Protein AF-A0A8C9MDW0-F1 (afdb_monomer_lite)

Sequence (399 aa):
MLSADRMEEFQSEEEEPWYDQQDLEQDLHLAAELGKTLLERNKELEDSLQQMYATNEEQVQEIEYLTKQLEMLRQMNEQHAKVYEQLDLTARDLELANQKLVLESKTSQQKIQCLTETIEGLQNQVEELQKQVEEMRSLEQLRIRREKRERRRTIHTFPCLKELCSSPRYEDAFQVHSSSTEFNQKPLERENERLQAMVNSLRSQVNQEKQRKERVEREYTSVIQEYSDLEQRVCEMENCKLRIKELEAELLELQQMKQVKKYLLSREDNLSEALLEPLNNAPEADYIDLSEEEGGKSHGTSMTPSPNHPVRKSCSDTALNAIVTKDAVSRHEGNYTLHANNVRKRGMSILREVDEQYHALLEKYEELLSKCRQHKDSVRHTGVQTSRPISRDSSFRDF

Foldseek 3Di:
DDDDDDPPPPPPVPDDPPDDPVVVVVVVVVVVVVVVVVVVVVVVVVVVVVVVVVVVVVVVVVVVVVVVVVVVVVVVVVVVVVVVVVVVVVVVVVVVVVVVVVVVVVVVVVVVVVVVVVVVVVVVVVVVVVVVVVVVVVVVVVVVVVVVVVVVVVVPDDDDDDDPPDDDDDDDDDDDPPPPVVVVVVVVVVVVVVVVVVVVVVVVVVVVVVVVVVVVVVVVVVVVVVVVVVVVVVVVVVVVVVVVVVVVVVVVVVVVVVLVVVCVPPPDDCNVVSVCVCVVPPDPDDDDPDDDDDDDDDDDDDDDDDDDDDDDDDDPDPDPVVVPPPDDDDDDPPPVVVVVVVVVVVPDPPVVVVVVVVVVVVVVVVVVVVVVVVVVVVVVVPPDDDDDDDDDDDDDDDD

Radius of gyration: 58.62 Å; chains: 1; bounding box: 133×87×214 Å

Structure (mmCIF, N/CA/C/O backbone):
data_AF-A0A8C9MDW0-F1
#
_entry.id   AF-A0A8C9MDW0-F1
#
loop_
_atom_site.group_PDB
_atom_site.id
_atom_site.type_symbol
_atom_site.label_atom_id
_atom_site.label_alt_id
_atom_site.label_comp_id
_atom_site.label_asym_id
_atom_site.label_entity_id
_atom_site.label_seq_id
_atom_site.pdbx_PDB_ins_code
_atom_site.Cartn_x
_atom_site.Cartn_y
_atom_site.Cartn_z
_atom_site.occupancy
_atom_site.B_iso_or_equiv
_atom_site.auth_seq_id
_atom_site.auth_comp_id
_atom_site.auth_asym_id
_atom_site.auth_atom_id
_atom_site.pdbx_PDB_model_num
ATOM 1 N N . MET A 1 1 ? 54.816 -11.690 -120.058 1.00 37.78 1 MET A N 1
ATOM 2 C CA . MET A 1 1 ? 55.194 -10.260 -120.045 1.00 37.78 1 MET A CA 1
ATOM 3 C C . MET A 1 1 ? 54.526 -9.662 -118.819 1.00 37.78 1 MET A C 1
ATOM 5 O O . MET A 1 1 ? 53.316 -9.537 -118.817 1.00 37.78 1 MET A O 1
ATOM 9 N N . LEU A 1 2 ? 55.184 -9.755 -117.663 1.00 43.41 2 LEU A N 1
ATOM 10 C CA . LEU A 1 2 ? 56.033 -8.700 -117.089 1.00 43.41 2 LEU A CA 1
ATOM 11 C C . LEU A 1 2 ? 55.231 -7.441 -116.750 1.00 43.41 2 LEU A C 1
ATOM 13 O O . LEU A 1 2 ? 55.024 -6.595 -117.609 1.00 43.41 2 LEU A O 1
ATOM 17 N N . SER A 1 3 ? 54.832 -7.343 -115.486 1.00 43.84 3 SER A N 1
ATOM 18 C CA . SER A 1 3 ? 54.884 -6.123 -114.672 1.00 43.84 3 SER A CA 1
ATOM 19 C C . SER A 1 3 ? 54.794 -6.585 -113.220 1.00 43.84 3 SER A C 1
ATOM 21 O O . SER A 1 3 ? 53.723 -6.654 -112.628 1.00 43.84 3 SER A O 1
ATOM 23 N N . ALA A 1 4 ? 55.937 -7.036 -112.704 1.00 45.94 4 ALA A N 1
ATOM 24 C CA . ALA A 1 4 ? 56.202 -6.911 -111.284 1.00 45.94 4 ALA A CA 1
ATOM 25 C C . ALA A 1 4 ? 56.299 -5.414 -110.950 1.00 45.94 4 ALA A C 1
ATOM 27 O O . ALA A 1 4 ? 56.541 -4.606 -111.849 1.00 45.94 4 ALA A O 1
ATOM 28 N N . ASP A 1 5 ? 56.213 -5.116 -109.658 1.00 46.78 5 ASP A N 1
ATOM 29 C CA . ASP A 1 5 ? 56.751 -3.908 -109.027 1.00 46.78 5 ASP A CA 1
ATOM 30 C C . ASP A 1 5 ? 55.758 -2.772 -108.728 1.00 46.78 5 ASP A C 1
ATOM 32 O O . ASP A 1 5 ? 55.688 -1.748 -109.404 1.00 46.78 5 ASP A O 1
ATOM 36 N N . ARG A 1 6 ? 55.003 -2.961 -107.642 1.00 45.09 6 ARG A N 1
ATOM 37 C CA . ARG A 1 6 ? 55.044 -2.042 -106.494 1.00 45.09 6 ARG A CA 1
ATOM 38 C C . ARG A 1 6 ? 54.366 -2.716 -105.305 1.00 45.09 6 ARG A C 1
ATOM 40 O O . ARG A 1 6 ? 53.153 -2.652 -105.142 1.00 45.09 6 ARG A O 1
ATOM 47 N N . MET A 1 7 ? 55.154 -3.412 -104.488 1.00 40.03 7 MET A N 1
ATOM 48 C CA . MET A 1 7 ? 54.819 -3.462 -103.069 1.00 40.03 7 MET A CA 1
ATOM 49 C C . MET A 1 7 ? 54.940 -2.016 -102.596 1.00 40.03 7 MET A C 1
ATOM 51 O O . MET A 1 7 ? 56.040 -1.473 -102.575 1.00 40.03 7 MET A O 1
ATOM 55 N N . GLU A 1 8 ? 53.814 -1.363 -102.318 1.00 43.31 8 GLU A N 1
ATOM 56 C CA . GLU A 1 8 ? 53.837 -0.229 -101.404 1.00 43.31 8 GLU A CA 1
ATOM 57 C C . GLU A 1 8 ? 54.300 -0.811 -100.071 1.00 43.31 8 GLU A C 1
ATOM 59 O O . GLU A 1 8 ? 53.550 -1.487 -99.367 1.00 43.31 8 GLU A O 1
ATOM 64 N N . GLU A 1 9 ? 55.603 -0.672 -99.815 1.00 41.34 9 GLU A N 1
ATOM 65 C CA . GLU A 1 9 ? 56.171 -0.779 -98.484 1.00 41.34 9 GLU A CA 1
ATOM 66 C C . GLU A 1 9 ? 55.251 0.021 -97.568 1.00 41.34 9 GLU A C 1
ATOM 68 O O . GLU A 1 9 ? 55.113 1.237 -97.720 1.00 41.34 9 GLU A O 1
ATOM 73 N N . PHE A 1 10 ? 54.582 -0.677 -96.649 1.00 38.38 10 PHE A N 1
ATOM 74 C CA . PHE A 1 10 ? 54.082 -0.050 -95.444 1.00 38.38 10 PHE A CA 1
ATOM 75 C C . PHE A 1 10 ? 55.302 0.620 -94.823 1.00 38.38 10 PHE A C 1
ATOM 77 O O . PHE A 1 10 ? 56.122 -0.047 -94.192 1.00 38.38 10 PHE A O 1
ATOM 84 N N . GLN A 1 11 ? 55.452 1.923 -95.062 1.00 38.09 11 GLN A N 1
ATOM 85 C CA . GLN A 1 11 ? 56.223 2.779 -94.190 1.00 38.09 11 GLN A CA 1
ATOM 86 C C . GLN A 1 11 ? 55.570 2.566 -92.830 1.00 38.09 11 GLN A C 1
ATOM 88 O O . GLN A 1 11 ? 54.492 3.083 -92.550 1.00 38.09 11 GLN A O 1
ATOM 93 N N . SER A 1 12 ? 56.162 1.684 -92.024 1.00 45.25 12 SER A N 1
ATOM 94 C CA . SER A 1 12 ? 56.117 1.864 -90.587 1.00 45.25 12 SER A CA 1
ATOM 95 C C . SER A 1 12 ? 56.707 3.251 -90.425 1.00 45.25 12 SER A C 1
ATOM 97 O O . SER A 1 12 ? 57.920 3.400 -90.560 1.00 45.25 12 SER A O 1
ATOM 99 N N . GLU A 1 13 ? 55.838 4.267 -90.363 1.00 46.97 13 GLU A N 1
ATOM 100 C CA . GLU A 1 13 ? 56.238 5.593 -89.926 1.00 46.97 13 GLU A CA 1
ATOM 101 C C . GLU A 1 13 ? 57.092 5.341 -88.696 1.00 46.97 13 GLU A C 1
ATOM 103 O O . GLU A 1 13 ? 56.660 4.689 -87.741 1.00 46.97 13 GLU A O 1
ATOM 108 N N . GLU A 1 14 ? 58.362 5.684 -88.875 1.00 47.91 14 GLU A N 1
ATOM 109 C CA . GLU A 1 14 ? 59.434 5.525 -87.919 1.00 47.91 14 GLU A CA 1
ATOM 110 C C . GLU A 1 14 ? 58.886 5.926 -86.552 1.00 47.91 14 GLU A C 1
ATOM 112 O O . GLU A 1 14 ? 58.290 6.998 -86.432 1.00 47.91 14 GLU A O 1
ATOM 117 N N . GLU A 1 15 ? 59.025 5.035 -85.562 1.00 54.88 15 GLU A N 1
ATOM 118 C CA . GLU A 1 15 ? 58.703 5.317 -84.163 1.00 54.88 15 GLU A CA 1
ATOM 119 C C . GLU A 1 15 ? 59.163 6.735 -83.838 1.00 54.88 15 GLU A C 1
ATOM 121 O O . GLU A 1 15 ? 60.360 7.023 -83.877 1.00 54.88 15 GLU A O 1
ATOM 126 N N . GLU A 1 16 ? 58.192 7.620 -83.602 1.00 53.91 16 GLU A N 1
ATOM 127 C CA . GLU A 1 16 ? 58.412 9.021 -83.275 1.00 53.91 16 GLU A CA 1
ATOM 128 C C . GLU A 1 16 ? 59.509 9.123 -82.196 1.00 53.91 16 GLU A C 1
ATOM 130 O O . GLU A 1 16 ? 59.272 8.702 -81.062 1.00 53.91 16 GLU A O 1
ATOM 135 N N . PRO A 1 17 ? 60.701 9.689 -82.489 1.00 57.97 17 PRO A N 1
ATOM 136 C CA . PRO A 1 17 ? 61.821 9.751 -81.538 1.00 57.97 17 PRO A CA 1
ATOM 137 C C . PRO A 1 17 ? 61.619 10.732 -80.369 1.00 57.97 17 PRO A C 1
ATOM 139 O O . PRO A 1 17 ? 62.587 11.237 -79.808 1.00 57.97 17 PRO A O 1
ATOM 142 N N . TRP A 1 18 ? 60.378 11.075 -80.026 1.00 58.53 18 TRP A N 1
ATOM 143 C CA . TRP A 1 18 ? 60.053 12.206 -79.154 1.00 58.53 18 TRP A CA 1
ATOM 144 C C . TRP A 1 18 ? 60.086 11.906 -77.651 1.00 58.53 18 TRP A C 1
ATOM 146 O O . TRP A 1 18 ? 59.638 12.735 -76.864 1.00 58.53 18 TRP A O 1
ATOM 156 N N . TYR A 1 19 ? 60.686 10.792 -77.235 1.00 58.72 19 TYR A N 1
ATOM 157 C CA . TYR A 1 19 ? 61.041 10.560 -75.836 1.00 58.72 19 TYR A CA 1
ATOM 158 C C . TYR A 1 19 ? 62.434 9.940 -75.745 1.00 58.72 19 TYR A C 1
ATOM 160 O O . TYR A 1 19 ? 62.677 8.864 -76.293 1.00 58.72 19 TYR A O 1
ATOM 168 N N . ASP A 1 20 ? 63.345 10.603 -75.029 1.00 78.50 20 ASP A N 1
ATOM 169 C CA . ASP A 1 20 ? 64.605 9.985 -74.633 1.00 78.50 20 ASP A CA 1
ATOM 170 C C . ASP A 1 20 ? 64.273 8.735 -73.802 1.00 78.50 20 ASP A C 1
ATOM 172 O O . ASP A 1 20 ? 63.496 8.788 -72.848 1.00 78.50 20 ASP A O 1
ATOM 176 N N . GLN A 1 21 ? 64.837 7.578 -74.161 1.00 78.12 21 GLN A N 1
ATOM 177 C CA . GLN A 1 21 ? 64.493 6.297 -73.525 1.00 78.12 21 GLN A CA 1
ATOM 178 C C . GLN A 1 21 ? 64.716 6.306 -71.998 1.00 78.12 21 GLN A C 1
ATOM 180 O O . GLN A 1 21 ? 64.002 5.632 -71.260 1.00 78.12 21 GLN A O 1
ATOM 185 N N . GLN A 1 22 ? 65.651 7.130 -71.516 1.00 80.44 22 GLN A N 1
ATOM 186 C CA . GLN A 1 22 ? 65.894 7.354 -70.089 1.00 80.44 22 GLN A CA 1
ATOM 187 C C . GLN A 1 22 ? 64.781 8.137 -69.383 1.00 80.44 22 GLN A C 1
ATOM 189 O O . GLN A 1 22 ? 64.574 7.926 -68.188 1.00 80.44 22 GLN A O 1
ATOM 194 N N . ASP A 1 23 ? 64.074 9.027 -70.077 1.00 84.75 23 ASP A N 1
ATOM 195 C CA . ASP A 1 23 ? 62.976 9.807 -69.497 1.00 84.75 23 ASP A CA 1
ATOM 196 C C . ASP A 1 23 ? 61.725 8.937 -69.349 1.00 84.75 23 ASP A C 1
ATOM 198 O O . ASP A 1 23 ? 61.070 8.957 -68.309 1.00 84.75 23 ASP A O 1
ATOM 202 N N . LEU A 1 24 ? 61.464 8.064 -70.328 1.00 86.19 24 LEU A N 1
ATOM 203 C CA . LEU A 1 24 ? 60.397 7.066 -70.228 1.00 86.19 24 LEU A CA 1
ATOM 204 C C . LEU A 1 24 ? 60.642 6.072 -69.078 1.00 86.19 24 LEU A C 1
ATOM 206 O O . LEU A 1 24 ? 59.712 5.714 -68.355 1.00 86.19 24 LEU A O 1
ATOM 210 N N . GLU A 1 25 ? 61.888 5.628 -68.888 1.00 87.12 25 GLU A N 1
ATOM 211 C CA . GLU A 1 25 ? 62.270 4.759 -67.767 1.00 87.12 25 GLU A CA 1
ATOM 212 C C . GLU A 1 25 ? 62.073 5.459 -66.411 1.00 87.12 25 GLU A C 1
ATOM 214 O O . GLU A 1 25 ? 61.556 4.850 -65.471 1.00 87.12 25 GLU A O 1
ATOM 219 N N . GLN A 1 26 ? 62.427 6.743 -66.306 1.00 89.12 26 GLN A N 1
ATOM 220 C CA . GLN A 1 26 ? 62.222 7.544 -65.095 1.00 89.12 26 GLN A CA 1
ATOM 221 C C . GLN A 1 26 ? 60.738 7.757 -64.776 1.00 89.12 26 GLN A C 1
ATOM 223 O O . GLN A 1 26 ? 60.330 7.547 -63.632 1.00 89.12 26 GLN A O 1
ATOM 228 N N . ASP A 1 27 ? 59.919 8.105 -65.769 1.00 93.12 27 ASP A N 1
ATOM 229 C CA . ASP A 1 27 ? 58.474 8.274 -65.592 1.00 93.12 27 ASP A CA 1
ATOM 230 C C . ASP A 1 27 ? 57.796 6.956 -65.195 1.00 93.12 27 ASP A C 1
ATOM 232 O O . ASP A 1 27 ? 56.914 6.937 -64.330 1.00 93.12 27 ASP A O 1
ATOM 236 N N . LEU A 1 28 ? 58.242 5.829 -65.759 1.00 92.81 28 LEU A N 1
ATOM 237 C CA . LEU A 1 28 ? 57.759 4.503 -65.379 1.00 92.81 28 LEU A CA 1
ATOM 238 C C . LEU A 1 28 ? 58.127 4.159 -63.928 1.00 92.81 28 LEU A C 1
ATOM 240 O O . LEU A 1 28 ? 57.288 3.640 -63.187 1.00 92.81 28 LEU A O 1
ATOM 244 N N . HIS A 1 29 ? 59.356 4.465 -63.503 1.00 93.12 29 HIS A N 1
ATOM 245 C CA . HIS A 1 29 ? 59.778 4.295 -62.114 1.00 93.12 29 HIS A CA 1
ATOM 246 C C . HIS A 1 29 ? 58.955 5.167 -61.161 1.00 93.12 29 HIS A C 1
ATOM 248 O O . HIS A 1 29 ? 58.459 4.656 -60.157 1.00 93.12 29 HIS A O 1
ATOM 254 N N . LEU A 1 30 ? 58.729 6.438 -61.500 1.00 95.25 30 LEU A N 1
ATOM 255 C CA . LEU A 1 30 ? 57.916 7.348 -60.694 1.00 95.25 30 LEU A CA 1
ATOM 256 C C . LEU A 1 30 ? 56.456 6.879 -60.598 1.00 95.25 30 LEU A C 1
ATOM 258 O O . LEU A 1 30 ? 55.869 6.883 -59.514 1.00 95.25 30 LEU A O 1
ATOM 262 N N . ALA A 1 31 ? 55.869 6.424 -61.706 1.00 95.75 31 ALA A N 1
ATOM 263 C CA . ALA A 1 31 ? 54.524 5.857 -61.718 1.00 95.75 31 ALA A CA 1
ATOM 264 C C . ALA A 1 31 ? 54.430 4.591 -60.849 1.00 95.75 31 ALA A C 1
ATOM 266 O O . ALA A 1 31 ? 53.444 4.405 -60.132 1.00 95.75 31 ALA A O 1
ATOM 267 N N . ALA A 1 32 ? 55.463 3.742 -60.865 1.00 95.19 32 ALA A N 1
ATOM 268 C CA . ALA A 1 32 ? 55.537 2.556 -60.018 1.00 95.19 32 ALA A CA 1
ATOM 269 C C . ALA A 1 32 ? 55.683 2.910 -58.527 1.00 95.19 32 ALA A C 1
ATOM 271 O O . ALA A 1 32 ? 55.027 2.288 -57.689 1.00 95.19 32 ALA A O 1
ATOM 272 N N . GLU A 1 33 ? 56.491 3.918 -58.183 1.00 95.75 33 GLU A N 1
ATOM 273 C CA . GLU A 1 33 ? 56.626 4.415 -56.809 1.00 95.75 33 GLU A CA 1
ATOM 274 C C . GLU A 1 33 ? 55.307 4.994 -56.286 1.00 95.75 33 GLU A C 1
ATOM 276 O O . GLU A 1 33 ? 54.856 4.616 -55.205 1.00 95.75 33 GLU A O 1
ATOM 281 N N . LEU A 1 34 ? 54.630 5.828 -57.081 1.00 96.88 34 LEU A N 1
ATOM 282 C CA . LEU A 1 34 ? 53.307 6.358 -56.742 1.00 96.88 34 LEU A CA 1
ATOM 283 C C . LEU A 1 34 ? 52.267 5.244 -56.602 1.00 96.88 34 LEU A C 1
ATOM 285 O O . LEU A 1 34 ? 51.491 5.242 -55.645 1.00 96.88 34 LEU A O 1
ATOM 289 N N . GLY A 1 35 ? 52.267 4.273 -57.518 1.00 97.19 35 GLY A N 1
ATOM 290 C CA . GLY A 1 35 ? 51.399 3.100 -57.447 1.00 97.19 35 GLY A CA 1
ATOM 291 C C . GLY A 1 35 ? 51.623 2.301 -56.164 1.00 97.19 35 GLY A C 1
ATOM 292 O O . GLY A 1 35 ? 50.663 1.936 -55.487 1.00 97.19 35 GLY A O 1
ATOM 293 N N . LYS A 1 36 ? 52.885 2.101 -55.771 1.00 97.75 36 LYS A N 1
ATOM 294 C CA . LYS A 1 36 ? 53.251 1.442 -54.514 1.00 97.75 36 LYS A CA 1
ATOM 295 C C . LYS A 1 36 ? 52.750 2.223 -53.298 1.00 97.75 36 LYS A C 1
ATOM 297 O O . LYS A 1 36 ? 52.095 1.628 -52.449 1.00 97.75 36 LYS A O 1
ATOM 302 N N . THR A 1 37 ? 52.976 3.536 -53.232 1.00 96.69 37 THR A N 1
ATOM 303 C CA . THR A 1 37 ? 52.489 4.368 -52.117 1.00 96.69 37 THR A CA 1
ATOM 304 C C . THR A 1 37 ? 50.960 4.386 -52.035 1.00 96.69 37 THR A C 1
ATOM 306 O O . THR A 1 37 ? 50.399 4.348 -50.942 1.00 96.69 37 THR A O 1
ATOM 309 N N . LEU A 1 38 ? 50.258 4.414 -53.172 1.00 97.94 38 LEU A N 1
ATOM 310 C CA . LEU A 1 38 ? 48.794 4.347 -53.199 1.00 97.94 38 LEU A CA 1
ATOM 311 C C . LEU A 1 38 ? 48.260 2.988 -52.736 1.00 97.94 38 LEU A C 1
ATOM 313 O O . LEU A 1 38 ? 47.230 2.948 -52.061 1.00 97.94 38 LEU A O 1
ATOM 317 N N . LEU A 1 39 ? 48.946 1.893 -53.073 1.00 98.12 39 LEU A N 1
ATOM 318 C CA . LEU A 1 39 ? 48.611 0.554 -52.585 1.00 98.12 39 LEU A CA 1
ATOM 319 C C . LEU A 1 39 ? 48.888 0.413 -51.087 1.00 98.12 39 LEU A C 1
ATOM 321 O O . LEU A 1 39 ? 48.043 -0.114 -50.371 1.00 98.12 39 LEU A O 1
ATOM 325 N N . GLU A 1 40 ? 50.023 0.919 -50.602 1.00 97.44 40 GLU A N 1
ATOM 326 C CA . GLU A 1 40 ? 50.350 0.952 -49.170 1.00 97.44 40 GLU A CA 1
ATOM 327 C C . GLU A 1 40 ? 49.299 1.751 -48.393 1.00 97.44 40 GLU A C 1
ATOM 329 O O . GLU A 1 40 ? 48.745 1.248 -47.419 1.00 97.44 40 GLU A O 1
ATOM 334 N N . ARG A 1 41 ? 48.920 2.937 -48.887 1.00 97.62 41 ARG A N 1
ATOM 335 C CA . ARG A 1 41 ? 47.859 3.751 -48.284 1.00 97.62 41 ARG A CA 1
ATOM 336 C C . ARG A 1 41 ? 46.491 3.066 -48.327 1.00 97.62 41 ARG A C 1
ATOM 338 O O . ARG A 1 41 ? 45.745 3.171 -47.360 1.00 97.62 41 ARG A O 1
ATOM 345 N N . ASN A 1 42 ? 46.135 2.390 -49.424 1.00 97.69 42 ASN A N 1
ATOM 346 C CA . ASN A 1 42 ? 44.889 1.612 -49.481 1.00 97.69 42 ASN A CA 1
ATOM 347 C C . ASN A 1 42 ? 44.897 0.492 -48.446 1.00 97.69 42 ASN A C 1
ATOM 349 O O . ASN A 1 42 ? 43.927 0.345 -47.714 1.00 97.69 42 ASN A O 1
ATOM 353 N N . LYS A 1 43 ? 46.009 -0.236 -48.335 1.00 98.00 43 LYS A N 1
ATOM 354 C CA . LYS A 1 43 ? 46.156 -1.310 -47.358 1.00 98.00 43 LYS A CA 1
ATOM 355 C C . LYS A 1 43 ? 46.043 -0.798 -45.920 1.00 98.00 43 LYS A C 1
ATOM 357 O O . LYS A 1 43 ? 45.330 -1.391 -45.126 1.00 98.00 43 LYS A O 1
ATOM 362 N N . GLU A 1 44 ? 46.677 0.327 -45.590 1.00 98.06 44 GLU A N 1
ATOM 363 C CA . GLU A 1 44 ? 46.532 0.960 -44.270 1.00 98.06 44 GLU A CA 1
ATOM 364 C C . GLU A 1 44 ? 45.078 1.362 -43.978 1.00 98.06 44 GLU A C 1
ATOM 366 O O . GLU A 1 44 ? 44.599 1.200 -42.855 1.00 98.06 44 GLU A O 1
ATOM 371 N N . LEU A 1 45 ? 44.357 1.871 -44.984 1.00 98.06 45 LEU A N 1
ATOM 372 C CA . LEU A 1 45 ? 42.939 2.202 -44.848 1.00 98.06 45 LEU A CA 1
ATOM 373 C C . LEU A 1 45 ? 42.085 0.945 -44.642 1.00 98.06 45 LEU A C 1
ATOM 375 O O . LEU A 1 45 ? 41.229 0.950 -43.759 1.00 98.06 45 LEU A O 1
ATOM 379 N N . GLU A 1 46 ? 42.335 -0.125 -45.395 1.00 97.62 46 GLU A N 1
ATOM 380 C CA . GLU A 1 46 ? 41.674 -1.424 -45.228 1.00 97.62 46 GLU A CA 1
ATOM 381 C C . GLU A 1 46 ? 41.924 -2.010 -43.834 1.00 97.62 46 GLU A C 1
ATOM 383 O O . GLU A 1 46 ? 40.969 -2.396 -43.159 1.00 97.62 46 GLU A O 1
ATOM 388 N N . ASP A 1 47 ? 43.172 -2.005 -43.364 1.00 98.06 47 ASP A N 1
ATOM 389 C CA . ASP A 1 47 ? 43.546 -2.483 -42.031 1.00 98.06 47 ASP A CA 1
ATOM 390 C C . ASP A 1 47 ? 42.855 -1.642 -40.938 1.00 98.06 47 ASP A C 1
ATOM 392 O O . ASP A 1 47 ? 42.294 -2.185 -39.982 1.00 98.06 47 ASP A O 1
ATOM 396 N N . SER A 1 48 ? 42.812 -0.312 -41.102 1.00 97.88 48 SER A N 1
ATOM 397 C CA . SER A 1 48 ? 42.115 0.581 -40.164 1.00 97.88 48 SER A CA 1
ATOM 398 C C . SER A 1 48 ? 40.602 0.339 -40.137 1.00 97.88 48 SER A C 1
ATOM 400 O O . SER A 1 48 ? 39.983 0.366 -39.072 1.00 97.88 48 SER A O 1
ATOM 402 N N . LEU A 1 49 ? 40.001 0.046 -41.294 1.00 98.00 49 LEU A N 1
ATOM 403 C CA . LEU A 1 49 ? 38.583 -0.266 -41.415 1.00 98.00 49 LEU A CA 1
ATOM 404 C C . LEU A 1 49 ? 38.264 -1.614 -40.760 1.00 98.00 49 LEU A C 1
ATOM 406 O O . LEU A 1 49 ? 37.286 -1.718 -40.024 1.00 98.00 49 LEU A O 1
ATOM 410 N N . GLN A 1 50 ? 39.101 -2.631 -40.971 1.00 98.12 50 GLN A N 1
ATOM 411 C CA . GLN A 1 50 ? 38.964 -3.932 -40.313 1.00 98.12 50 GLN A CA 1
ATOM 412 C C . GLN A 1 50 ? 39.081 -3.811 -38.791 1.00 98.12 50 GLN A C 1
ATOM 414 O O . GLN A 1 50 ? 38.276 -4.396 -38.068 1.00 98.12 50 GLN A O 1
ATOM 419 N N . GLN A 1 51 ? 40.021 -3.002 -38.293 1.00 98.31 51 GLN A N 1
ATOM 420 C CA . GLN A 1 51 ? 40.129 -2.712 -36.864 1.00 98.31 51 GLN A CA 1
ATOM 421 C C . GLN A 1 51 ? 38.863 -2.022 -36.332 1.00 98.31 51 GLN A C 1
ATOM 423 O O . GLN A 1 51 ? 38.353 -2.392 -35.273 1.00 98.31 51 GLN A O 1
ATOM 428 N N . MET A 1 52 ? 38.320 -1.052 -37.072 1.00 97.75 52 MET A N 1
ATOM 429 C CA . MET A 1 52 ? 37.055 -0.408 -36.716 1.00 97.75 52 MET A CA 1
ATOM 430 C C . MET A 1 52 ? 35.894 -1.412 -36.679 1.00 97.75 52 MET A C 1
ATOM 432 O O . MET A 1 52 ? 35.110 -1.371 -35.735 1.00 97.75 52 MET A O 1
ATOM 436 N N . TYR A 1 53 ? 35.807 -2.348 -37.629 1.00 98.38 53 TYR A N 1
ATOM 437 C CA . TYR A 1 53 ? 34.791 -3.406 -37.597 1.00 98.38 53 TYR A CA 1
ATOM 438 C C . TYR A 1 53 ? 34.941 -4.321 -36.378 1.00 98.38 53 TYR A C 1
ATOM 440 O O . TYR A 1 53 ? 33.960 -4.539 -35.673 1.00 98.38 53 TYR A O 1
ATOM 448 N N . ALA A 1 54 ? 36.157 -4.779 -36.069 1.00 98.19 54 ALA A N 1
ATOM 449 C CA . ALA A 1 54 ? 36.404 -5.630 -34.905 1.00 98.19 54 ALA A CA 1
ATOM 450 C C . ALA A 1 54 ? 36.026 -4.930 -33.586 1.00 98.19 54 ALA A C 1
ATOM 452 O O . ALA A 1 54 ? 35.330 -5.500 -32.750 1.00 98.19 54 ALA A O 1
ATOM 453 N N . THR A 1 55 ? 36.414 -3.660 -33.421 1.00 98.38 55 THR A N 1
ATOM 454 C CA . THR A 1 55 ? 36.042 -2.886 -32.220 1.00 98.38 55 THR A CA 1
ATOM 455 C C . THR A 1 55 ? 34.538 -2.624 -32.140 1.00 98.38 55 THR A C 1
ATOM 457 O O . THR A 1 55 ? 33.976 -2.620 -31.048 1.00 98.38 55 THR A O 1
ATOM 460 N N . ASN A 1 56 ? 33.861 -2.433 -33.276 1.00 98.31 56 ASN A N 1
ATOM 461 C CA . ASN A 1 56 ? 32.411 -2.282 -33.301 1.00 98.31 56 ASN A CA 1
ATOM 462 C C . ASN A 1 56 ? 31.697 -3.576 -32.879 1.00 98.31 56 ASN A C 1
ATOM 464 O O . ASN A 1 56 ? 30.761 -3.510 -32.087 1.00 98.31 56 ASN A O 1
ATOM 468 N N . GLU A 1 57 ? 32.162 -4.742 -33.334 1.00 98.38 57 GLU A N 1
ATOM 469 C CA . GLU A 1 57 ? 31.623 -6.040 -32.908 1.00 98.38 57 GLU A CA 1
ATOM 470 C C . GLU A 1 57 ? 31.787 -6.267 -31.398 1.00 98.38 57 GLU A C 1
ATOM 472 O O . GLU A 1 57 ? 30.840 -6.690 -30.733 1.00 98.38 57 GLU A O 1
ATOM 477 N N . GLU A 1 58 ? 32.951 -5.935 -30.832 1.00 98.25 58 GLU A N 1
ATOM 478 C CA . GLU A 1 58 ? 33.188 -6.006 -29.383 1.00 98.25 58 GLU A CA 1
ATOM 479 C C . GLU A 1 58 ? 32.229 -5.092 -28.605 1.00 98.25 58 GLU A C 1
ATOM 481 O O . GLU A 1 58 ? 31.628 -5.514 -27.614 1.00 98.25 58 GLU A O 1
ATOM 486 N N . GLN A 1 59 ? 32.022 -3.861 -29.082 1.00 98.31 59 GLN A N 1
ATOM 487 C CA . GLN A 1 59 ? 31.080 -2.917 -28.473 1.00 98.31 59 GLN A CA 1
ATOM 488 C C . GLN A 1 59 ? 29.637 -3.425 -28.526 1.00 98.31 59 GLN A C 1
ATOM 490 O O . GLN A 1 59 ? 28.899 -3.277 -27.552 1.00 98.31 59 GLN A O 1
ATOM 495 N N . VAL A 1 60 ? 29.219 -4.045 -29.634 1.00 98.44 60 VAL A N 1
ATOM 496 C CA . VAL A 1 60 ? 27.884 -4.650 -29.746 1.00 98.44 60 VAL A CA 1
ATOM 497 C C . VAL A 1 60 ? 27.716 -5.769 -28.715 1.00 98.44 60 VAL A C 1
ATOM 499 O O . VAL A 1 60 ? 26.712 -5.795 -28.003 1.00 98.44 60 VAL A O 1
ATOM 502 N N . GLN A 1 61 ? 28.717 -6.638 -28.556 1.00 98.31 61 GLN A N 1
ATOM 503 C CA . GLN A 1 61 ? 28.685 -7.707 -27.551 1.00 98.31 61 GLN A CA 1
ATOM 504 C C . GLN A 1 61 ? 28.621 -7.158 -26.116 1.00 98.31 61 GLN A C 1
ATOM 506 O O . GLN A 1 61 ? 27.891 -7.695 -25.276 1.00 98.31 61 GLN A O 1
ATOM 511 N N . GLU A 1 62 ? 29.342 -6.072 -25.822 1.00 98.38 62 GLU A N 1
ATOM 512 C CA . GLU A 1 62 ? 29.277 -5.398 -24.522 1.00 98.38 62 GLU A CA 1
ATOM 513 C C . GLU A 1 62 ? 27.882 -4.816 -24.260 1.00 98.38 62 GLU A C 1
ATOM 515 O O . GLU A 1 62 ? 27.309 -5.037 -23.188 1.00 98.38 62 GLU A O 1
ATOM 520 N N . ILE A 1 63 ? 27.293 -4.136 -25.249 1.00 98.12 63 ILE A N 1
ATOM 521 C CA . ILE A 1 63 ? 25.933 -3.592 -25.155 1.00 98.12 63 ILE A CA 1
ATOM 522 C C . ILE A 1 63 ? 24.927 -4.714 -24.885 1.00 98.12 63 ILE A C 1
ATOM 524 O O . ILE A 1 63 ? 24.072 -4.570 -24.009 1.00 98.12 63 ILE A O 1
ATOM 528 N N . GLU A 1 64 ? 25.026 -5.847 -25.578 1.00 98.50 64 GLU A N 1
ATOM 529 C CA . GLU A 1 64 ? 24.146 -6.995 -25.346 1.00 98.50 64 GLU A CA 1
ATOM 530 C C . GLU A 1 64 ? 24.286 -7.564 -23.932 1.00 98.50 64 GLU A C 1
ATOM 532 O O . GLU A 1 64 ? 23.285 -7.886 -23.285 1.00 98.50 64 GLU A O 1
ATOM 537 N N . TYR A 1 65 ? 25.516 -7.696 -23.434 1.00 98.56 65 TYR A N 1
ATOM 538 C CA . TYR A 1 65 ? 25.770 -8.194 -22.086 1.00 98.56 65 TYR A CA 1
ATOM 539 C C . TYR A 1 65 ? 25.183 -7.261 -21.022 1.00 98.56 65 TYR A C 1
ATOM 541 O O . TYR A 1 65 ? 24.464 -7.717 -20.129 1.00 98.56 65 TYR A O 1
ATOM 549 N N . LEU A 1 66 ? 25.422 -5.955 -21.149 1.00 98.62 66 LEU A N 1
ATOM 550 C CA . LEU A 1 66 ? 24.855 -4.947 -20.253 1.00 98.62 66 LEU A CA 1
ATOM 551 C C . LEU A 1 66 ? 23.326 -4.922 -20.331 1.00 98.62 66 LEU A C 1
ATOM 553 O O . LEU A 1 66 ? 22.659 -4.827 -19.304 1.00 98.62 66 LEU A O 1
ATOM 557 N N . THR A 1 67 ? 22.756 -5.088 -21.524 1.00 98.25 67 THR A N 1
ATOM 558 C CA . THR A 1 67 ? 21.301 -5.170 -21.712 1.00 98.25 67 THR A CA 1
ATOM 559 C C . THR A 1 67 ? 20.719 -6.382 -20.983 1.00 98.25 67 THR A C 1
ATOM 561 O O . THR A 1 67 ? 19.744 -6.244 -20.248 1.00 98.25 67 THR A O 1
ATOM 564 N N . LYS A 1 68 ? 21.358 -7.556 -21.088 1.00 98.56 68 LYS A N 1
ATOM 565 C CA . LYS A 1 68 ? 20.958 -8.767 -20.345 1.00 98.56 68 LYS A CA 1
ATOM 566 C C . LYS A 1 68 ? 21.045 -8.568 -18.830 1.00 98.56 68 LYS A C 1
ATOM 568 O O . LYS A 1 68 ? 20.160 -9.016 -18.103 1.00 98.56 68 LYS A O 1
ATOM 573 N N . GLN A 1 69 ? 22.083 -7.886 -18.343 1.00 98.50 69 GLN A N 1
ATOM 574 C CA . GLN A 1 69 ? 22.199 -7.550 -16.920 1.00 98.50 69 GLN A CA 1
ATOM 575 C C . GLN A 1 69 ? 21.091 -6.599 -16.456 1.00 98.50 69 GLN A C 1
ATOM 577 O O . GLN A 1 69 ? 20.511 -6.815 -15.392 1.00 98.50 69 GLN A O 1
ATOM 582 N N . LEU A 1 70 ? 20.773 -5.569 -17.244 1.00 98.38 70 LEU A N 1
ATOM 583 C CA . LEU A 1 70 ? 19.681 -4.642 -16.942 1.00 98.38 70 LEU A CA 1
ATOM 584 C C . LEU A 1 70 ? 18.328 -5.351 -16.919 1.00 98.38 70 LEU A C 1
ATOM 586 O O . LEU A 1 70 ? 17.520 -5.072 -16.037 1.00 98.38 70 LEU A O 1
ATOM 590 N N . GLU A 1 71 ? 18.097 -6.287 -17.835 1.00 98.38 71 GLU A N 1
ATOM 591 C CA . GLU A 1 71 ? 16.856 -7.058 -17.876 1.00 98.38 71 GLU A CA 1
ATOM 592 C C . GLU A 1 71 ? 16.708 -7.960 -16.644 1.00 98.38 71 GLU A C 1
ATOM 594 O O . GLU A 1 71 ? 15.671 -7.959 -15.986 1.00 98.38 71 GLU A O 1
ATOM 599 N N . MET A 1 72 ? 17.784 -8.633 -16.227 1.00 98.12 72 MET A N 1
ATOM 600 C CA . MET A 1 72 ? 17.793 -9.396 -14.974 1.00 98.12 72 MET A CA 1
ATOM 601 C C . MET A 1 72 ? 17.512 -8.507 -13.752 1.00 98.12 72 MET A C 1
ATOM 603 O O . MET A 1 72 ? 16.770 -8.902 -12.851 1.00 98.12 72 MET A O 1
ATOM 607 N N . LEU A 1 73 ? 18.084 -7.299 -13.710 1.00 98.31 73 LEU A N 1
ATOM 608 C CA . LEU A 1 73 ? 17.829 -6.334 -12.638 1.00 98.31 73 LEU A CA 1
ATOM 609 C C . LEU A 1 73 ? 16.378 -5.837 -12.641 1.00 98.31 73 LEU A C 1
ATOM 611 O O . LEU A 1 73 ? 15.795 -5.680 -11.569 1.00 98.31 73 LEU A O 1
ATOM 615 N N . ARG A 1 74 ? 15.779 -5.624 -13.818 1.00 98.50 74 ARG A N 1
ATOM 616 C CA . ARG A 1 74 ? 14.356 -5.278 -13.950 1.00 98.50 74 ARG A CA 1
ATOM 617 C C . ARG A 1 74 ? 13.464 -6.393 -13.426 1.00 98.50 74 ARG A C 1
ATOM 619 O O . ARG A 1 74 ? 12.625 -6.120 -12.574 1.00 98.50 74 ARG A O 1
ATOM 626 N N . GLN A 1 75 ? 13.706 -7.633 -13.850 1.00 98.31 75 GLN A N 1
ATOM 627 C CA . GLN A 1 75 ? 12.968 -8.803 -13.372 1.00 98.31 75 GLN A CA 1
ATOM 628 C C . GLN A 1 75 ? 13.084 -8.951 -11.853 1.00 98.31 75 GLN A C 1
ATOM 630 O O . GLN A 1 75 ? 12.081 -9.139 -11.172 1.00 98.31 75 GLN A O 1
ATOM 635 N N . MET A 1 76 ? 14.288 -8.815 -11.292 1.00 98.31 76 MET A N 1
ATOM 636 C CA . MET A 1 76 ? 14.489 -8.870 -9.842 1.00 98.31 76 MET A CA 1
ATOM 637 C C . MET A 1 76 ? 13.717 -7.762 -9.114 1.00 98.31 76 MET A C 1
ATOM 639 O O . MET A 1 76 ? 13.057 -8.041 -8.114 1.00 98.31 76 MET A O 1
ATOM 643 N N . ASN A 1 77 ? 13.733 -6.533 -9.634 1.00 97.81 77 ASN A N 1
ATOM 644 C CA . ASN A 1 77 ? 12.975 -5.428 -9.054 1.00 97.81 77 ASN A CA 1
ATOM 645 C C . ASN A 1 77 ? 11.455 -5.668 -9.122 1.00 97.81 77 ASN A C 1
ATOM 647 O O . ASN A 1 77 ? 10.741 -5.389 -8.164 1.00 97.81 77 ASN A O 1
ATOM 651 N N . GLU A 1 78 ? 10.957 -6.248 -10.213 1.00 98.19 78 GLU A N 1
ATOM 652 C CA . GLU A 1 78 ? 9.550 -6.636 -10.339 1.00 98.19 78 GLU A CA 1
ATOM 653 C C . GLU A 1 78 ? 9.167 -7.729 -9.326 1.00 98.19 78 GLU A C 1
ATOM 655 O O . GLU A 1 78 ? 8.127 -7.642 -8.673 1.00 98.19 78 GLU A O 1
ATOM 660 N N . GLN A 1 79 ? 10.028 -8.732 -9.124 1.00 98.31 79 GLN A N 1
ATOM 661 C CA . GLN A 1 79 ? 9.822 -9.738 -8.079 1.00 98.31 79 GLN A CA 1
ATOM 662 C C . GLN A 1 79 ? 9.839 -9.110 -6.680 1.00 98.31 79 GLN A C 1
ATOM 664 O O . GLN A 1 79 ? 9.020 -9.467 -5.836 1.00 98.31 79 GLN A O 1
ATOM 669 N N . HIS A 1 80 ? 10.732 -8.148 -6.428 1.00 98.38 80 HIS A N 1
ATOM 670 C CA . HIS A 1 80 ? 10.755 -7.409 -5.167 1.00 98.38 80 HIS A CA 1
ATOM 671 C C . HIS A 1 80 ? 9.451 -6.632 -4.951 1.00 98.38 80 HIS A C 1
ATOM 673 O O . HIS A 1 80 ? 8.886 -6.710 -3.862 1.00 98.38 80 HIS A O 1
ATOM 679 N N . ALA A 1 81 ? 8.933 -5.952 -5.978 1.00 98.12 81 ALA A N 1
ATOM 680 C CA . ALA A 1 81 ? 7.645 -5.262 -5.911 1.00 98.12 81 ALA A CA 1
ATOM 681 C C . ALA A 1 81 ? 6.500 -6.224 -5.549 1.00 98.12 81 ALA A C 1
ATOM 683 O O . ALA A 1 81 ? 5.765 -5.957 -4.601 1.00 98.12 81 ALA A O 1
ATOM 684 N N . LYS A 1 82 ? 6.423 -7.393 -6.200 1.00 98.44 82 LYS A N 1
ATOM 685 C CA . LYS A 1 82 ? 5.423 -8.436 -5.891 1.00 98.44 82 LYS A CA 1
ATOM 686 C C . LYS A 1 82 ? 5.515 -8.928 -4.445 1.00 98.44 82 LYS A C 1
ATOM 688 O O . LYS A 1 82 ? 4.498 -9.101 -3.776 1.00 98.44 82 LYS A O 1
ATOM 693 N N . VAL A 1 83 ? 6.731 -9.140 -3.937 1.00 98.50 83 VAL A N 1
ATOM 694 C CA . VAL A 1 83 ? 6.946 -9.554 -2.540 1.00 98.50 83 VAL A CA 1
ATOM 695 C C . VAL A 1 83 ? 6.529 -8.453 -1.564 1.00 98.50 83 VAL A C 1
ATOM 697 O O . VAL A 1 83 ? 5.918 -8.764 -0.542 1.00 98.50 83 VAL A O 1
ATOM 700 N N . TYR A 1 84 ? 6.814 -7.181 -1.862 1.00 98.50 84 TYR A N 1
ATOM 701 C CA . TYR A 1 84 ? 6.365 -6.061 -1.030 1.00 98.50 84 TYR A CA 1
ATOM 702 C C . TYR A 1 84 ? 4.842 -5.936 -1.012 1.00 98.50 84 TYR A C 1
ATOM 704 O O . TYR A 1 84 ? 4.263 -5.805 0.062 1.00 98.50 84 TYR A O 1
ATOM 712 N N . GLU A 1 85 ? 4.180 -6.069 -2.161 1.00 97.56 85 GLU A N 1
ATOM 713 C CA . GLU A 1 85 ? 2.716 -6.081 -2.235 1.00 97.56 85 GLU A CA 1
ATOM 714 C C . GLU A 1 85 ? 2.117 -7.228 -1.414 1.00 97.56 85 GLU A C 1
ATOM 716 O O . GLU A 1 85 ? 1.179 -7.026 -0.641 1.00 97.56 85 GLU A O 1
ATOM 721 N N . GLN A 1 86 ? 2.688 -8.431 -1.518 1.00 98.50 86 GLN A N 1
ATOM 722 C CA . GLN A 1 86 ? 2.245 -9.574 -0.726 1.00 98.50 86 GLN A CA 1
ATOM 723 C C . GLN A 1 86 ? 2.453 -9.340 0.776 1.00 98.50 86 GLN A C 1
ATOM 725 O O . GLN A 1 86 ? 1.562 -9.639 1.574 1.00 98.50 86 GLN A O 1
ATOM 730 N N . LEU A 1 87 ? 3.604 -8.793 1.176 1.00 98.50 87 LEU A N 1
ATOM 731 C CA . LEU A 1 87 ? 3.881 -8.453 2.569 1.00 98.50 87 LEU A CA 1
ATOM 732 C C . LEU A 1 87 ? 2.848 -7.451 3.093 1.00 98.50 87 LEU A C 1
ATOM 734 O O . LEU A 1 87 ? 2.266 -7.676 4.153 1.00 98.50 87 LEU A O 1
ATOM 738 N N . ASP A 1 88 ? 2.564 -6.405 2.325 1.00 97.88 88 ASP A N 1
ATOM 739 C CA . ASP A 1 88 ? 1.585 -5.380 2.668 1.00 97.88 88 ASP A CA 1
ATOM 740 C C . ASP A 1 88 ? 0.171 -5.955 2.831 1.00 97.88 88 ASP A C 1
ATOM 742 O O . ASP A 1 88 ? -0.554 -5.576 3.754 1.00 97.88 88 ASP A O 1
ATOM 746 N N . LEU A 1 89 ? -0.238 -6.890 1.968 1.00 98.38 89 LEU A N 1
ATOM 747 C CA . LEU A 1 89 ? -1.513 -7.600 2.115 1.00 98.38 89 LEU A CA 1
ATOM 748 C C . LEU A 1 89 ? -1.543 -8.417 3.412 1.00 98.38 89 LEU A C 1
ATOM 750 O O . LEU A 1 89 ? -2.462 -8.263 4.216 1.00 98.38 89 LEU A O 1
ATOM 754 N N . THR A 1 90 ? -0.505 -9.218 3.670 1.00 97.62 90 THR A N 1
ATOM 755 C CA . THR A 1 90 ? -0.445 -10.038 4.891 1.00 97.62 90 THR A CA 1
ATOM 756 C C . THR A 1 90 ? -0.395 -9.201 6.169 1.00 97.62 90 THR A C 1
ATOM 758 O O . THR A 1 90 ? -1.008 -9.576 7.167 1.00 97.62 90 THR A O 1
ATOM 761 N N . ALA A 1 91 ? 0.288 -8.053 6.155 1.00 97.19 91 ALA A N 1
ATOM 762 C CA . ALA A 1 91 ? 0.332 -7.134 7.285 1.00 97.19 91 ALA A CA 1
ATOM 763 C C . ALA A 1 91 ? -1.065 -6.583 7.598 1.00 97.19 91 ALA A C 1
ATOM 765 O O . ALA A 1 91 ? -1.505 -6.658 8.746 1.00 97.19 91 ALA A O 1
ATOM 766 N N . ARG A 1 92 ? -1.804 -6.128 6.575 1.00 97.94 92 ARG A N 1
ATOM 767 C CA . ARG A 1 92 ? -3.190 -5.656 6.733 1.00 97.94 92 ARG A CA 1
ATOM 768 C C . ARG A 1 92 ? -4.117 -6.758 7.246 1.00 97.94 92 ARG A C 1
ATOM 770 O O . ARG A 1 92 ? -4.905 -6.514 8.158 1.00 97.94 92 ARG A O 1
ATOM 777 N N . ASP A 1 93 ? -4.001 -7.978 6.728 1.00 98.31 93 ASP A N 1
ATOM 778 C CA . ASP A 1 93 ? -4.802 -9.116 7.196 1.00 98.31 93 ASP A CA 1
ATOM 779 C C . ASP A 1 93 ? -4.541 -9.434 8.675 1.00 98.31 93 ASP A C 1
ATOM 781 O O . ASP A 1 93 ? -5.478 -9.671 9.448 1.00 98.31 93 ASP A O 1
ATOM 785 N N . LEU A 1 94 ? -3.273 -9.396 9.095 1.00 98.00 94 LEU A N 1
ATOM 786 C CA . LEU A 1 94 ? -2.880 -9.596 10.489 1.00 98.00 94 LEU A CA 1
ATOM 787 C C . LEU A 1 94 ? -3.371 -8.463 11.394 1.00 98.00 94 LEU A C 1
ATOM 789 O O . LEU A 1 94 ? -3.846 -8.736 12.497 1.00 98.00 94 LEU A O 1
ATOM 793 N N . GLU A 1 95 ? -3.308 -7.210 10.946 1.00 98.00 95 GLU A N 1
ATOM 794 C CA . GLU A 1 95 ? -3.859 -6.064 11.675 1.00 98.00 95 GLU A CA 1
ATOM 795 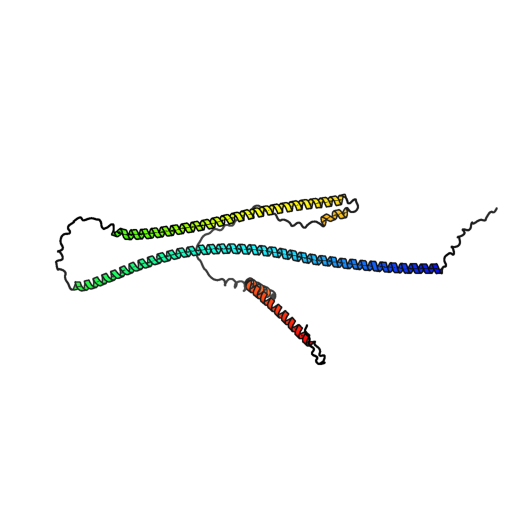C C . GLU A 1 95 ? -5.371 -6.201 11.874 1.00 98.00 95 GLU A C 1
ATOM 797 O O . GLU A 1 95 ? -5.863 -6.051 12.996 1.00 98.00 95 GLU A O 1
ATOM 802 N N . LEU A 1 96 ? -6.110 -6.562 10.822 1.00 98.25 96 LEU A N 1
ATOM 803 C CA . LEU A 1 96 ? -7.553 -6.792 10.896 1.00 98.25 96 LEU A CA 1
ATOM 804 C C . LEU A 1 96 ? -7.897 -7.962 11.825 1.00 98.25 96 LEU A C 1
ATOM 806 O O . LEU A 1 96 ? -8.830 -7.865 12.628 1.00 98.25 96 LEU A O 1
ATOM 810 N N . ALA A 1 97 ? -7.156 -9.069 11.748 1.00 98.25 97 ALA A N 1
ATOM 811 C CA . ALA A 1 97 ? -7.338 -10.206 12.646 1.00 98.25 97 ALA A CA 1
ATOM 812 C C . ALA A 1 97 ? -7.057 -9.822 14.107 1.00 98.25 97 ALA A C 1
ATOM 814 O O . ALA A 1 97 ? -7.823 -10.184 15.002 1.00 98.25 97 ALA A O 1
ATOM 815 N N . ASN A 1 98 ? -6.008 -9.037 14.354 1.00 98.12 98 ASN A N 1
ATOM 816 C CA . ASN A 1 98 ? -5.660 -8.552 15.684 1.00 98.12 98 ASN A CA 1
ATOM 817 C C . ASN A 1 98 ? -6.756 -7.634 16.246 1.00 98.12 98 ASN A C 1
ATOM 819 O O . ASN A 1 98 ? -7.243 -7.869 17.350 1.00 98.12 98 ASN A O 1
ATOM 823 N N . GLN A 1 99 ? -7.238 -6.665 15.462 1.00 98.06 99 GLN A N 1
ATOM 824 C CA . GLN A 1 99 ? -8.354 -5.801 15.863 1.00 98.06 99 GLN A CA 1
ATOM 825 C C . GLN A 1 99 ? -9.602 -6.615 16.231 1.00 98.06 99 GLN A C 1
ATOM 827 O O . GLN A 1 99 ? -10.216 -6.364 17.271 1.00 98.06 99 GLN A O 1
ATOM 832 N N . LYS A 1 100 ? -9.954 -7.632 15.432 1.00 98.50 100 LYS A N 1
ATOM 833 C CA . LYS A 1 100 ? -11.070 -8.544 15.734 1.00 98.50 100 LYS A CA 1
ATOM 834 C C . LYS A 1 100 ? -10.863 -9.277 17.061 1.00 98.50 100 LYS A C 1
ATOM 836 O O . LYS A 1 100 ? -11.765 -9.268 17.897 1.00 98.50 100 LYS A O 1
ATOM 841 N N . LEU A 1 101 ? -9.679 -9.849 17.286 1.00 98.50 101 LEU A N 1
ATOM 842 C CA . LEU A 1 101 ? -9.348 -10.547 18.533 1.00 98.50 101 LEU A CA 1
ATOM 843 C C . LEU A 1 101 ? -9.369 -9.615 19.750 1.00 98.50 101 LEU A C 1
ATOM 845 O O . LEU A 1 101 ? -9.836 -10.008 20.816 1.00 98.50 101 LEU A O 1
ATOM 849 N N . VAL A 1 102 ? -8.909 -8.371 19.610 1.00 98.69 102 VAL A N 1
ATOM 850 C CA . VAL A 1 102 ? -8.966 -7.363 20.679 1.00 98.69 102 VAL A CA 1
ATOM 851 C C . VAL A 1 102 ? -10.412 -7.020 21.028 1.00 98.69 102 VAL A C 1
ATOM 853 O O . VAL A 1 102 ? -10.759 -6.947 22.210 1.00 98.69 102 VAL A O 1
ATOM 856 N N . LEU A 1 103 ? -11.275 -6.840 20.025 1.00 98.31 103 LEU A N 1
ATOM 857 C CA . LEU A 1 103 ? -12.699 -6.595 20.249 1.00 98.31 103 LEU A CA 1
ATOM 858 C C . LEU A 1 103 ? -13.368 -7.793 20.929 1.00 98.31 103 LEU A C 1
ATOM 860 O O . LEU A 1 103 ? -14.062 -7.613 21.930 1.00 98.31 103 LEU A O 1
ATOM 864 N N . GLU A 1 104 ? -13.121 -9.012 20.451 1.00 98.50 104 GLU A N 1
ATOM 865 C CA . GLU A 1 104 ? -13.652 -10.230 21.067 1.00 98.50 104 GLU A CA 1
ATOM 866 C C . GLU A 1 104 ? -13.169 -10.377 22.517 1.00 98.50 104 GLU A C 1
ATOM 868 O O . GLU A 1 104 ? -13.987 -10.549 23.425 1.00 98.50 104 GLU A O 1
ATOM 873 N N . SER A 1 105 ? -11.869 -10.187 22.760 1.00 98.19 105 SER A N 1
ATOM 874 C CA . SER A 1 105 ? -11.269 -10.179 24.096 1.00 98.19 105 SER A CA 1
ATOM 875 C C . SER A 1 105 ? -11.967 -9.173 25.012 1.00 98.19 105 SER A C 1
ATOM 877 O O . SER A 1 105 ? -12.434 -9.547 26.090 1.00 98.19 105 SER A O 1
ATOM 879 N N . LYS A 1 106 ? -12.179 -7.932 24.553 1.00 98.50 106 LYS A N 1
ATOM 880 C CA . LYS A 1 106 ? -12.900 -6.900 25.311 1.00 98.50 106 LYS A CA 1
ATOM 881 C C . LYS A 1 106 ? -14.334 -7.318 25.642 1.00 98.50 106 LYS A C 1
ATOM 883 O O . LYS A 1 106 ? -14.766 -7.153 26.781 1.00 98.50 106 LYS A O 1
ATOM 888 N N . THR A 1 107 ? -15.072 -7.886 24.686 1.00 98.25 107 THR A N 1
ATOM 889 C CA . THR A 1 107 ? -16.443 -8.363 24.949 1.00 98.25 107 THR A CA 1
ATOM 890 C C . THR A 1 107 ? -16.467 -9.536 25.930 1.00 98.25 107 THR A C 1
ATOM 892 O O . THR A 1 107 ? -17.351 -9.610 26.783 1.00 98.25 107 THR A O 1
ATOM 895 N N . SER A 1 108 ? -15.487 -10.440 25.858 1.00 97.75 108 SER A N 1
ATOM 896 C CA . SER A 1 108 ? -15.353 -11.552 26.799 1.00 97.75 108 SER A CA 1
ATOM 897 C C . SER A 1 108 ? -15.021 -11.051 28.207 1.00 97.75 108 SER A C 1
ATOM 899 O O . SER A 1 108 ? -15.625 -11.498 29.179 1.00 97.75 108 SER A O 1
ATOM 901 N N . GLN A 1 109 ? -14.149 -10.047 28.314 1.00 98.38 109 GLN A N 1
ATOM 902 C CA . GLN A 1 109 ? -13.769 -9.427 29.574 1.00 98.38 109 GLN A CA 1
ATOM 903 C C . GLN A 1 109 ? -14.953 -8.707 30.224 1.00 98.38 109 GLN A C 1
ATOM 905 O O . GLN A 1 109 ? -15.159 -8.856 31.424 1.00 98.38 109 GLN A O 1
ATOM 910 N N . GLN A 1 110 ? -15.775 -8.002 29.442 1.00 98.25 110 GLN A N 1
ATOM 911 C CA . GLN A 1 110 ? -17.022 -7.404 29.930 1.00 98.25 110 GLN A CA 1
ATOM 912 C C . GLN A 1 110 ? -17.990 -8.466 30.466 1.00 98.25 110 GLN A C 1
ATOM 914 O O . GLN A 1 110 ? -18.546 -8.299 31.547 1.00 98.25 110 GLN A O 1
ATOM 919 N N . LYS A 1 111 ? -18.153 -9.597 29.764 1.00 98.56 111 LYS A N 1
ATOM 920 C CA . LYS A 1 111 ? -18.985 -10.714 30.248 1.00 98.56 111 LYS A CA 1
ATOM 921 C C . LYS A 1 111 ? -18.455 -11.293 31.558 1.00 98.56 111 LYS A C 1
ATOM 923 O O . LYS A 1 111 ? -19.245 -11.558 32.458 1.00 98.56 111 LYS A O 1
ATOM 928 N N . ILE A 1 112 ? -17.137 -11.474 31.672 1.00 98.38 112 ILE A N 1
ATOM 929 C CA . ILE A 1 112 ? -16.501 -11.934 32.912 1.00 98.38 112 ILE A CA 1
ATOM 930 C C . ILE A 1 112 ? -16.772 -10.935 34.037 1.00 98.38 112 ILE A C 1
ATOM 932 O O . ILE A 1 112 ? -17.195 -11.361 35.101 1.00 98.38 112 ILE A O 1
ATOM 936 N N . GLN A 1 113 ? -16.600 -9.631 33.803 1.00 98.44 113 GLN A N 1
ATOM 937 C CA . GLN A 1 113 ? -16.875 -8.593 34.803 1.00 98.44 113 GLN A CA 1
ATOM 938 C C . GLN A 1 113 ? -18.325 -8.638 35.293 1.00 98.44 113 GLN A C 1
ATOM 940 O O . GLN A 1 113 ? -18.541 -8.748 36.496 1.00 98.44 113 GLN A O 1
ATOM 945 N N . CYS A 1 114 ? -19.310 -8.671 34.389 1.00 98.50 114 CYS A N 1
ATOM 946 C CA . CYS A 1 114 ? -20.718 -8.781 34.778 1.00 98.50 114 CYS A CA 1
ATOM 947 C C . CYS A 1 114 ? -20.997 -10.054 35.593 1.00 98.50 114 CYS A C 1
ATOM 949 O O . CYS A 1 114 ? -21.719 -10.012 36.585 1.00 98.50 114 CYS A O 1
ATOM 951 N N . LEU A 1 115 ? -20.425 -11.196 35.198 1.00 98.19 115 LEU A N 1
ATOM 952 C CA . LEU A 1 115 ? -20.584 -12.441 35.951 1.00 98.19 115 LEU A CA 1
ATOM 953 C C . LEU A 1 115 ? -19.922 -12.356 37.332 1.00 98.19 115 LEU A C 1
ATOM 955 O O . LEU A 1 115 ? -20.527 -12.781 38.314 1.00 98.19 115 LEU A O 1
ATOM 959 N N . THR A 1 116 ? -18.731 -11.771 37.438 1.00 98.19 116 THR A N 1
ATOM 960 C CA . THR A 1 116 ? -18.052 -11.545 38.719 1.00 98.19 116 THR A CA 1
ATOM 961 C C . THR A 1 116 ? -18.897 -10.668 39.642 1.00 98.19 116 THR A C 1
ATOM 963 O O . THR A 1 116 ? -19.135 -11.064 40.778 1.00 98.19 116 THR A O 1
ATOM 966 N N . GLU A 1 117 ? -19.455 -9.562 39.142 1.00 98.38 117 GLU A N 1
ATOM 967 C CA . GLU A 1 117 ? -20.364 -8.693 39.907 1.00 98.38 117 GLU A CA 1
ATOM 968 C C . GLU A 1 117 ? -21.603 -9.459 40.404 1.00 98.38 117 GLU A C 1
ATOM 970 O O . GLU A 1 117 ? -22.018 -9.309 41.556 1.00 98.38 117 GLU A O 1
ATOM 975 N N . THR A 1 118 ? -22.185 -10.339 39.575 1.00 98.06 118 THR A N 1
ATOM 976 C CA . THR A 1 118 ? -23.312 -11.181 40.018 1.00 98.06 118 THR A CA 1
ATOM 977 C C . THR A 1 118 ? -22.909 -12.190 41.093 1.00 98.06 118 THR A C 1
ATOM 979 O O . THR A 1 118 ? -23.678 -12.421 42.026 1.00 98.06 118 THR A O 1
ATOM 982 N N . ILE A 1 119 ? -21.708 -12.771 41.001 1.00 98.25 119 ILE A N 1
ATOM 983 C CA . ILE A 1 119 ? -21.183 -13.708 42.001 1.00 98.25 119 ILE A CA 1
ATOM 984 C C . ILE A 1 119 ? -20.937 -12.981 43.323 1.00 98.25 119 ILE A C 1
ATOM 986 O O . ILE A 1 119 ? -21.366 -13.480 44.358 1.00 98.25 119 ILE A O 1
ATOM 990 N N . GLU A 1 120 ? -20.319 -11.800 43.300 1.00 98.31 120 GLU A N 1
ATOM 991 C CA . GLU A 1 120 ? -20.106 -10.966 44.490 1.00 98.31 120 GLU A CA 1
ATOM 992 C C . GLU A 1 120 ? -21.441 -10.579 45.146 1.00 98.31 120 GLU A C 1
ATOM 994 O O . GLU A 1 120 ? -21.604 -10.690 46.362 1.00 98.31 120 GLU A O 1
ATOM 999 N N . GLY A 1 121 ? -22.447 -10.205 44.347 1.00 98.19 121 GLY A N 1
ATOM 1000 C CA . GLY A 1 121 ? -23.799 -9.934 44.838 1.00 98.19 121 GLY A CA 1
ATOM 1001 C C . GLY A 1 121 ? -24.436 -11.137 45.544 1.00 98.19 121 GLY A C 1
ATOM 1002 O O . GLY A 1 121 ? -25.040 -10.981 46.607 1.00 98.19 121 GLY A O 1
ATOM 1003 N N . LEU A 1 122 ? -24.273 -12.341 44.992 1.00 97.94 122 LEU A N 1
ATOM 1004 C CA . LEU A 1 122 ? -24.755 -13.582 45.606 1.00 97.94 122 LEU A CA 1
ATOM 1005 C C . LEU A 1 122 ? -23.952 -13.964 46.857 1.00 97.94 122 LEU A C 1
ATOM 1007 O O . LEU A 1 122 ? -24.545 -14.395 47.842 1.00 97.94 122 LEU A O 1
ATOM 1011 N N . GLN A 1 123 ? -22.631 -13.782 46.851 1.00 98.06 123 GLN A N 1
ATOM 1012 C CA . GLN A 1 123 ? -21.775 -14.020 48.017 1.00 98.06 123 GLN A CA 1
ATOM 1013 C C . GLN A 1 123 ? -22.194 -13.136 49.193 1.00 98.06 123 GLN A C 1
ATOM 1015 O O . GLN A 1 123 ? -22.418 -13.654 50.283 1.00 98.06 123 GLN A O 1
ATOM 1020 N N . ASN A 1 124 ? -22.432 -11.844 48.953 1.00 98.12 124 ASN A N 1
ATOM 1021 C CA . ASN A 1 124 ? -22.931 -10.923 49.975 1.00 98.12 124 ASN A CA 1
ATOM 1022 C C . ASN A 1 124 ? -24.283 -11.375 50.560 1.00 98.12 124 ASN A C 1
ATOM 1024 O O . ASN A 1 124 ? -24.491 -11.299 51.770 1.00 98.12 124 ASN A O 1
ATOM 1028 N N . GLN A 1 125 ? -25.201 -11.884 49.727 1.00 97.81 125 GLN A N 1
ATOM 1029 C CA . GLN A 1 125 ? -26.479 -12.433 50.203 1.00 97.81 125 GLN A CA 1
ATOM 1030 C C . GLN A 1 125 ? -26.289 -13.699 51.048 1.00 97.81 125 GLN A C 1
ATOM 1032 O O . GLN A 1 125 ? -26.964 -13.864 52.063 1.00 97.81 125 GLN A O 1
ATOM 1037 N N . VAL A 1 126 ? -25.372 -14.588 50.655 1.00 97.88 126 VAL A N 1
ATOM 1038 C CA . VAL A 1 126 ? -25.042 -15.796 51.426 1.00 97.88 126 VAL A CA 1
ATOM 1039 C C . VAL A 1 126 ? -24.422 -15.426 52.771 1.00 97.88 126 VAL A C 1
ATOM 1041 O O . VAL A 1 126 ? -24.828 -15.985 53.786 1.00 97.88 126 VAL A O 1
ATOM 1044 N N . GLU A 1 127 ? -23.496 -14.468 52.805 1.00 98.12 127 GLU A N 1
ATOM 1045 C CA . GLU A 1 127 ? -22.890 -13.971 54.043 1.00 98.12 127 GLU A CA 1
ATOM 1046 C C . GLU A 1 127 ? -23.928 -13.341 54.979 1.00 98.12 127 GLU A C 1
ATOM 1048 O O . GLU A 1 127 ? -23.907 -13.594 56.183 1.00 98.12 127 GLU A O 1
ATOM 1053 N N . GLU A 1 128 ? -24.864 -12.559 54.441 1.00 97.94 128 GLU A N 1
ATOM 1054 C CA . GLU A 1 128 ? -25.950 -11.955 55.215 1.00 97.94 128 GLU A CA 1
ATOM 1055 C C . GLU A 1 128 ? -26.895 -13.017 55.796 1.00 97.94 128 GLU A C 1
ATOM 1057 O O . GLU A 1 128 ? -27.184 -13.018 56.994 1.00 97.94 128 GLU A O 1
ATOM 1062 N N . LEU A 1 129 ? -27.319 -13.988 54.983 1.00 97.62 129 LEU A N 1
ATOM 1063 C CA . LEU A 1 129 ? -28.122 -15.119 55.456 1.00 97.62 129 LEU A CA 1
ATOM 1064 C C . LEU A 1 129 ? -27.368 -15.951 56.501 1.00 97.62 129 LEU A C 1
ATOM 1066 O O . LEU A 1 129 ? -27.960 -16.406 57.481 1.00 97.62 129 LEU A O 1
ATOM 1070 N N . GLN A 1 130 ? -26.060 -16.137 56.325 1.00 97.38 130 GLN A N 1
ATOM 1071 C CA . GLN A 1 130 ? -25.226 -16.865 57.271 1.00 97.38 130 GLN A CA 1
ATOM 1072 C C . GLN A 1 130 ? -25.133 -16.131 58.617 1.00 97.38 130 GLN A C 1
ATOM 1074 O O . GLN A 1 130 ? -25.316 -16.772 59.655 1.00 97.38 130 GLN A O 1
ATOM 1079 N N . LYS A 1 131 ? -24.967 -14.800 58.614 1.00 97.44 131 LYS A N 1
ATOM 1080 C CA . LYS A 1 131 ? -25.034 -13.969 59.829 1.00 97.44 131 LYS A CA 1
ATOM 1081 C C . LYS A 1 131 ? -26.380 -14.111 60.534 1.00 97.44 131 LYS A C 1
ATOM 1083 O O . LYS A 1 131 ? -26.404 -14.407 61.725 1.00 97.44 131 LYS A O 1
ATOM 1088 N N . GLN A 1 132 ? -27.495 -14.008 59.810 1.00 97.19 132 GLN A N 1
ATOM 1089 C CA . GLN A 1 132 ? -28.837 -14.168 60.390 1.00 97.19 132 GLN A CA 1
ATOM 1090 C C . GLN A 1 132 ? -29.038 -15.557 61.023 1.00 97.19 132 GLN A C 1
ATOM 1092 O O . GLN A 1 132 ? -29.614 -15.688 62.107 1.00 97.19 132 GLN A O 1
ATOM 1097 N N . VAL A 1 133 ? -28.528 -16.619 60.390 1.00 97.12 133 VAL A N 1
ATOM 1098 C CA . VAL A 1 133 ? -28.563 -17.981 60.950 1.00 97.12 133 VAL A CA 1
ATOM 1099 C C . VAL A 1 133 ? -27.700 -18.093 62.210 1.00 97.12 133 VAL A C 1
ATOM 1101 O O . VAL A 1 133 ? -28.110 -18.736 63.180 1.00 97.12 133 VAL A O 1
ATOM 1104 N N . GLU A 1 134 ? -26.515 -17.488 62.225 1.00 97.00 134 GLU A N 1
ATOM 1105 C CA . GLU A 1 134 ? -25.629 -17.457 63.393 1.00 97.00 134 GLU A CA 1
ATOM 1106 C C . GLU A 1 134 ? -26.240 -16.668 64.559 1.00 97.00 134 GLU A C 1
ATOM 1108 O O . GLU A 1 134 ? -26.215 -17.141 65.700 1.00 97.00 134 GLU A O 1
ATOM 1113 N N . GLU A 1 135 ? -26.883 -15.534 64.284 1.00 96.69 135 GLU A N 1
ATOM 1114 C CA . GLU A 1 135 ? -27.639 -14.749 65.261 1.00 96.69 135 GLU A CA 1
ATOM 1115 C C . GLU A 1 135 ? -28.781 -15.568 65.868 1.00 96.69 135 GLU A C 1
ATOM 1117 O O . GLU A 1 135 ? -28.858 -15.702 67.094 1.00 96.69 135 GLU A O 1
ATOM 1122 N N . MET A 1 136 ? -29.612 -16.206 65.038 1.00 94.88 136 MET A N 1
ATOM 1123 C CA . MET A 1 136 ? -30.689 -17.091 65.494 1.00 94.88 136 MET A CA 1
ATOM 1124 C C . MET A 1 136 ? -30.157 -18.254 66.342 1.00 94.88 136 MET A C 1
ATOM 1126 O O . MET A 1 136 ? -30.709 -18.555 67.405 1.00 94.88 136 MET A O 1
ATOM 1130 N N . ARG A 1 137 ? -29.040 -18.875 65.937 1.00 95.50 137 ARG A N 1
ATOM 1131 C CA . ARG A 1 137 ? -28.358 -19.916 66.727 1.00 95.50 137 ARG A CA 1
ATOM 1132 C C . ARG A 1 137 ? -27.857 -19.381 68.070 1.00 95.50 137 ARG A C 1
ATOM 1134 O O . ARG A 1 137 ? -27.968 -20.081 69.076 1.00 95.50 137 ARG A O 1
ATOM 1141 N N . SER A 1 138 ? -27.324 -18.161 68.117 1.00 95.38 138 SER A N 1
ATOM 1142 C CA . SER A 1 138 ? -26.843 -17.535 69.356 1.00 95.38 138 SER A CA 1
ATOM 1143 C C . SER A 1 138 ? -27.987 -17.236 70.335 1.00 95.38 138 SER A C 1
ATOM 1145 O O . SER A 1 138 ? -27.879 -17.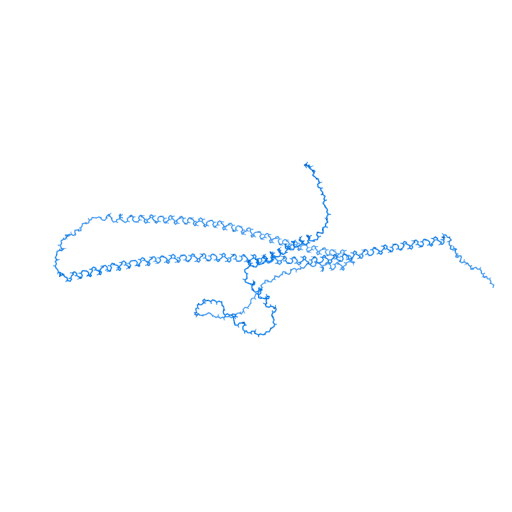533 71.531 1.00 95.38 138 SER A O 1
ATOM 1147 N N . LEU A 1 139 ? -29.119 -16.735 69.826 1.00 94.62 139 LEU A N 1
ATOM 1148 C CA . LEU A 1 139 ? -30.333 -16.479 70.598 1.00 94.62 139 LEU A CA 1
ATOM 1149 C C . LEU A 1 139 ? -30.913 -17.780 71.155 1.00 94.62 139 LEU A C 1
ATOM 1151 O O . LEU A 1 139 ? -31.280 -17.833 72.331 1.00 94.62 139 LEU A O 1
ATOM 1155 N N . GLU A 1 140 ? -30.930 -18.843 70.353 1.00 92.94 140 GLU A N 1
ATOM 1156 C CA . GLU A 1 140 ? -31.379 -20.163 70.789 1.00 92.94 140 GLU A CA 1
ATOM 1157 C C . GLU A 1 140 ? -30.470 -20.737 71.889 1.00 92.94 140 GLU A C 1
ATOM 1159 O O . GLU A 1 140 ? -30.944 -21.187 72.932 1.00 92.94 140 GLU A O 1
ATOM 1164 N N . GLN A 1 141 ? -29.146 -20.620 71.754 1.00 91.75 141 GLN A N 1
ATOM 1165 C CA . GLN A 1 141 ? -28.220 -21.013 72.823 1.00 91.75 141 GLN A CA 1
ATOM 1166 C C . GLN A 1 141 ? -28.447 -20.223 74.121 1.00 91.75 141 GLN A C 1
ATOM 1168 O O . GLN A 1 141 ? -28.339 -20.782 75.220 1.00 91.75 141 GLN A O 1
ATOM 1173 N N . LEU A 1 142 ? -28.751 -18.925 74.028 1.00 92.56 142 LEU A N 1
ATOM 1174 C CA . LEU A 1 142 ? -29.102 -18.104 75.187 1.00 92.56 142 LEU A CA 1
ATOM 1175 C C . LEU A 1 142 ? -30.423 -18.554 75.820 1.00 92.56 142 LEU A C 1
ATOM 1177 O O . LEU A 1 142 ? -30.486 -18.633 77.051 1.00 92.56 142 LEU A O 1
ATOM 1181 N N . ARG A 1 143 ? -31.439 -18.899 75.016 1.00 90.69 143 ARG A N 1
ATOM 1182 C CA . ARG A 1 143 ? -32.702 -19.488 75.494 1.00 90.69 143 ARG A CA 1
ATOM 1183 C C . ARG A 1 143 ? -32.453 -20.792 76.241 1.00 90.69 143 ARG A C 1
ATOM 1185 O O . ARG A 1 143 ? -32.814 -20.875 77.411 1.00 90.69 143 ARG A O 1
ATOM 1192 N N . ILE A 1 144 ? -31.716 -21.735 75.656 1.00 90.38 144 ILE A N 1
ATOM 1193 C CA . ILE A 1 144 ? -31.371 -23.015 76.296 1.00 90.38 144 ILE A CA 1
ATOM 1194 C C . ILE A 1 144 ? -30.590 -22.797 77.603 1.00 90.38 144 ILE A C 1
ATOM 1196 O O . ILE A 1 144 ? -30.821 -23.485 78.599 1.00 90.38 144 ILE A O 1
ATOM 1200 N N . ARG A 1 145 ? -29.652 -21.836 77.654 1.00 88.31 145 ARG A N 1
ATOM 1201 C CA . ARG A 1 145 ? -28.925 -21.506 78.898 1.00 88.31 145 ARG A CA 1
ATOM 1202 C C . ARG A 1 145 ? -29.841 -20.912 79.967 1.00 88.31 145 ARG A C 1
ATOM 1204 O O . ARG A 1 145 ? -29.674 -21.251 81.140 1.00 88.31 145 ARG A O 1
ATOM 1211 N N . ARG A 1 146 ? -30.769 -20.022 79.595 1.00 85.81 146 ARG A N 1
ATOM 1212 C CA . ARG A 1 146 ? -31.780 -19.474 80.515 1.00 85.81 146 ARG A CA 1
ATOM 1213 C C . ARG A 1 146 ? -32.678 -20.585 81.036 1.00 85.81 146 ARG A C 1
ATOM 1215 O O . ARG A 1 146 ? -32.766 -20.740 82.246 1.00 85.81 146 ARG A O 1
ATOM 1222 N N . GLU A 1 147 ? -33.197 -21.426 80.152 1.00 82.69 147 GLU A N 1
ATOM 1223 C CA . GLU A 1 147 ? -34.045 -22.557 80.513 1.00 82.69 147 GLU A CA 1
ATOM 1224 C C . GLU A 1 147 ? -33.308 -23.553 81.422 1.00 82.69 147 GLU A C 1
ATOM 1226 O O . GLU A 1 147 ? -33.848 -23.984 82.431 1.00 82.69 147 GLU A O 1
ATOM 1231 N N . LYS A 1 148 ? -32.030 -23.867 81.166 1.00 81.94 148 LYS A N 1
ATOM 1232 C CA . LYS A 1 148 ? -31.221 -24.702 82.077 1.00 81.94 148 LYS A CA 1
ATOM 1233 C C . LYS A 1 148 ? -31.030 -24.062 83.456 1.00 81.94 148 LYS A C 1
ATOM 1235 O O . LYS A 1 148 ? -31.002 -24.784 84.452 1.00 81.94 148 LYS A O 1
ATOM 1240 N N . ARG A 1 149 ? -30.868 -22.735 83.541 1.00 76.88 149 ARG A N 1
ATOM 1241 C CA . ARG A 1 149 ? -30.797 -22.012 84.828 1.00 76.88 149 ARG A CA 1
ATOM 1242 C C . ARG A 1 149 ? -32.151 -21.989 85.531 1.00 76.88 149 ARG A C 1
ATOM 1244 O O . ARG A 1 149 ? -32.196 -22.128 86.746 1.00 76.88 149 ARG A O 1
ATOM 1251 N N . GLU A 1 150 ? -33.232 -21.849 84.779 1.00 72.62 150 GLU A N 1
ATOM 1252 C CA . GLU A 1 150 ? -34.600 -21.815 85.285 1.00 72.62 150 GLU A CA 1
ATOM 1253 C C . GLU A 1 150 ? -35.076 -23.195 85.744 1.00 72.62 150 GLU A C 1
ATOM 1255 O O . GLU A 1 150 ? -35.588 -23.314 86.849 1.00 72.62 150 GLU A O 1
ATOM 1260 N N . ARG A 1 151 ? -34.775 -24.267 85.002 1.00 70.38 151 ARG A N 1
ATOM 1261 C CA . ARG A 1 151 ? -34.951 -25.663 85.440 1.00 70.38 151 ARG A CA 1
ATOM 1262 C C . ARG A 1 151 ? -34.175 -25.949 86.732 1.00 70.38 151 ARG A C 1
ATOM 1264 O O . ARG A 1 151 ? -34.706 -26.567 87.641 1.00 70.38 151 ARG A O 1
ATOM 1271 N N . ARG A 1 152 ? -32.947 -25.433 86.880 1.00 69.19 152 ARG A N 1
ATOM 1272 C CA . ARG A 1 152 ? -32.183 -25.542 88.143 1.00 69.19 152 ARG A CA 1
ATOM 1273 C C . ARG A 1 152 ? -32.795 -24.746 89.305 1.00 69.19 152 ARG A C 1
ATOM 1275 O O . ARG A 1 152 ? -32.587 -25.130 90.449 1.00 69.19 152 ARG A O 1
ATOM 1282 N N . ARG A 1 153 ? -33.536 -23.665 89.032 1.00 61.06 153 ARG A N 1
ATOM 1283 C CA . ARG A 1 153 ? -34.268 -22.879 90.046 1.00 61.06 153 ARG A CA 1
ATOM 1284 C C . ARG A 1 153 ? -35.612 -23.517 90.412 1.00 61.06 153 ARG A C 1
ATOM 1286 O O . ARG A 1 153 ? -35.941 -23.596 91.586 1.00 61.06 153 ARG A O 1
ATOM 1293 N N . THR A 1 154 ? -36.342 -24.031 89.427 1.00 56.41 154 THR A N 1
ATOM 1294 C CA . THR A 1 154 ? -37.676 -24.640 89.588 1.00 56.41 154 THR A CA 1
ATOM 1295 C C . THR A 1 154 ? -37.642 -26.043 90.195 1.00 56.41 154 THR A C 1
ATOM 1297 O O . THR A 1 154 ? -38.634 -26.461 90.779 1.00 56.41 154 THR A O 1
ATOM 1300 N N . ILE A 1 155 ? -36.495 -26.737 90.199 1.00 54.56 155 ILE A N 1
ATOM 1301 C CA . ILE A 1 155 ? -36.301 -27.933 91.046 1.00 54.56 155 ILE A CA 1
ATOM 1302 C C . ILE A 1 155 ? -36.389 -27.583 92.553 1.00 54.56 155 ILE A C 1
ATOM 1304 O O . ILE A 1 155 ? -36.701 -28.452 93.362 1.00 54.56 155 ILE A O 1
ATOM 1308 N N . HIS A 1 156 ? -36.192 -26.314 92.944 1.00 47.72 156 HIS A N 1
ATOM 1309 C CA . HIS A 1 156 ? -36.281 -25.844 94.335 1.00 47.72 156 HIS A CA 1
ATOM 1310 C C . HIS A 1 156 ? -37.477 -24.927 94.629 1.00 47.72 156 HIS A C 1
ATOM 1312 O O . HIS A 1 156 ? -37.492 -24.256 95.661 1.00 47.72 156 HIS A O 1
ATOM 1318 N N . THR A 1 157 ? -38.501 -24.865 93.776 1.00 49.03 157 THR A N 1
ATOM 1319 C CA . THR A 1 157 ? -39.704 -24.090 94.120 1.00 49.03 157 THR A CA 1
ATOM 1320 C C . THR A 1 157 ? -40.946 -24.669 93.456 1.00 49.03 157 THR A C 1
ATOM 1322 O O . THR A 1 157 ? -41.082 -24.640 92.236 1.00 49.03 157 THR A O 1
ATOM 1325 N N . PHE A 1 158 ? -41.856 -25.198 94.281 1.00 36.28 158 PHE A N 1
ATOM 1326 C CA . PHE A 1 158 ? -43.206 -25.563 93.861 1.00 36.28 158 PHE A CA 1
ATOM 1327 C C . PHE A 1 158 ? -44.039 -24.303 93.531 1.00 36.28 158 PHE A C 1
ATOM 1329 O O . PHE A 1 158 ? -43.793 -23.237 94.101 1.00 36.28 158 PHE A O 1
ATOM 1336 N N . PRO A 1 159 ? -45.032 -24.417 92.629 1.00 64.81 159 PRO A N 1
ATOM 1337 C CA . PRO A 1 159 ? -45.793 -23.303 92.080 1.00 64.81 159 PRO A CA 1
ATOM 1338 C C . PRO A 1 159 ? -47.074 -23.038 92.877 1.00 64.81 159 PRO A C 1
ATOM 1340 O O . PRO A 1 159 ? -47.904 -23.930 93.007 1.00 64.81 159 PRO A O 1
ATOM 1343 N N . CYS A 1 160 ? -47.247 -21.810 93.366 1.00 55.41 160 CYS A N 1
ATOM 1344 C CA . CYS A 1 160 ? -48.534 -21.143 93.612 1.00 55.41 160 CYS A CA 1
ATOM 1345 C C . CYS A 1 160 ? -48.274 -19.915 94.483 1.00 55.41 160 CYS A C 1
ATOM 1347 O O . CYS A 1 160 ? -48.171 -20.066 95.690 1.00 55.41 160 CYS A O 1
ATOM 1349 N N . LEU A 1 161 ? -48.188 -18.729 93.883 1.00 42.56 161 LEU A N 1
ATOM 1350 C CA . LEU A 1 161 ? -48.645 -17.460 94.463 1.00 42.56 161 LEU A CA 1
ATOM 1351 C C . LEU A 1 161 ? -48.933 -16.554 93.250 1.00 42.56 161 LEU A C 1
ATOM 1353 O O . LEU A 1 161 ? -48.039 -16.287 92.458 1.00 42.56 161 LEU A O 1
ATOM 1357 N N . LYS A 1 162 ? -50.200 -16.377 92.866 1.00 48.47 162 LYS A N 1
ATOM 1358 C CA . LYS A 1 162 ? -51.158 -15.420 93.441 1.00 48.47 162 LYS A CA 1
ATOM 1359 C C . LYS A 1 162 ? -50.824 -13.985 93.000 1.00 48.47 162 LYS A C 1
ATOM 1361 O O . LYS A 1 162 ? -49.705 -13.529 93.167 1.00 48.47 162 LYS A O 1
ATOM 1366 N N . GLU A 1 163 ? -51.843 -13.308 92.466 1.00 51.88 163 GLU A N 1
ATOM 1367 C CA . GLU A 1 163 ? -51.932 -11.841 92.356 1.00 51.88 163 GLU A CA 1
ATOM 1368 C C . GLU A 1 163 ? -51.020 -11.132 91.338 1.00 51.88 163 GLU A C 1
ATOM 1370 O O . GLU A 1 163 ? -50.122 -10.386 91.698 1.00 51.88 163 GLU A O 1
ATOM 1375 N N . LEU A 1 164 ? -51.370 -11.227 90.049 1.00 47.12 164 LEU A N 1
ATOM 1376 C CA . LEU A 1 164 ? -51.241 -10.091 89.113 1.00 47.12 164 LEU A CA 1
ATOM 1377 C C . LEU A 1 164 ? -52.533 -9.892 88.299 1.00 47.12 164 LEU A C 1
ATOM 1379 O O . LEU A 1 164 ? -52.519 -9.610 87.106 1.00 47.12 164 LEU A O 1
ATOM 1383 N N . CYS A 1 165 ? -53.678 -10.028 88.971 1.00 49.69 165 CYS A N 1
ATOM 1384 C CA . CYS A 1 165 ? -54.939 -9.445 88.521 1.00 49.69 165 CYS A CA 1
ATOM 1385 C C . CYS A 1 165 ? -55.170 -8.139 89.279 1.00 49.69 165 CYS A C 1
ATOM 1387 O O . CYS A 1 165 ? -55.907 -8.118 90.258 1.00 49.69 165 CYS A O 1
ATOM 1389 N N . SER A 1 166 ? -54.546 -7.058 88.817 1.00 47.53 166 SER A N 1
ATOM 1390 C CA . SER A 1 166 ? -55.074 -5.705 89.021 1.00 47.53 166 SER A CA 1
ATOM 1391 C C . SER A 1 166 ? -54.362 -4.717 88.101 1.00 47.53 166 SER A C 1
ATOM 1393 O O . SER A 1 166 ? -53.394 -4.071 88.483 1.00 47.53 166 SER A O 1
ATOM 1395 N N . SER A 1 167 ? -54.878 -4.589 86.880 1.00 34.06 167 SER A N 1
ATOM 1396 C CA . SER A 1 167 ? -54.891 -3.305 86.180 1.00 34.06 167 SER A CA 1
ATOM 1397 C C . SER A 1 167 ? -56.222 -3.184 85.425 1.00 34.06 167 SER A C 1
ATOM 1399 O O . SER A 1 167 ? -56.654 -4.167 84.816 1.00 34.06 167 SER A O 1
ATOM 1401 N N . PRO A 1 168 ? -56.942 -2.057 85.558 1.00 48.38 168 PRO A N 1
ATOM 1402 C CA . PRO A 1 168 ? -58.346 -1.960 85.197 1.00 48.38 168 PRO A CA 1
ATOM 1403 C C . PRO A 1 168 ? -58.547 -1.741 83.693 1.00 48.38 168 PRO A C 1
ATOM 1405 O O . PRO A 1 168 ? -57.734 -1.119 83.021 1.00 48.38 168 PRO A O 1
ATOM 1408 N N . ARG A 1 169 ? -59.682 -2.268 83.220 1.00 40.44 169 ARG A N 1
ATOM 1409 C CA . ARG A 1 169 ? -60.518 -1.830 82.089 1.00 40.44 169 ARG A CA 1
ATOM 1410 C C . ARG A 1 169 ? -59.848 -0.909 81.058 1.00 40.44 169 ARG A C 1
ATOM 1412 O O . ARG A 1 169 ? -59.720 0.292 81.271 1.00 40.44 169 ARG A O 1
ATOM 1419 N N . TYR A 1 170 ? -59.551 -1.491 79.900 1.00 42.97 170 TYR A N 1
ATOM 1420 C CA . TYR A 1 170 ? -59.369 -0.762 78.649 1.00 42.97 170 TYR A CA 1
ATOM 1421 C C . TYR A 1 170 ? -60.749 -0.243 78.207 1.00 42.97 170 TYR A C 1
ATOM 1423 O O . TYR A 1 170 ? -61.593 -1.016 77.757 1.00 42.97 170 TYR A O 1
ATOM 1431 N N . GLU A 1 171 ? -61.003 1.040 78.452 1.00 40.41 171 GLU A N 1
ATOM 1432 C CA . GLU A 1 171 ? -62.083 1.803 77.822 1.00 40.41 171 GLU A CA 1
ATOM 1433 C C . GLU A 1 171 ? -61.688 2.079 76.370 1.00 40.41 171 GLU A C 1
ATOM 1435 O O . GLU A 1 171 ? -60.617 2.617 76.084 1.00 40.41 171 GLU A O 1
ATOM 1440 N N . ASP A 1 172 ? -62.569 1.673 75.467 1.00 49.19 172 ASP A N 1
ATOM 1441 C CA . ASP A 1 172 ? -62.591 2.074 74.072 1.00 49.19 172 ASP A CA 1
ATOM 1442 C C . ASP A 1 172 ? -63.079 3.529 74.003 1.00 49.19 172 ASP A C 1
ATOM 1444 O O . ASP A 1 172 ? -64.272 3.806 74.115 1.00 49.19 172 ASP A O 1
ATOM 1448 N N . ALA A 1 173 ? -62.145 4.469 73.869 1.00 40.16 173 ALA A N 1
ATOM 1449 C CA . ALA A 1 173 ? -62.446 5.864 73.581 1.00 40.16 173 ALA A CA 1
ATOM 1450 C C . ALA A 1 173 ? -61.679 6.294 72.330 1.00 40.16 173 ALA A C 1
ATOM 1452 O O . ALA A 1 173 ? -60.517 6.696 72.359 1.00 40.16 173 ALA A O 1
ATOM 1453 N N . PHE A 1 174 ? -62.391 6.179 71.217 1.00 49.88 174 PHE A N 1
ATOM 1454 C CA . PHE A 1 174 ? -62.187 6.858 69.948 1.00 49.88 174 PHE A CA 1
ATOM 1455 C C . PHE A 1 174 ? -61.511 8.237 70.114 1.00 49.88 174 PHE A C 1
ATOM 1457 O O . PHE A 1 174 ? -62.147 9.209 70.524 1.00 49.88 174 PHE A O 1
ATOM 1464 N N . GLN A 1 175 ? -60.235 8.356 69.732 1.00 46.25 175 GLN A N 1
ATOM 1465 C CA . GLN A 1 175 ? -59.645 9.654 69.409 1.00 46.25 175 GLN A CA 1
ATOM 1466 C C . GLN A 1 175 ? -58.609 9.531 68.284 1.00 46.25 175 GLN A C 1
ATOM 1468 O O . GLN A 1 175 ? -57.422 9.324 68.491 1.00 46.25 175 GLN A O 1
ATOM 1473 N N . VAL A 1 176 ? -59.140 9.695 67.070 1.00 44.91 176 VAL A N 1
ATOM 1474 C CA . VAL A 1 176 ? -58.503 10.344 65.918 1.00 44.91 176 VAL A CA 1
ATOM 1475 C C . VAL A 1 176 ? -57.198 9.706 65.427 1.00 44.91 176 VAL A C 1
ATOM 1477 O O . VAL A 1 176 ? -56.085 10.072 65.796 1.00 44.91 176 VAL A O 1
ATOM 1480 N N . HIS A 1 177 ? -57.362 8.826 64.441 1.00 43.38 177 HIS A N 1
ATOM 1481 C CA . HIS A 1 177 ? -56.363 8.577 63.408 1.00 43.38 177 HIS A CA 1
ATOM 1482 C C . HIS A 1 177 ? -55.999 9.894 62.692 1.00 43.38 177 HIS A C 1
ATOM 1484 O O . HIS A 1 177 ? -56.598 10.243 61.679 1.00 43.38 177 HIS A O 1
ATOM 1490 N N . SER A 1 178 ? -55.025 10.640 63.209 1.00 46.91 178 SER A N 1
ATOM 1491 C CA . SER A 1 178 ? -54.391 11.753 62.483 1.00 46.91 178 SER A CA 1
ATOM 1492 C C . SER A 1 178 ? -52.863 11.769 62.584 1.00 46.91 178 SER A C 1
ATOM 1494 O O . SER A 1 178 ? -52.231 12.642 62.006 1.00 46.91 178 SER A O 1
ATOM 1496 N N . SER A 1 179 ? -52.240 10.784 63.239 1.00 44.19 179 SER A N 1
ATOM 1497 C CA . SER A 1 179 ? -50.784 10.758 63.465 1.00 44.19 179 SER A CA 1
ATOM 1498 C C . SER A 1 179 ? -50.032 9.616 62.766 1.00 44.19 179 SER A C 1
ATOM 1500 O O . SER A 1 179 ? -48.805 9.565 62.825 1.00 44.19 179 SER A O 1
ATOM 1502 N N . SER A 1 180 ? -50.719 8.716 62.050 1.00 47.88 180 SER A N 1
ATOM 1503 C CA . SER A 1 180 ? -50.051 7.635 61.297 1.00 47.88 180 SER A CA 1
ATOM 1504 C C . SER A 1 180 ? -49.543 8.081 59.914 1.00 47.88 180 SER A C 1
ATOM 1506 O O . SER A 1 180 ? -48.648 7.455 59.347 1.00 47.88 180 SER A O 1
ATOM 1508 N N . THR A 1 181 ? -50.048 9.197 59.382 1.00 52.41 181 THR A N 1
ATOM 1509 C CA . THR A 1 181 ? -49.651 9.717 58.064 1.00 52.41 181 THR A CA 1
ATOM 1510 C C . THR A 1 181 ? -48.315 10.473 58.107 1.00 52.41 181 THR A C 1
ATOM 1512 O O . THR A 1 181 ? -47.502 10.310 57.203 1.00 52.41 181 THR A O 1
ATOM 1515 N N . GLU A 1 182 ? -48.023 11.222 59.180 1.00 50.91 182 GLU A N 1
ATOM 1516 C CA . GLU A 1 182 ? -46.798 12.040 59.283 1.00 50.91 182 GLU A CA 1
ATOM 1517 C C . GLU A 1 182 ? -45.523 11.220 59.555 1.00 50.91 182 GLU A C 1
ATOM 1519 O O . GLU A 1 182 ? -44.434 11.577 59.098 1.00 50.91 182 GLU A O 1
ATOM 1524 N N . PHE A 1 183 ? -45.631 10.087 60.262 1.00 51.66 183 PHE A N 1
ATOM 1525 C CA . PHE A 1 183 ? -44.468 9.236 60.555 1.00 51.66 183 PHE A CA 1
ATOM 1526 C C . PHE A 1 183 ? -43.987 8.435 59.328 1.00 51.66 183 PHE A C 1
ATOM 1528 O O . PHE A 1 183 ? -42.815 8.066 59.258 1.00 51.66 183 PHE A O 1
ATOM 1535 N N . ASN A 1 184 ? -44.857 8.233 58.330 1.00 54.69 184 ASN A N 1
ATOM 1536 C CA . ASN A 1 184 ? -44.534 7.573 57.058 1.00 54.69 184 ASN A CA 1
ATOM 1537 C C . ASN A 1 184 ? -44.103 8.554 55.947 1.00 54.69 184 ASN A C 1
ATOM 1539 O O . ASN A 1 184 ? -43.545 8.129 54.940 1.00 54.69 184 ASN A O 1
ATOM 1543 N N . GLN A 1 185 ? -44.301 9.864 56.129 1.00 62.84 185 GLN A N 1
ATOM 1544 C CA . GLN A 1 185 ? -44.039 10.879 55.100 1.00 62.84 185 GLN A CA 1
ATOM 1545 C C . GLN A 1 185 ? -42.535 11.140 54.893 1.00 62.84 185 GLN A C 1
ATOM 1547 O O . GLN A 1 185 ? -42.042 11.124 53.771 1.00 62.84 185 GLN A O 1
ATOM 1552 N N . LYS A 1 186 ? -41.767 11.246 55.984 1.00 71.56 186 LYS A N 1
ATOM 1553 C CA . LYS A 1 186 ? -40.310 11.493 55.956 1.00 71.56 186 LYS A CA 1
ATOM 1554 C C . LYS A 1 186 ? -39.460 10.394 55.283 1.00 71.56 186 LYS A C 1
ATOM 1556 O O . LYS A 1 186 ? -38.450 10.733 54.664 1.00 71.56 186 LYS A O 1
ATOM 1561 N N . PRO A 1 187 ? -39.726 9.080 55.443 1.00 77.44 187 PRO A N 1
ATOM 1562 C CA . PRO A 1 187 ? -38.995 8.055 54.690 1.00 77.44 187 PRO A CA 1
ATOM 1563 C C . PRO A 1 187 ? -39.361 8.049 53.198 1.00 77.44 187 PRO A C 1
ATOM 1565 O O . PRO A 1 187 ? -38.453 7.933 52.377 1.00 77.44 187 PRO A O 1
ATOM 1568 N N . LEU A 1 188 ? -40.635 8.273 52.851 1.00 81.25 188 LEU A N 1
ATOM 1569 C CA . LEU A 1 188 ? -41.091 8.387 51.460 1.00 81.25 188 LEU A CA 1
ATOM 1570 C C . LEU A 1 188 ? -40.509 9.623 50.756 1.00 81.25 188 LEU A C 1
ATOM 1572 O O . LEU A 1 188 ? -40.126 9.534 49.596 1.00 81.25 188 LEU A O 1
ATOM 1576 N N . GLU A 1 189 ? -40.380 10.759 51.446 1.00 86.00 189 GLU A N 1
ATOM 1577 C CA . GLU A 1 189 ? -39.740 11.973 50.912 1.00 86.00 189 GLU A CA 1
ATOM 1578 C C . GLU A 1 189 ? -38.268 11.736 50.550 1.00 86.00 189 GLU A C 1
ATOM 1580 O O . GLU A 1 189 ? -37.849 12.067 49.443 1.00 86.00 189 GLU A O 1
ATOM 1585 N N . ARG A 1 190 ? -37.497 11.076 51.424 1.00 88.62 190 ARG A N 1
ATOM 1586 C CA . ARG A 1 190 ? -36.088 10.730 51.145 1.00 88.62 190 ARG A CA 1
ATOM 1587 C C . ARG A 1 190 ? -35.944 9.735 50.001 1.00 88.62 190 ARG A C 1
ATOM 1589 O O . ARG A 1 190 ? -34.974 9.785 49.248 1.00 88.62 190 ARG A O 1
ATOM 1596 N N . GLU A 1 191 ? -36.875 8.794 49.890 1.00 89.56 191 GLU A N 1
ATOM 1597 C CA . GLU A 1 191 ? -36.918 7.873 48.760 1.00 89.56 191 GLU A CA 1
ATOM 1598 C C . GLU A 1 191 ? -37.244 8.619 47.461 1.00 89.56 191 GLU A C 1
ATOM 1600 O O . GLU A 1 191 ? -36.576 8.404 46.454 1.00 89.56 191 GLU A O 1
ATOM 1605 N N . ASN A 1 192 ? -38.176 9.571 47.496 1.00 90.56 192 ASN A N 1
ATOM 1606 C CA . ASN A 1 192 ? -38.525 10.413 46.355 1.00 90.56 192 ASN A CA 1
ATOM 1607 C C . ASN A 1 192 ? -37.346 11.301 45.922 1.00 90.56 192 ASN A C 1
ATOM 1609 O O . ASN A 1 192 ? -37.045 11.376 44.737 1.00 90.56 192 ASN A O 1
ATOM 1613 N N . GLU A 1 193 ? -36.603 11.891 46.862 1.00 94.38 193 GLU A N 1
ATOM 1614 C CA . GLU A 1 193 ? -35.361 12.625 46.579 1.00 94.38 193 GLU A CA 1
ATOM 1615 C C . GLU A 1 193 ? -34.289 11.726 45.947 1.00 94.38 193 GLU A C 1
ATOM 1617 O O . GLU A 1 193 ? -33.643 12.115 44.972 1.00 94.38 193 GLU A O 1
ATOM 1622 N N . ARG A 1 194 ? -34.116 10.494 46.450 1.00 94.88 194 ARG A N 1
ATOM 1623 C CA . ARG A 1 194 ? -33.191 9.511 45.858 1.00 94.88 194 ARG A CA 1
ATOM 1624 C C . ARG A 1 194 ? -33.615 9.101 44.453 1.00 94.88 194 ARG A C 1
ATOM 1626 O O . ARG A 1 194 ? -32.768 9.032 43.565 1.00 94.88 194 ARG A O 1
ATOM 1633 N N . LEU A 1 195 ? -34.905 8.858 44.238 1.00 96.00 195 LEU A N 1
ATOM 1634 C CA . LEU A 1 195 ? -35.457 8.543 42.923 1.00 96.00 195 LEU A CA 1
ATOM 1635 C C . LEU A 1 195 ? -35.309 9.731 41.970 1.00 96.00 195 LEU A C 1
ATOM 1637 O O . LEU A 1 195 ? -34.905 9.537 40.830 1.00 96.00 195 LEU A O 1
ATOM 1641 N N . GLN A 1 196 ? -35.537 10.962 42.427 1.00 96.56 196 GLN A N 1
ATOM 1642 C CA . GLN A 1 196 ? -35.301 12.171 41.636 1.00 96.56 196 GLN A CA 1
ATOM 1643 C C . GLN A 1 196 ? -33.821 12.331 41.275 1.00 96.56 196 GLN A C 1
ATOM 1645 O O . GLN A 1 196 ? -33.506 12.610 40.119 1.00 96.56 196 GLN A O 1
ATOM 1650 N N . ALA A 1 197 ? -32.901 12.092 42.213 1.00 96.62 197 ALA A N 1
ATOM 1651 C CA . ALA A 1 197 ? -31.465 12.105 41.942 1.00 96.62 197 ALA A CA 1
ATOM 1652 C C . ALA A 1 197 ? -31.067 11.024 40.921 1.00 96.62 197 ALA A C 1
ATOM 1654 O O . ALA A 1 197 ? -30.311 11.304 39.989 1.00 96.62 197 ALA A O 1
ATOM 1655 N N . MET A 1 198 ? -31.624 9.816 41.041 1.00 97.62 198 MET A N 1
ATOM 1656 C CA . MET A 1 198 ? -31.404 8.722 40.093 1.00 97.62 198 MET A CA 1
ATOM 1657 C C . MET A 1 198 ? -31.967 9.053 38.707 1.00 97.62 198 MET A C 1
ATOM 1659 O O . MET A 1 198 ? -31.274 8.878 37.710 1.00 97.62 198 MET A O 1
ATOM 1663 N N . VAL A 1 199 ? -33.180 9.603 38.628 1.00 97.69 199 VAL A N 1
ATOM 1664 C CA . VAL A 1 199 ? -33.796 10.057 37.374 1.00 97.69 199 VAL A CA 1
ATOM 1665 C C . VAL A 1 199 ? -32.967 11.166 36.729 1.00 97.69 199 VAL A C 1
ATOM 1667 O O . VAL A 1 199 ? -32.767 11.140 35.517 1.00 97.69 199 VAL A O 1
ATOM 1670 N N . ASN A 1 200 ? -32.444 12.114 37.507 1.00 97.38 200 ASN A N 1
ATOM 1671 C CA . ASN A 1 200 ? -31.575 13.175 36.996 1.00 97.38 200 ASN A CA 1
ATOM 1672 C C . ASN A 1 200 ? -30.238 12.618 36.481 1.00 97.38 200 ASN A C 1
ATOM 1674 O O . ASN A 1 200 ? -29.785 13.022 35.409 1.00 97.38 200 ASN A O 1
ATOM 1678 N N . SER A 1 201 ? -29.650 11.648 37.186 1.00 97.56 201 SER A N 1
ATOM 1679 C CA . SER A 1 201 ? -28.446 10.936 36.740 1.00 97.56 201 SER A CA 1
ATOM 1680 C C . SER A 1 201 ? -28.689 10.182 35.427 1.00 97.56 201 SER A C 1
ATOM 1682 O O . SER A 1 201 ? -27.966 10.386 34.453 1.00 97.56 201 SER A O 1
ATOM 1684 N N . LEU A 1 202 ? -29.778 9.409 35.344 1.00 97.75 202 LEU A N 1
ATOM 1685 C CA . LEU A 1 202 ? -30.169 8.685 34.131 1.00 97.75 202 LEU A CA 1
ATOM 1686 C C . LEU A 1 202 ? -30.459 9.636 32.964 1.00 97.75 202 LEU A C 1
ATOM 1688 O O . LEU A 1 202 ? -30.045 9.371 31.839 1.00 97.75 202 LEU A O 1
ATOM 1692 N N . ARG A 1 203 ? -31.119 10.777 33.207 1.00 98.06 203 ARG A N 1
ATOM 1693 C CA . ARG A 1 203 ? -31.341 11.812 32.181 1.00 98.06 203 ARG A CA 1
ATOM 1694 C C . ARG A 1 203 ? -30.023 12.388 31.662 1.00 98.06 203 ARG A C 1
ATOM 1696 O O . ARG A 1 203 ? -29.884 12.566 30.453 1.00 98.06 203 ARG A O 1
ATOM 1703 N N . SER A 1 204 ? -29.064 12.652 32.550 1.00 96.94 204 SER A N 1
ATOM 1704 C CA . SER A 1 204 ? -27.722 13.107 32.170 1.00 96.94 204 SER A CA 1
ATOM 1705 C C . SER A 1 204 ? -26.994 12.055 31.325 1.00 96.94 204 SER A C 1
ATOM 1707 O O . SER A 1 204 ? -26.493 12.370 30.247 1.00 96.94 204 SER A O 1
ATOM 1709 N N . GLN A 1 205 ? -27.034 10.788 31.747 1.00 97.44 205 GLN A N 1
ATOM 1710 C CA . GLN A 1 205 ? -26.419 9.670 31.029 1.00 97.44 205 GLN A CA 1
ATOM 1711 C C . GLN A 1 205 ? -27.040 9.463 29.638 1.00 97.44 205 GLN A C 1
ATOM 1713 O O . GLN A 1 205 ? -26.321 9.308 28.654 1.00 97.44 205 GLN A O 1
ATOM 1718 N N . VAL A 1 206 ? -28.370 9.543 29.517 1.00 97.88 206 VAL A N 1
ATOM 1719 C CA . VAL A 1 206 ? -29.069 9.478 28.222 1.00 97.88 206 VAL A CA 1
ATOM 1720 C C . VAL A 1 206 ? -28.658 10.634 27.311 1.00 97.88 206 VAL A C 1
ATOM 1722 O O . VAL A 1 206 ? -28.453 10.426 26.116 1.00 97.88 206 VAL A O 1
ATOM 1725 N N . ASN A 1 207 ? -28.515 11.850 27.843 1.00 97.75 207 ASN A N 1
ATOM 1726 C CA . ASN A 1 207 ? -28.051 12.991 27.053 1.00 97.75 207 ASN A CA 1
ATOM 1727 C C . ASN A 1 207 ? -26.593 12.821 26.601 1.00 97.75 207 ASN A C 1
ATOM 1729 O O . ASN A 1 207 ? -26.274 13.143 25.457 1.00 97.75 207 ASN A O 1
ATOM 1733 N N . GLN A 1 208 ? -25.727 12.268 27.452 1.00 97.88 208 GLN A N 1
ATOM 1734 C CA . GLN A 1 208 ? -24.342 11.965 27.097 1.00 97.88 208 GLN A CA 1
ATOM 1735 C C . GLN A 1 208 ? -24.258 10.898 25.996 1.00 97.88 208 GLN A C 1
ATOM 1737 O O . GLN A 1 208 ? -23.506 11.067 25.034 1.00 97.88 208 GLN A O 1
ATOM 1742 N N . GLU A 1 209 ? -25.074 9.843 26.076 1.00 97.75 209 GLU A N 1
ATOM 1743 C CA . GLU A 1 209 ? -25.160 8.824 25.025 1.00 97.75 209 GLU A CA 1
ATOM 1744 C C . GLU A 1 209 ? -25.723 9.384 23.716 1.00 97.75 209 GLU A C 1
ATOM 1746 O O . GLU A 1 209 ? -25.203 9.061 22.650 1.00 97.75 209 GLU A O 1
ATOM 1751 N N . LYS A 1 210 ? -26.718 10.279 23.766 1.00 97.88 210 LYS A N 1
ATOM 1752 C CA . LYS A 1 210 ? -27.212 10.982 22.569 1.00 97.88 210 LYS A CA 1
ATOM 1753 C C . LYS A 1 210 ? -26.111 11.804 21.902 1.00 97.88 210 LYS A C 1
ATOM 1755 O O . LYS A 1 210 ? -25.897 11.661 20.706 1.00 97.88 210 LYS A O 1
ATOM 1760 N N . GLN A 1 211 ? -25.355 12.590 22.667 1.00 98.12 211 GLN A N 1
ATOM 1761 C CA . GLN A 1 211 ? -24.231 13.365 22.127 1.00 98.12 211 GLN A CA 1
ATOM 1762 C C . GLN A 1 211 ? -23.125 12.470 21.557 1.00 98.12 211 GLN A C 1
ATOM 1764 O O . GLN A 1 211 ? -22.518 12.793 20.537 1.00 98.12 211 GLN A O 1
ATOM 1769 N N . ARG A 1 212 ? -22.839 11.336 22.210 1.00 97.75 212 ARG A N 1
ATOM 1770 C CA . ARG A 1 212 ? -21.884 10.347 21.699 1.00 97.75 212 ARG A CA 1
ATOM 1771 C C . ARG A 1 212 ? -22.375 9.746 20.383 1.00 97.75 212 ARG A C 1
ATOM 1773 O O . ARG A 1 212 ? -21.595 9.689 19.439 1.00 97.75 212 ARG A O 1
ATOM 1780 N N . LYS A 1 213 ? -23.652 9.367 20.307 1.00 97.75 213 LYS A N 1
ATOM 1781 C CA . LYS A 1 213 ? -24.288 8.863 19.087 1.00 97.75 213 LYS A CA 1
ATOM 1782 C C . LYS A 1 213 ? -24.202 9.884 17.954 1.00 97.75 213 LYS A C 1
ATOM 1784 O O . LYS A 1 213 ? -23.710 9.539 16.892 1.00 97.75 213 LYS A O 1
ATOM 1789 N N . GLU A 1 214 ? -24.577 11.137 18.196 1.00 98.19 214 GLU A N 1
ATOM 1790 C CA . GLU A 1 214 ? -24.504 12.186 17.174 1.00 98.19 214 GLU A CA 1
ATOM 1791 C C . GLU A 1 214 ? -23.072 12.439 16.678 1.00 98.19 214 GLU A C 1
ATOM 1793 O O . GLU A 1 214 ? -22.870 12.782 15.517 1.00 98.19 214 GLU A O 1
ATOM 1798 N N . ARG A 1 215 ? -22.053 12.336 17.543 1.00 97.69 215 ARG A N 1
ATOM 1799 C CA . ARG A 1 215 ? -20.648 12.473 17.111 1.00 97.69 215 ARG A CA 1
ATOM 1800 C C . ARG A 1 215 ? -20.256 11.361 16.147 1.00 97.69 215 ARG A C 1
ATOM 1802 O O . ARG A 1 215 ? -19.770 11.662 15.065 1.00 97.69 215 ARG A O 1
ATOM 1809 N N . VAL A 1 216 ? -20.567 10.118 16.505 1.00 97.12 216 VAL A N 1
ATOM 1810 C CA . VAL A 1 216 ? -20.306 8.961 15.641 1.00 97.12 216 VAL A CA 1
ATOM 1811 C C . VAL A 1 216 ? -21.119 9.041 14.346 1.00 97.12 216 VAL A C 1
ATOM 1813 O O . VAL A 1 216 ? -20.606 8.697 13.292 1.00 97.12 216 VAL A O 1
ATOM 1816 N N . GLU A 1 217 ? -22.358 9.537 14.382 1.00 97.81 217 GLU A N 1
ATOM 1817 C CA . GLU A 1 217 ? -23.158 9.753 13.168 1.00 97.81 217 GLU A CA 1
ATOM 1818 C C . GLU A 1 217 ? -22.515 10.787 12.232 1.00 97.81 217 GLU A C 1
ATOM 1820 O O . GLU A 1 217 ? -22.475 10.557 11.028 1.00 97.81 217 GLU A O 1
ATOM 1825 N N . ARG A 1 218 ? -21.949 11.883 12.760 1.00 98.31 218 ARG A N 1
ATOM 1826 C CA . ARG A 1 218 ? -21.207 12.864 11.944 1.00 98.31 218 ARG A CA 1
ATOM 1827 C C . ARG A 1 218 ? -19.946 12.256 11.329 1.00 98.31 218 ARG A C 1
ATOM 1829 O O . ARG A 1 218 ? -19.691 12.451 10.143 1.00 98.31 218 ARG A O 1
ATOM 1836 N N . GLU A 1 219 ? -19.187 11.498 12.114 1.00 98.00 219 GLU A N 1
ATOM 1837 C CA . GLU A 1 219 ? -18.003 10.777 11.631 1.00 98.00 219 GLU A CA 1
ATOM 1838 C C . GLU A 1 219 ? -18.385 9.776 10.533 1.00 98.00 219 GLU A C 1
ATOM 1840 O O . GLU A 1 219 ? -17.778 9.769 9.469 1.00 98.00 219 GLU A O 1
ATOM 1845 N N . TYR A 1 220 ? -19.460 9.011 10.733 1.00 96.44 220 TYR A N 1
ATOM 1846 C CA . TYR A 1 220 ? -19.991 8.085 9.735 1.00 96.44 220 TYR A CA 1
ATOM 1847 C C . TYR A 1 220 ? -20.387 8.797 8.436 1.00 96.44 220 TYR A C 1
ATOM 1849 O O . TYR A 1 220 ? -20.039 8.331 7.354 1.00 96.44 220 TYR A O 1
ATOM 1857 N N . THR A 1 221 ? -21.052 9.956 8.520 1.00 98.06 221 THR A N 1
ATOM 1858 C CA . THR A 1 221 ? -21.373 10.743 7.319 1.00 98.06 221 THR A CA 1
ATOM 1859 C C . THR A 1 221 ? -20.131 11.276 6.605 1.00 98.06 221 THR A C 1
ATOM 1861 O O . THR A 1 221 ? -20.123 11.291 5.379 1.00 98.06 221 THR A O 1
ATOM 1864 N N . SER A 1 222 ? -19.077 11.655 7.338 1.00 97.81 222 SER A N 1
ATOM 1865 C CA . SER A 1 222 ? -17.794 12.074 6.750 1.00 97.81 222 SER A CA 1
ATOM 1866 C C . SER A 1 222 ? -17.126 10.917 6.007 1.00 97.81 222 SER A C 1
ATOM 1868 O O . SER A 1 222 ? -16.704 11.078 4.869 1.00 97.81 222 SER A O 1
ATOM 1870 N N . VAL A 1 223 ? -17.104 9.725 6.611 1.00 98.19 223 VAL A N 1
ATOM 1871 C CA . VAL A 1 223 ? -16.528 8.521 5.991 1.00 98.19 223 VAL A CA 1
ATOM 1872 C C . VAL A 1 223 ? -17.295 8.118 4.729 1.00 98.19 223 VAL A C 1
ATOM 1874 O O . VAL A 1 223 ? -16.677 7.726 3.745 1.00 98.19 223 VAL A O 1
ATOM 1877 N N . ILE A 1 224 ? -18.628 8.238 4.717 1.00 98.31 224 ILE A N 1
ATOM 1878 C CA . ILE A 1 224 ? -19.417 7.989 3.499 1.00 98.31 224 ILE A CA 1
ATOM 1879 C C . ILE A 1 224 ? -19.034 8.967 2.383 1.00 98.31 224 ILE A C 1
ATOM 1881 O O . ILE A 1 224 ? -18.908 8.545 1.238 1.00 98.31 224 ILE A O 1
ATOM 1885 N N . GLN A 1 225 ? -18.848 10.251 2.700 1.00 98.25 225 GLN A N 1
ATOM 1886 C CA . GLN A 1 225 ? -18.442 11.254 1.709 1.00 98.25 225 GLN A CA 1
ATOM 1887 C C . GLN A 1 225 ? -17.057 10.939 1.132 1.00 98.25 225 GLN A C 1
ATOM 1889 O O . GLN A 1 225 ? -16.883 10.922 -0.084 1.00 98.25 225 GLN A O 1
ATOM 1894 N N . GLU A 1 226 ? -16.095 10.600 1.991 1.00 98.25 226 GLU A N 1
ATOM 1895 C CA . GLU A 1 226 ? -14.760 10.176 1.557 1.00 98.25 226 GLU A CA 1
ATOM 1896 C C . GLU A 1 226 ? -14.817 8.919 0.679 1.00 98.25 226 GLU A C 1
ATOM 1898 O O . GLU A 1 226 ? -14.115 8.835 -0.327 1.00 98.25 226 GLU A O 1
ATOM 1903 N N . TYR A 1 227 ? -15.679 7.957 1.021 1.00 96.50 227 TYR A N 1
ATOM 1904 C CA . TYR A 1 227 ? -15.884 6.758 0.214 1.00 96.50 227 TYR A CA 1
ATOM 1905 C C . TYR A 1 227 ? -16.440 7.098 -1.175 1.00 96.50 227 TYR A C 1
ATOM 1907 O O . TYR A 1 227 ? -15.882 6.638 -2.168 1.00 96.50 227 TYR A O 1
ATOM 1915 N N . SER A 1 228 ? -17.454 7.966 -1.268 1.00 98.12 228 SER A N 1
ATOM 1916 C CA . SER A 1 228 ? -17.994 8.396 -2.566 1.00 98.12 228 SER A CA 1
ATOM 1917 C C . SER A 1 228 ? -16.977 9.165 -3.417 1.00 98.12 228 SER A C 1
ATOM 1919 O O . SER A 1 228 ? -16.923 8.976 -4.632 1.00 98.12 228 SER A O 1
ATOM 1921 N N . ASP A 1 229 ? -16.124 9.985 -2.796 1.00 98.12 229 ASP A N 1
ATOM 1922 C CA . ASP A 1 229 ? -15.064 10.707 -3.506 1.00 98.12 229 ASP A CA 1
ATOM 1923 C C . ASP A 1 229 ? -14.003 9.742 -4.057 1.00 98.12 229 ASP A C 1
ATOM 1925 O O . ASP A 1 229 ? -13.483 9.929 -5.161 1.00 98.12 229 ASP A O 1
ATOM 1929 N N . LEU A 1 230 ? -13.667 8.695 -3.295 1.00 97.81 230 LEU A N 1
ATOM 1930 C CA . LEU A 1 230 ? -12.749 7.648 -3.739 1.00 97.81 230 LEU A CA 1
ATOM 1931 C C . LEU A 1 230 ? -13.343 6.826 -4.885 1.00 97.81 230 LEU A C 1
ATOM 1933 O O . LEU A 1 230 ? -12.641 6.593 -5.868 1.00 97.81 230 LEU A O 1
ATOM 1937 N N . GLU A 1 231 ? -14.617 6.439 -4.800 1.00 97.50 231 GLU A N 1
ATOM 1938 C CA . GLU A 1 231 ? -15.323 5.763 -5.895 1.00 97.50 231 GLU A CA 1
ATOM 1939 C C . GLU A 1 231 ? -15.295 6.602 -7.178 1.00 97.50 231 GLU A C 1
ATOM 1941 O O . GLU A 1 231 ? -14.969 6.087 -8.248 1.00 97.50 231 GLU A O 1
ATOM 1946 N N . GLN A 1 232 ? -15.541 7.912 -7.079 1.00 98.06 232 GLN A N 1
ATOM 1947 C CA . GLN A 1 232 ? -15.463 8.804 -8.234 1.00 98.06 232 GLN A CA 1
ATOM 1948 C C . GLN A 1 232 ? -14.054 8.822 -8.851 1.00 98.06 232 GLN A C 1
ATOM 1950 O O . GLN A 1 232 ? -13.918 8.709 -10.070 1.00 98.06 232 GLN A O 1
ATOM 1955 N N . ARG A 1 233 ? -12.996 8.909 -8.032 1.00 97.81 233 ARG A N 1
ATOM 1956 C CA . ARG A 1 233 ? -11.604 8.877 -8.526 1.00 97.81 233 ARG A CA 1
ATOM 1957 C C . ARG A 1 233 ? -11.255 7.557 -9.210 1.00 97.81 233 ARG A C 1
ATOM 1959 O O . ARG A 1 233 ? -10.491 7.556 -10.174 1.00 97.81 233 ARG A O 1
ATOM 1966 N N . VAL A 1 234 ? -11.788 6.438 -8.720 1.00 97.75 234 VAL A N 1
ATOM 1967 C CA . VAL A 1 234 ? -11.605 5.128 -9.360 1.00 97.75 234 VAL A CA 1
ATOM 1968 C C . VAL A 1 234 ? -12.276 5.118 -10.732 1.00 97.75 234 VAL A C 1
ATOM 1970 O O . VAL A 1 234 ? -11.604 4.807 -11.713 1.00 97.75 234 VAL A O 1
ATOM 1973 N N . CYS A 1 235 ? -13.530 5.567 -10.830 1.00 97.81 235 CYS A N 1
ATOM 1974 C CA . CYS A 1 235 ? -14.233 5.705 -12.110 1.00 97.81 235 CYS A CA 1
ATOM 1975 C C . CYS A 1 235 ? -13.466 6.604 -13.101 1.00 97.81 235 CYS A C 1
ATOM 1977 O O . CYS A 1 235 ? -13.340 6.283 -14.282 1.00 97.81 235 CYS A O 1
ATOM 1979 N N . GLU A 1 236 ? -12.910 7.728 -12.641 1.00 98.19 236 GLU A N 1
ATOM 1980 C CA . GLU A 1 236 ? -12.086 8.619 -13.470 1.00 98.19 236 GLU A CA 1
ATOM 1981 C C . GLU A 1 236 ? -10.813 7.924 -13.978 1.00 98.19 236 GLU A C 1
ATOM 1983 O O . GLU A 1 236 ? -10.455 8.048 -15.151 1.00 98.19 236 GLU A O 1
ATOM 1988 N N . MET A 1 237 ? -10.143 7.149 -13.124 1.00 96.62 237 MET A N 1
ATOM 1989 C CA . MET A 1 237 ? -8.960 6.378 -13.505 1.00 96.62 237 MET A CA 1
ATOM 1990 C C . MET A 1 237 ? -9.292 5.277 -14.516 1.00 96.62 237 MET A C 1
ATOM 1992 O O . MET A 1 237 ? -8.530 5.063 -15.458 1.00 96.62 237 MET A O 1
ATOM 1996 N N . GLU A 1 238 ? -10.417 4.586 -14.344 1.00 97.81 238 GLU A N 1
ATOM 1997 C CA . GLU A 1 238 ? -10.911 3.587 -15.295 1.00 97.81 238 GLU A CA 1
ATOM 1998 C C . GLU A 1 238 ? -11.186 4.213 -16.664 1.00 97.81 238 GLU A C 1
ATOM 2000 O O . GLU A 1 238 ? -10.735 3.681 -17.679 1.00 97.81 238 GLU A O 1
ATOM 2005 N N . ASN A 1 239 ? -11.804 5.396 -16.701 1.00 97.69 239 ASN A N 1
ATOM 2006 C CA . ASN A 1 239 ? -12.003 6.149 -17.939 1.00 97.69 239 ASN A CA 1
ATOM 2007 C C . ASN A 1 239 ? -10.670 6.532 -18.603 1.00 97.69 239 ASN A C 1
ATOM 2009 O O . ASN A 1 239 ? -10.512 6.373 -19.813 1.00 97.69 239 ASN A O 1
ATOM 2013 N N . CYS A 1 240 ? -9.679 6.982 -17.826 1.00 97.38 240 CYS A N 1
ATOM 2014 C CA . CYS A 1 240 ? -8.333 7.250 -18.342 1.00 97.38 240 CYS A CA 1
ATOM 2015 C C . CYS A 1 240 ? -7.676 5.986 -18.917 1.00 97.38 240 CYS A C 1
ATOM 2017 O O . CYS A 1 240 ? -7.076 6.044 -19.988 1.00 97.38 240 CYS A O 1
ATOM 2019 N N . LYS A 1 241 ? -7.815 4.834 -18.247 1.00 97.06 241 LYS A N 1
ATOM 2020 C CA . LYS A 1 241 ? -7.306 3.544 -18.741 1.00 97.06 241 LYS A CA 1
ATOM 2021 C C . LYS A 1 241 ? -7.968 3.144 -20.057 1.00 97.06 241 LYS A C 1
ATOM 2023 O O . LYS A 1 241 ? -7.273 2.694 -20.962 1.00 97.06 241 LYS A O 1
ATOM 2028 N N . LEU A 1 242 ? -9.284 3.323 -20.186 1.00 97.38 242 LEU A N 1
ATOM 2029 C CA . LEU A 1 242 ? -9.993 3.082 -21.446 1.00 97.38 242 LEU A CA 1
ATOM 2030 C C . LEU A 1 242 ? -9.472 4.000 -22.553 1.00 97.38 242 LEU A C 1
ATOM 2032 O O . LEU A 1 242 ? -9.159 3.520 -23.639 1.00 97.38 242 LEU A O 1
ATOM 2036 N N . ARG A 1 243 ? -9.266 5.288 -22.257 1.00 97.75 243 ARG A N 1
ATOM 2037 C CA . ARG A 1 243 ? -8.718 6.233 -23.234 1.00 97.75 243 ARG A CA 1
ATOM 2038 C C . ARG A 1 243 ? -7.302 5.869 -23.683 1.00 97.75 243 ARG A C 1
ATOM 2040 O O . ARG A 1 243 ? -6.978 6.040 -24.852 1.00 97.75 243 ARG A O 1
ATOM 2047 N N . ILE A 1 244 ? -6.461 5.368 -22.779 1.00 96.81 244 ILE A N 1
ATOM 2048 C CA . ILE A 1 244 ? -5.121 4.877 -23.132 1.00 96.81 244 ILE A CA 1
ATOM 2049 C C . ILE A 1 244 ? -5.229 3.685 -24.088 1.00 96.81 244 ILE A C 1
ATOM 2051 O O . ILE A 1 244 ? -4.586 3.710 -25.129 1.00 96.81 244 ILE A O 1
ATOM 2055 N N . LYS A 1 245 ? -6.097 2.706 -23.802 1.00 96.75 245 LYS A N 1
ATOM 2056 C CA . LYS A 1 245 ? -6.317 1.550 -24.690 1.00 96.75 245 LYS A CA 1
ATOM 2057 C C . LYS A 1 245 ? -6.816 1.956 -26.079 1.00 96.75 245 LYS A C 1
ATOM 2059 O O . LYS A 1 245 ? -6.388 1.383 -27.075 1.00 96.75 245 LYS A O 1
ATOM 2064 N N . GLU A 1 246 ? -7.703 2.948 -26.160 1.00 97.56 246 GLU A N 1
ATOM 2065 C CA . GLU A 1 246 ? -8.139 3.520 -27.442 1.00 97.56 246 GLU A CA 1
ATOM 2066 C C . GLU A 1 246 ? -6.962 4.132 -28.212 1.00 97.56 246 GLU A C 1
ATOM 2068 O O . GLU A 1 246 ? -6.786 3.854 -29.393 1.00 97.56 246 GLU A O 1
ATOM 2073 N N . LEU A 1 247 ? -6.122 4.926 -27.540 1.00 97.50 247 LEU A N 1
ATOM 2074 C CA . LEU A 1 247 ? -4.945 5.544 -28.156 1.00 97.50 247 LEU A CA 1
ATOM 2075 C C . LEU A 1 247 ? -3.895 4.508 -28.582 1.00 97.50 247 LEU A C 1
ATOM 2077 O O . LEU A 1 247 ? -3.265 4.672 -29.623 1.00 97.50 247 LEU A O 1
ATOM 2081 N N . GLU A 1 248 ? -3.707 3.440 -27.810 1.00 95.81 248 GLU A N 1
ATOM 2082 C CA . GLU A 1 248 ? -2.846 2.312 -28.179 1.00 95.81 248 GLU A CA 1
ATOM 2083 C C . GLU A 1 248 ? -3.360 1.619 -29.447 1.00 95.81 248 GLU A C 1
ATOM 2085 O O . GLU A 1 248 ? -2.572 1.337 -30.350 1.00 95.81 248 GLU A O 1
ATOM 2090 N N . ALA A 1 249 ? -4.676 1.417 -29.566 1.00 95.38 249 ALA A N 1
ATOM 2091 C CA . ALA A 1 249 ? -5.286 0.882 -30.780 1.00 95.38 249 ALA A CA 1
ATOM 2092 C C . ALA A 1 249 ? -5.092 1.825 -31.984 1.00 95.38 249 ALA A C 1
ATOM 2094 O O . ALA A 1 249 ? -4.651 1.376 -33.042 1.00 95.38 249 ALA A O 1
ATOM 2095 N N . GLU A 1 250 ? -5.323 3.133 -31.816 1.00 96.19 250 GLU A N 1
ATOM 2096 C CA . GLU A 1 250 ? -5.077 4.142 -32.860 1.00 96.19 250 GLU A CA 1
ATOM 2097 C C . GLU A 1 250 ? -3.598 4.155 -33.306 1.00 96.19 250 GLU A C 1
ATOM 2099 O O . GLU A 1 250 ? -3.296 4.247 -34.499 1.00 96.19 250 GLU A O 1
ATOM 2104 N N . LEU A 1 251 ? -2.648 4.022 -32.371 1.00 95.44 251 LEU A N 1
ATOM 2105 C CA . LEU A 1 251 ? -1.217 3.938 -32.684 1.00 95.44 251 LEU A CA 1
ATOM 2106 C C . LEU A 1 251 ? -0.874 2.681 -33.486 1.00 95.44 251 LEU A C 1
ATOM 2108 O O . LEU A 1 251 ? -0.110 2.768 -34.453 1.00 95.44 251 LEU A O 1
ATOM 2112 N N . LEU A 1 252 ? -1.445 1.531 -33.118 1.00 94.50 252 LEU A N 1
ATOM 2113 C CA . LEU A 1 252 ? -1.266 0.283 -33.858 1.00 94.50 252 LEU A CA 1
ATOM 2114 C C . LEU A 1 252 ? -1.810 0.403 -35.287 1.00 94.50 252 LEU A C 1
ATOM 2116 O O . LEU A 1 252 ? -1.124 0.013 -36.234 1.00 94.50 252 LEU A O 1
ATOM 2120 N N . GLU A 1 253 ? -2.988 1.001 -35.470 1.00 94.75 253 GLU A N 1
ATOM 2121 C CA . GLU A 1 253 ? -3.553 1.268 -36.797 1.00 94.75 253 GLU A CA 1
ATOM 2122 C C . GLU A 1 253 ? -2.643 2.188 -37.625 1.00 94.75 253 GLU A C 1
ATOM 2124 O O . GLU A 1 253 ? -2.329 1.889 -38.780 1.00 94.75 253 GLU A O 1
ATOM 2129 N N . LEU A 1 254 ? -2.138 3.280 -37.042 1.00 94.00 254 LEU A N 1
ATOM 2130 C CA . LEU A 1 254 ? -1.215 4.192 -37.728 1.00 94.00 254 LEU A CA 1
ATOM 2131 C C . LEU A 1 254 ? 0.109 3.515 -38.102 1.00 94.00 254 LEU A C 1
ATOM 2133 O O . LEU A 1 254 ? 0.656 3.777 -39.179 1.00 94.00 254 LEU A O 1
ATOM 2137 N N . GLN A 1 255 ? 0.625 2.631 -37.248 1.00 91.38 255 GLN A N 1
ATOM 2138 C CA . GLN A 1 255 ? 1.822 1.845 -37.533 1.00 91.38 255 GLN A CA 1
ATOM 2139 C C . GLN A 1 255 ? 1.589 0.885 -38.704 1.00 91.38 255 GLN A C 1
ATOM 2141 O O . GLN A 1 255 ? 2.417 0.837 -39.619 1.00 91.38 255 GLN A O 1
ATOM 2146 N N . GLN A 1 256 ? 0.450 0.188 -38.732 1.00 88.62 256 GLN A N 1
ATOM 2147 C CA . GLN A 1 256 ? 0.063 -0.663 -39.859 1.00 88.62 256 GLN A CA 1
ATOM 2148 C C . GLN A 1 256 ? -0.069 0.155 -41.148 1.00 88.62 256 GLN A C 1
ATOM 2150 O O . GLN A 1 256 ? 0.496 -0.210 -42.179 1.00 88.62 256 GLN A O 1
ATOM 2155 N N . MET A 1 257 ? -0.718 1.321 -41.096 1.00 87.00 257 MET A N 1
ATOM 2156 C CA . MET A 1 257 ? -0.849 2.216 -42.251 1.00 87.00 257 MET A CA 1
ATOM 2157 C C . MET A 1 257 ? 0.510 2.724 -42.752 1.00 87.00 257 MET A C 1
ATOM 2159 O O . MET A 1 257 ? 0.735 2.814 -43.962 1.00 87.00 257 MET A O 1
ATOM 2163 N N . LYS A 1 258 ? 1.452 3.018 -41.845 1.00 84.19 258 LYS A N 1
ATOM 2164 C CA . LYS A 1 258 ? 2.833 3.384 -42.192 1.00 84.19 258 LYS A CA 1
ATOM 2165 C C . LYS A 1 258 ? 3.565 2.228 -42.876 1.00 84.19 258 LYS A C 1
ATOM 2167 O O . LYS A 1 258 ? 4.244 2.469 -43.873 1.00 84.19 258 LYS A O 1
ATOM 2172 N N . GLN A 1 259 ? 3.414 1.001 -42.378 1.00 81.50 259 GLN A N 1
ATOM 2173 C CA . GLN A 1 259 ? 3.984 -0.197 -43.000 1.00 81.50 259 GLN A CA 1
ATOM 2174 C C . GLN A 1 259 ? 3.403 -0.412 -44.403 1.00 81.50 259 GLN A C 1
ATOM 2176 O O . GLN A 1 259 ? 4.163 -0.470 -45.365 1.00 81.50 259 GLN A O 1
ATOM 2181 N N . VAL A 1 260 ? 2.073 -0.409 -44.560 1.00 82.12 260 VAL A N 1
ATOM 2182 C CA . VAL A 1 260 ? 1.389 -0.515 -45.866 1.00 82.12 260 VAL A CA 1
ATOM 2183 C C . VAL A 1 260 ? 1.878 0.558 -46.837 1.00 82.12 260 VAL A C 1
ATOM 2185 O O . VAL A 1 260 ? 2.214 0.260 -47.982 1.00 82.12 260 VAL A O 1
ATOM 2188 N N . LYS A 1 261 ? 2.002 1.808 -46.381 1.00 81.12 261 LYS A N 1
ATOM 2189 C CA . LYS A 1 261 ? 2.548 2.900 -47.193 1.00 81.12 261 LYS A CA 1
ATOM 2190 C C . LYS A 1 261 ? 4.010 2.655 -47.593 1.00 81.12 261 LYS A C 1
ATOM 2192 O O . LYS A 1 261 ? 4.362 2.959 -48.730 1.00 81.12 261 LYS A O 1
ATOM 2197 N N . LYS A 1 262 ? 4.847 2.101 -46.704 1.00 75.75 262 LYS A N 1
ATOM 2198 C CA . LYS A 1 262 ? 6.229 1.695 -47.020 1.00 75.75 262 LYS A CA 1
ATOM 2199 C C . LYS A 1 262 ? 6.237 0.626 -48.118 1.00 75.75 262 LYS A C 1
ATOM 2201 O O . LYS A 1 262 ? 6.950 0.806 -49.097 1.00 75.75 262 LYS A O 1
ATOM 2206 N N . TYR A 1 263 ? 5.392 -0.403 -48.020 1.00 73.12 263 TYR A N 1
ATOM 2207 C CA . TYR A 1 263 ? 5.259 -1.433 -49.061 1.00 73.12 263 TYR A CA 1
ATOM 2208 C C . TYR A 1 263 ? 4.798 -0.865 -50.409 1.00 73.12 263 TYR A C 1
ATOM 2210 O O . TYR A 1 263 ? 5.351 -1.225 -51.441 1.00 73.12 263 TYR A O 1
ATOM 2218 N N . LEU A 1 264 ? 3.815 0.042 -50.415 1.00 76.38 264 LEU A N 1
ATOM 2219 C CA . LEU A 1 264 ? 3.283 0.636 -51.649 1.00 76.38 264 LEU A CA 1
ATOM 2220 C C . LEU A 1 264 ? 4.255 1.622 -52.320 1.00 76.38 264 LEU A C 1
ATOM 2222 O O . LEU A 1 264 ? 4.237 1.760 -53.541 1.00 76.38 264 LEU A O 1
ATOM 2226 N N . LEU A 1 265 ? 5.085 2.324 -51.541 1.00 72.50 265 LEU A N 1
ATOM 2227 C CA . LEU A 1 265 ? 6.104 3.250 -52.057 1.00 72.50 265 LEU A CA 1
ATOM 2228 C C . LEU A 1 265 ? 7.405 2.542 -52.439 1.00 72.50 265 LEU A C 1
ATOM 2230 O O . LEU A 1 265 ? 8.155 3.057 -53.269 1.00 72.50 265 LEU A O 1
ATOM 2234 N N . SER A 1 266 ? 7.681 1.379 -51.847 1.00 61.75 266 SER A N 1
ATOM 2235 C CA . SER A 1 266 ? 8.855 0.580 -52.171 1.00 61.75 266 SER A CA 1
ATOM 2236 C C . SER A 1 266 ? 8.623 -0.202 -53.460 1.00 61.75 266 SER A C 1
ATOM 2238 O O . SER A 1 266 ? 8.309 -1.389 -53.457 1.00 61.75 266 SER A O 1
ATOM 2240 N N . ARG A 1 267 ? 8.763 0.487 -54.589 1.00 55.28 267 ARG A N 1
ATOM 2241 C CA . ARG A 1 267 ? 8.713 -0.112 -55.920 1.00 55.28 267 ARG A CA 1
ATOM 2242 C C . ARG A 1 267 ? 9.834 -1.149 -56.074 1.00 55.28 267 ARG A C 1
ATOM 2244 O O . ARG A 1 267 ? 11.000 -0.786 -56.013 1.00 55.28 267 ARG A O 1
ATOM 2251 N N . GLU A 1 268 ? 9.417 -2.401 -56.256 1.00 54.56 268 GLU A N 1
ATOM 2252 C CA . GLU A 1 268 ? 10.104 -3.592 -56.799 1.00 54.56 268 GLU A CA 1
ATOM 2253 C C . GLU A 1 268 ? 11.453 -4.051 -56.194 1.00 54.56 268 GLU A C 1
ATOM 2255 O O . GLU A 1 268 ? 11.666 -5.259 -56.155 1.00 54.56 268 GLU A O 1
ATOM 2260 N N . ASP A 1 269 ? 12.285 -3.193 -55.595 1.00 51.16 269 ASP A N 1
ATOM 2261 C CA . ASP A 1 269 ? 13.655 -3.591 -55.209 1.00 51.16 269 ASP A CA 1
ATOM 2262 C C . ASP A 1 269 ? 13.871 -3.882 -53.707 1.00 51.16 269 ASP A C 1
ATOM 2264 O O . ASP A 1 269 ? 14.846 -4.541 -53.361 1.00 51.16 269 ASP A O 1
ATOM 2268 N N . ASN A 1 270 ? 12.950 -3.498 -52.806 1.00 55.28 270 ASN A N 1
ATOM 2269 C CA . ASN A 1 270 ? 13.090 -3.748 -51.349 1.00 55.28 270 ASN A CA 1
ATOM 2270 C C . ASN A 1 270 ? 11.877 -4.462 -50.712 1.00 55.28 270 ASN A C 1
ATOM 2272 O O . ASN A 1 270 ? 11.591 -4.303 -49.523 1.00 55.28 270 ASN A O 1
ATOM 2276 N N . LEU A 1 271 ? 11.125 -5.242 -51.497 1.00 56.44 271 LEU A N 1
ATOM 2277 C CA . LEU A 1 271 ? 9.936 -5.956 -51.008 1.00 56.44 271 LEU A CA 1
ATOM 2278 C C . LEU A 1 271 ? 10.286 -7.011 -49.937 1.00 56.44 271 LEU A C 1
ATOM 2280 O O . LEU A 1 271 ? 9.516 -7.236 -49.005 1.00 56.44 271 LEU A O 1
ATOM 2284 N N . SER A 1 272 ? 11.464 -7.628 -50.052 1.00 58.00 272 SER A N 1
ATOM 2285 C CA . SER A 1 272 ? 11.996 -8.624 -49.115 1.00 58.00 272 SER A CA 1
ATOM 2286 C C . SER A 1 272 ? 12.301 -8.034 -47.738 1.00 58.00 272 SER A C 1
ATOM 2288 O O . SER A 1 272 ? 11.939 -8.624 -46.724 1.00 58.00 272 SER A O 1
ATOM 2290 N N . GLU A 1 273 ? 12.910 -6.851 -47.692 1.00 58.81 273 GLU A N 1
ATOM 2291 C CA . GLU A 1 273 ? 13.266 -6.172 -46.443 1.00 58.81 273 GLU A CA 1
ATOM 2292 C C . GLU A 1 273 ? 12.036 -5.591 -45.744 1.00 58.81 273 GLU A C 1
ATOM 2294 O O . GLU A 1 273 ? 11.898 -5.678 -44.524 1.00 58.81 273 GLU A O 1
ATOM 2299 N N . ALA A 1 274 ? 11.074 -5.091 -46.522 1.00 58.62 274 ALA A N 1
ATOM 2300 C CA . ALA A 1 274 ? 9.813 -4.634 -45.972 1.00 58.62 274 ALA A CA 1
ATOM 2301 C C . ALA A 1 274 ? 9.029 -5.796 -45.322 1.00 58.62 274 ALA A C 1
ATOM 2303 O O . ALA A 1 274 ? 8.454 -5.602 -44.258 1.00 58.62 274 ALA A O 1
ATOM 2304 N N . LEU A 1 275 ? 9.009 -7.012 -45.894 1.00 58.19 275 LEU A N 1
ATOM 2305 C CA . LEU A 1 275 ? 8.255 -8.163 -45.349 1.00 58.19 275 LEU A CA 1
ATOM 2306 C C . LEU A 1 275 ? 8.865 -8.760 -44.066 1.00 58.19 275 LEU A C 1
ATOM 2308 O O . LEU A 1 275 ? 8.151 -9.403 -43.298 1.00 58.19 275 LEU A O 1
ATOM 2312 N N . LEU A 1 276 ? 10.158 -8.537 -43.818 1.00 57.97 276 LEU A N 1
ATOM 2313 C CA . LEU A 1 276 ? 10.874 -9.031 -42.633 1.00 57.97 276 LEU A CA 1
ATOM 2314 C C . LEU A 1 276 ? 10.733 -8.112 -41.407 1.00 57.97 276 LEU A C 1
ATOM 2316 O O . LEU A 1 276 ? 10.908 -8.551 -40.272 1.00 57.97 276 LEU A O 1
ATOM 2320 N N . GLU A 1 277 ? 10.378 -6.845 -41.610 1.00 59.28 277 GLU A N 1
ATOM 2321 C CA . GLU A 1 277 ? 10.316 -5.831 -40.552 1.00 59.28 277 GLU A CA 1
ATOM 2322 C C . GLU A 1 277 ? 9.180 -6.046 -39.518 1.00 59.28 277 GLU A C 1
ATOM 2324 O O . GLU A 1 277 ? 9.419 -5.809 -38.330 1.00 59.28 277 GLU A O 1
ATOM 2329 N N . PRO A 1 278 ? 7.971 -6.533 -39.884 1.00 56.03 278 PRO A N 1
ATOM 2330 C CA . PRO A 1 278 ? 6.925 -6.871 -38.911 1.00 56.03 278 PRO A CA 1
ATOM 2331 C C . PRO A 1 278 ? 7.254 -8.086 -38.034 1.00 56.03 278 PRO A C 1
ATOM 2333 O O . PRO A 1 278 ? 6.796 -8.149 -36.899 1.00 56.03 278 PRO A O 1
ATOM 2336 N N . LEU A 1 279 ? 8.063 -9.030 -38.530 1.00 52.03 279 LEU A N 1
ATOM 2337 C CA . LEU A 1 279 ? 8.491 -10.212 -37.767 1.00 52.03 279 LEU A CA 1
ATOM 2338 C C . LEU A 1 279 ? 9.511 -9.863 -36.676 1.00 52.03 279 LEU A C 1
ATOM 2340 O O . LEU A 1 279 ? 9.573 -10.552 -35.665 1.00 52.03 279 LEU A O 1
ATOM 2344 N N . ASN A 1 280 ? 10.279 -8.786 -36.864 1.00 52.84 280 ASN A N 1
ATOM 2345 C CA . ASN A 1 280 ? 11.300 -8.348 -35.909 1.00 52.84 280 ASN A CA 1
ATOM 2346 C C . ASN A 1 280 ? 10.777 -7.338 -34.869 1.00 52.84 280 ASN A C 1
ATOM 2348 O O . ASN A 1 280 ? 11.459 -7.054 -33.893 1.00 52.84 280 ASN A O 1
ATOM 2352 N N . ASN A 1 281 ? 9.579 -6.779 -35.081 1.00 50.12 281 ASN A N 1
ATOM 2353 C CA . ASN A 1 281 ? 8.954 -5.784 -34.198 1.00 50.12 281 ASN A CA 1
ATOM 2354 C C . ASN A 1 281 ? 7.657 -6.290 -33.546 1.00 50.12 281 ASN A C 1
ATOM 2356 O O . ASN A 1 281 ? 6.839 -5.474 -33.125 1.00 50.12 281 ASN A O 1
ATOM 2360 N N . ALA A 1 282 ? 7.431 -7.605 -33.485 1.00 40.25 282 ALA A N 1
ATOM 2361 C CA . ALA A 1 282 ? 6.337 -8.147 -32.688 1.00 40.25 282 ALA A CA 1
ATOM 2362 C C . ALA A 1 282 ? 6.597 -7.794 -31.209 1.00 40.25 282 ALA A C 1
ATOM 2364 O O . ALA A 1 282 ? 7.596 -8.262 -30.660 1.00 40.25 282 ALA A O 1
ATOM 2365 N N . PRO A 1 283 ? 5.763 -6.959 -30.562 1.00 45.38 283 PRO A N 1
ATOM 2366 C CA . PRO A 1 283 ? 5.880 -6.765 -29.129 1.00 45.38 283 PRO A CA 1
ATOM 2367 C C . PRO A 1 283 ? 5.501 -8.092 -28.471 1.00 45.38 283 PRO A C 1
ATOM 2369 O O . PRO A 1 283 ? 4.493 -8.701 -28.840 1.00 45.38 283 PRO A O 1
ATOM 2372 N N . GLU A 1 284 ? 6.331 -8.565 -27.544 1.00 41.88 284 GLU A N 1
ATOM 2373 C CA . GLU A 1 284 ? 6.007 -9.698 -26.683 1.00 41.88 284 GLU A CA 1
ATOM 2374 C C . GLU A 1 284 ? 4.658 -9.410 -26.013 1.00 41.88 284 GLU A C 1
ATOM 2376 O O . GLU A 1 284 ? 4.525 -8.520 -25.177 1.00 41.88 284 GLU A O 1
ATOM 2381 N N . ALA A 1 285 ? 3.617 -10.096 -26.481 1.00 38.69 285 ALA A N 1
ATOM 2382 C CA . ALA A 1 285 ? 2.288 -9.994 -25.918 1.00 38.69 285 ALA A CA 1
ATOM 2383 C C . ALA A 1 285 ? 2.285 -10.759 -24.594 1.00 38.69 285 ALA A C 1
ATOM 2385 O O . ALA A 1 285 ? 2.334 -11.992 -24.581 1.00 38.69 285 ALA A O 1
ATOM 2386 N N . ASP A 1 286 ? 2.213 -10.016 -23.493 1.00 36.22 286 ASP A N 1
ATOM 2387 C CA . AS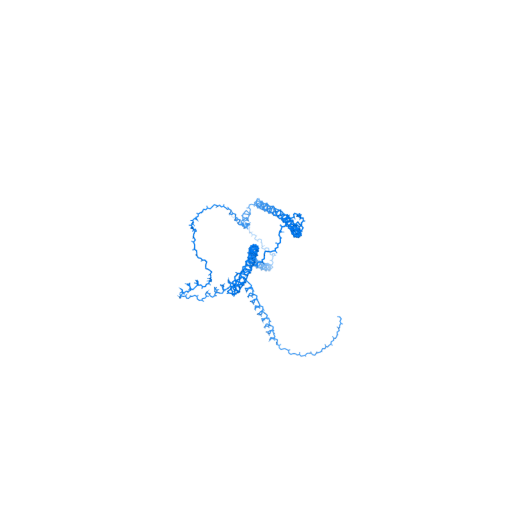P A 1 286 ? 1.795 -10.545 -22.204 1.00 36.22 286 ASP A CA 1
ATOM 2388 C C . ASP A 1 286 ? 0.425 -11.209 -22.372 1.00 36.22 286 ASP A C 1
ATOM 2390 O O . ASP A 1 286 ? -0.590 -10.571 -22.674 1.00 36.22 286 ASP A O 1
ATOM 2394 N N . TYR A 1 287 ? 0.409 -12.529 -22.211 1.00 33.56 287 TYR A N 1
ATOM 2395 C CA . TYR A 1 287 ? -0.808 -13.316 -22.145 1.00 33.56 287 TYR A CA 1
ATOM 2396 C C . TYR A 1 287 ? -1.607 -12.878 -20.916 1.00 33.56 287 TYR A C 1
ATOM 2398 O O . TYR A 1 287 ? -1.261 -13.186 -19.777 1.00 33.56 287 TYR A O 1
ATOM 2406 N N . ILE A 1 288 ? -2.707 -12.173 -21.165 1.00 41.03 288 ILE A N 1
ATOM 2407 C CA . ILE A 1 288 ? -3.786 -11.990 -20.203 1.00 41.03 288 ILE A CA 1
ATOM 2408 C C . ILE A 1 288 ? -4.483 -13.350 -20.046 1.00 41.03 288 ILE A C 1
ATOM 2410 O O . ILE A 1 288 ? -5.228 -13.779 -20.928 1.00 41.03 288 ILE A O 1
ATOM 2414 N N . ASP A 1 289 ? -4.238 -14.027 -18.924 1.00 30.64 289 ASP A N 1
ATOM 2415 C CA . ASP A 1 289 ? -5.042 -15.165 -18.470 1.00 30.64 289 ASP A CA 1
ATOM 2416 C C . ASP A 1 289 ? -6.380 -14.638 -17.929 1.00 30.64 289 ASP A C 1
ATOM 2418 O O . ASP A 1 289 ? -6.516 -14.252 -16.768 1.00 30.64 289 ASP A O 1
ATOM 2422 N N . LEU A 1 290 ? -7.363 -14.552 -18.826 1.00 40.50 290 LEU A N 1
ATOM 2423 C CA . LEU A 1 290 ? -8.778 -14.465 -18.486 1.00 40.50 290 LEU A CA 1
ATOM 2424 C C . LEU A 1 290 ? -9.365 -15.871 -18.582 1.00 40.50 290 LEU A C 1
ATOM 2426 O O . LEU A 1 290 ? -9.763 -16.315 -19.659 1.00 40.50 290 LEU A O 1
ATOM 2430 N N . SER A 1 291 ? -9.452 -16.538 -17.437 1.00 34.91 291 SER A N 1
ATOM 2431 C CA . SER A 1 291 ? -10.212 -17.773 -17.270 1.00 34.91 291 SER A CA 1
ATOM 2432 C C . SER A 1 291 ? -11.175 -17.606 -16.091 1.00 34.91 291 SER A C 1
ATOM 2434 O O . SER A 1 291 ? -10.899 -18.051 -14.979 1.00 34.91 291 SER A O 1
ATOM 2436 N N . GLU A 1 292 ? -12.304 -16.931 -16.325 1.00 40.56 292 GLU A N 1
ATOM 2437 C CA . GLU A 1 292 ? -13.476 -17.016 -15.448 1.00 40.56 292 GLU A CA 1
ATOM 2438 C 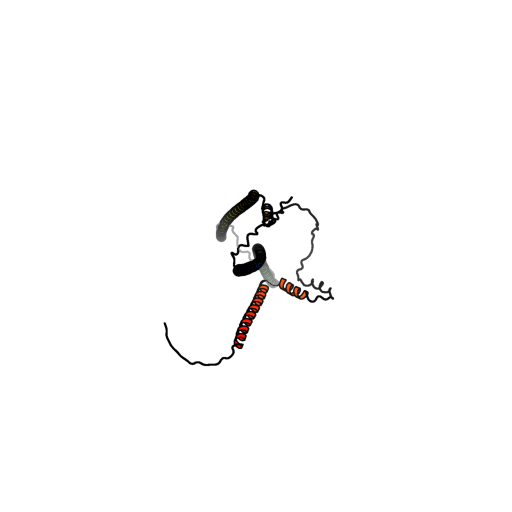C . GLU A 1 292 ? -14.316 -18.261 -15.789 1.00 40.56 292 GLU A C 1
ATOM 2440 O O . GLU A 1 292 ? -14.635 -18.517 -16.946 1.00 40.56 292 GLU A O 1
ATOM 2445 N N . GLU A 1 293 ? -14.653 -18.991 -14.722 1.00 40.44 293 GLU A N 1
ATOM 2446 C CA . GLU A 1 293 ? -15.849 -19.811 -14.467 1.00 40.44 293 GLU A CA 1
ATOM 2447 C C . GLU A 1 293 ? -16.327 -20.881 -15.471 1.00 40.44 293 GLU A C 1
ATOM 2449 O O . GLU A 1 293 ? -16.885 -20.579 -16.517 1.00 40.44 293 GLU A O 1
ATOM 2454 N N . GLU A 1 294 ? -16.346 -22.147 -15.021 1.00 31.09 294 GLU A N 1
ATOM 2455 C CA . GLU A 1 294 ? -17.604 -22.914 -14.942 1.00 31.09 294 GLU A CA 1
ATOM 2456 C C . GLU A 1 294 ? -17.472 -24.227 -14.140 1.00 31.09 294 GLU A C 1
ATOM 2458 O O . GLU A 1 294 ? -16.563 -25.028 -14.344 1.00 31.09 294 GLU A O 1
ATOM 2463 N N . GLY A 1 295 ? -18.481 -24.500 -13.305 1.00 29.50 295 GLY A N 1
ATOM 2464 C CA . GLY A 1 295 ? -19.157 -25.805 -13.327 1.00 29.50 295 GLY A CA 1
ATOM 2465 C C . GLY A 1 295 ? -18.542 -26.960 -12.532 1.00 29.50 295 GLY A C 1
ATOM 2466 O O . GLY A 1 295 ? -17.668 -27.685 -12.994 1.00 29.50 295 GLY A O 1
ATOM 2467 N N . GLY A 1 296 ? -19.106 -27.219 -11.350 1.00 29.84 296 GLY A N 1
ATOM 2468 C CA . GLY A 1 296 ? -18.666 -28.273 -10.436 1.00 29.84 296 GLY A CA 1
ATOM 2469 C C . GLY A 1 296 ? -19.074 -29.709 -10.784 1.00 29.84 296 GLY A C 1
ATOM 2470 O O . GLY A 1 296 ? -19.858 -29.968 -11.693 1.00 29.84 296 GLY A O 1
ATOM 2471 N N . LYS A 1 297 ? -18.595 -30.647 -9.952 1.00 32.72 297 LYS A N 1
ATOM 2472 C CA . LYS A 1 297 ? -19.306 -31.877 -9.549 1.00 32.72 297 LYS A CA 1
ATOM 2473 C C . LYS A 1 297 ? -18.585 -32.617 -8.413 1.00 32.72 297 LYS A C 1
ATOM 2475 O O . LYS A 1 297 ? -17.536 -33.218 -8.587 1.00 32.72 297 LYS A O 1
ATOM 2480 N N . SER A 1 298 ? -19.228 -32.570 -7.248 1.00 29.14 298 SER A N 1
ATOM 2481 C CA . SER A 1 298 ? -19.489 -33.672 -6.310 1.00 29.14 298 SER A CA 1
ATOM 2482 C C . SER A 1 298 ? -18.606 -34.934 -6.338 1.00 29.14 298 SER A C 1
ATOM 2484 O O . SER A 1 298 ? -18.759 -35.761 -7.231 1.00 29.14 298 SER A O 1
ATOM 2486 N N . HIS A 1 299 ? -17.915 -35.192 -5.225 1.00 32.47 299 HIS A N 1
ATOM 2487 C CA . HIS A 1 299 ? -17.900 -36.451 -4.449 1.00 32.47 299 HIS A CA 1
ATOM 2488 C C . HIS A 1 299 ? -17.444 -36.044 -3.027 1.00 32.47 299 HIS A C 1
ATOM 2490 O O . HIS A 1 299 ? -16.419 -35.401 -2.882 1.00 32.47 299 HIS A O 1
ATOM 2496 N N . GLY A 1 300 ? -18.158 -36.248 -1.920 1.00 28.17 300 GLY A N 1
ATOM 2497 C CA . GLY A 1 300 ? -19.132 -37.282 -1.614 1.00 28.17 300 GLY A CA 1
ATOM 2498 C C . GLY A 1 300 ? -18.500 -38.364 -0.738 1.00 28.17 300 GLY A C 1
ATOM 2499 O O . GLY A 1 300 ? -18.382 -39.498 -1.177 1.00 28.17 300 GLY A O 1
ATOM 2500 N N . THR A 1 301 ? -18.101 -38.052 0.499 1.00 30.23 301 THR A N 1
ATOM 2501 C CA . THR A 1 301 ? -18.083 -39.053 1.579 1.00 30.23 301 THR A CA 1
ATOM 2502 C C . THR A 1 301 ? -18.479 -38.391 2.892 1.00 30.23 301 THR A C 1
ATOM 2504 O O . THR A 1 301 ? -17.728 -37.654 3.521 1.00 30.23 301 THR A O 1
ATOM 2507 N N . SER A 1 302 ? -19.727 -38.668 3.250 1.00 28.89 302 SER A N 1
ATOM 2508 C CA . SER A 1 302 ? -20.310 -38.519 4.573 1.00 28.89 302 SER A CA 1
ATOM 2509 C C . SER A 1 302 ? -19.672 -39.526 5.528 1.00 28.89 302 SER A C 1
ATOM 2511 O O . SER A 1 302 ? -19.598 -40.702 5.182 1.00 28.89 302 SER A O 1
ATOM 2513 N N . MET A 1 303 ? -19.299 -39.096 6.733 1.00 32.38 303 MET A N 1
ATOM 2514 C CA . MET A 1 303 ? -19.460 -39.915 7.934 1.00 32.38 303 MET A CA 1
ATOM 2515 C C . MET A 1 303 ? -19.875 -39.034 9.113 1.00 32.38 303 MET A C 1
ATOM 2517 O O . MET A 1 303 ? -19.383 -37.930 9.329 1.00 32.38 303 MET A O 1
ATOM 2521 N N . THR A 1 304 ? -20.876 -39.551 9.806 1.00 31.19 304 THR A N 1
ATOM 2522 C CA . THR A 1 304 ? -21.787 -38.937 10.770 1.00 31.19 304 THR A CA 1
ATOM 2523 C C . THR A 1 304 ? -21.173 -38.661 12.151 1.00 31.19 304 THR A C 1
ATOM 2525 O O . THR A 1 304 ? -20.219 -39.338 12.533 1.00 31.19 304 THR A O 1
ATOM 2528 N N . PRO A 1 305 ? -21.774 -37.763 12.959 1.00 38.81 305 PRO A N 1
ATOM 2529 C CA . PRO A 1 305 ? -21.340 -37.459 14.321 1.00 38.81 305 PRO A CA 1
ATOM 2530 C C . PRO A 1 305 ? -22.095 -38.290 15.376 1.00 38.81 305 PRO A C 1
ATOM 2532 O O . PRO A 1 305 ? -23.308 -38.477 15.277 1.00 38.81 305 PRO A O 1
ATOM 2535 N N . SER A 1 306 ? -21.410 -38.738 16.435 1.00 27.72 306 SER A N 1
ATOM 2536 C CA . SER A 1 306 ? -22.038 -39.028 17.739 1.00 27.72 306 SER A CA 1
ATOM 2537 C C . SER A 1 306 ? -21.023 -39.321 18.852 1.00 27.72 306 SER A C 1
ATOM 2539 O O . SER A 1 306 ? -19.873 -39.634 18.555 1.00 27.72 306 SER A O 1
ATOM 2541 N N . PRO A 1 307 ? -21.420 -39.169 20.132 1.00 44.94 307 PRO A N 1
ATOM 2542 C CA . PRO A 1 307 ? -20.608 -38.543 21.167 1.00 44.94 307 PRO A CA 1
ATOM 2543 C C . PRO A 1 307 ? -20.166 -39.530 22.256 1.00 44.94 307 PRO A C 1
ATOM 2545 O O . PRO A 1 307 ? -20.805 -40.560 22.454 1.00 44.94 307 PRO A O 1
ATOM 2548 N N . ASN A 1 308 ? -19.096 -39.180 22.983 1.00 29.69 308 ASN A N 1
ATOM 2549 C CA . ASN A 1 308 ? -18.932 -39.302 24.446 1.00 29.69 308 ASN A CA 1
ATOM 2550 C C . ASN A 1 308 ? -17.449 -39.436 24.861 1.00 29.69 308 ASN A C 1
ATOM 2552 O O . ASN A 1 308 ? -16.807 -40.439 24.570 1.00 29.69 308 ASN A O 1
ATOM 2556 N N . HIS A 1 309 ? -17.008 -38.470 25.686 1.00 31.86 309 HIS A N 1
ATOM 2557 C CA . HIS A 1 309 ? -15.915 -38.530 26.682 1.00 31.86 309 HIS A CA 1
ATOM 2558 C C . HIS A 1 309 ? -14.428 -38.497 26.231 1.00 31.86 309 HIS A C 1
ATOM 2560 O O . HIS A 1 309 ? -14.067 -39.065 25.211 1.00 31.86 309 HIS A O 1
ATOM 2566 N N . PRO A 1 310 ? -13.501 -37.981 27.075 1.00 43.16 310 PRO A N 1
ATOM 2567 C CA . PRO A 1 310 ? -13.387 -36.618 27.598 1.00 43.16 310 PRO A CA 1
ATOM 2568 C C . PRO A 1 310 ? -12.030 -35.953 27.271 1.00 43.16 310 PRO A C 1
ATOM 2570 O O . PRO A 1 310 ? -11.042 -36.587 26.913 1.00 43.16 310 PRO A O 1
ATOM 2573 N N . VAL A 1 311 ? -11.987 -34.644 27.514 1.00 44.56 311 VAL A N 1
ATOM 2574 C CA . VAL A 1 311 ? -10.811 -33.764 27.562 1.00 44.56 311 VAL A CA 1
ATOM 2575 C C . VAL A 1 311 ? -9.582 -34.414 28.229 1.00 44.56 311 VAL A C 1
ATOM 2577 O O . VAL A 1 311 ? -9.618 -34.756 29.412 1.00 44.56 311 VAL A O 1
ATOM 2580 N N . ARG A 1 312 ? -8.448 -34.452 27.514 1.00 39.62 312 ARG A N 1
ATOM 2581 C CA . ARG A 1 312 ? -7.100 -34.465 28.109 1.00 39.62 312 ARG A CA 1
ATOM 2582 C C . ARG A 1 312 ? -6.211 -33.424 27.432 1.00 39.62 312 ARG A C 1
ATOM 2584 O O . ARG A 1 312 ? -5.848 -33.549 26.270 1.00 39.62 312 ARG A O 1
ATOM 2591 N N . LYS A 1 313 ? -5.848 -32.406 28.213 1.00 46.22 313 LYS A N 1
ATOM 2592 C CA . LYS A 1 313 ? -4.635 -31.605 28.025 1.00 46.22 313 LYS A CA 1
ATOM 2593 C C . LYS A 1 313 ? -3.413 -32.528 28.153 1.00 46.22 313 LYS A C 1
ATOM 2595 O O . LYS A 1 313 ? -3.471 -33.448 28.968 1.00 46.22 313 LYS A O 1
ATOM 2600 N N . SER A 1 314 ? -2.325 -32.219 27.441 1.00 33.94 314 SER A N 1
ATOM 2601 C CA . SER A 1 314 ? -0.929 -32.229 27.939 1.00 33.94 314 SER A CA 1
ATOM 2602 C C . SER A 1 314 ? 0.094 -32.781 26.930 1.00 33.94 314 SER A C 1
ATOM 2604 O O . SER A 1 314 ? 0.034 -33.942 26.549 1.00 33.94 314 SER A O 1
ATOM 2606 N N . CYS A 1 315 ? 1.066 -31.916 26.620 1.00 35.78 315 CYS A N 1
ATOM 2607 C CA . CYS A 1 315 ? 2.465 -32.138 26.223 1.00 35.78 315 CYS A CA 1
ATOM 2608 C C . CYS A 1 315 ? 2.799 -33.016 25.001 1.00 35.78 315 CYS A C 1
ATOM 2610 O O . CYS A 1 315 ? 2.775 -34.243 25.030 1.00 35.78 315 CYS A O 1
ATOM 2612 N N . SER A 1 316 ? 3.265 -32.329 23.960 1.00 48.03 316 SER A N 1
ATOM 2613 C CA . SER A 1 316 ? 4.173 -32.806 22.920 1.00 48.03 316 SER A CA 1
ATOM 2614 C C . SER A 1 316 ? 5.502 -33.275 23.523 1.00 48.03 316 SER A C 1
ATOM 2616 O O . SER A 1 316 ? 6.225 -32.430 24.035 1.00 48.03 316 SER A O 1
ATOM 2618 N N . ASP A 1 317 ? 5.811 -34.579 23.469 1.00 46.91 317 ASP A N 1
ATOM 2619 C CA . ASP A 1 317 ? 7.214 -35.059 23.421 1.00 46.91 317 ASP A CA 1
ATOM 2620 C C . ASP A 1 317 ? 7.424 -36.569 23.159 1.00 46.91 317 ASP A C 1
ATOM 2622 O O . ASP A 1 317 ? 8.544 -37.067 23.237 1.00 46.91 317 ASP A O 1
ATOM 2626 N N . THR A 1 318 ? 6.399 -37.357 22.807 1.00 51.28 318 THR A N 1
ATOM 2627 C CA . THR A 1 318 ? 6.568 -38.830 22.677 1.00 51.28 318 THR A CA 1
ATOM 2628 C C . THR A 1 318 ? 6.201 -39.399 21.302 1.00 51.28 318 THR A C 1
ATOM 2630 O O . THR A 1 318 ? 5.923 -40.586 21.176 1.00 51.28 318 THR A O 1
ATOM 2633 N N . ALA A 1 319 ? 6.240 -38.585 20.242 1.00 45.44 319 ALA A N 1
ATOM 2634 C CA . ALA A 1 319 ? 5.975 -39.046 18.869 1.00 45.44 319 ALA A CA 1
ATOM 2635 C C . ALA A 1 319 ? 7.236 -39.202 17.993 1.00 45.44 319 ALA A C 1
ATOM 2637 O O . ALA A 1 319 ? 7.182 -39.877 16.969 1.00 45.44 319 ALA A O 1
ATOM 2638 N N . LEU A 1 320 ? 8.385 -38.634 18.387 1.00 45.94 320 LEU A N 1
ATOM 2639 C CA . LEU A 1 320 ? 9.586 -38.611 17.534 1.00 45.94 320 LEU A CA 1
ATOM 2640 C C . LEU A 1 320 ? 10.586 -39.751 17.799 1.00 45.94 320 LEU A C 1
ATOM 2642 O O . LEU A 1 320 ? 11.410 -40.050 16.940 1.00 45.94 320 LEU A O 1
ATOM 2646 N N . ASN A 1 321 ? 10.473 -40.470 18.921 1.00 47.12 321 ASN A N 1
ATOM 2647 C CA . ASN A 1 321 ? 11.386 -41.581 19.236 1.00 47.12 321 ASN A CA 1
ATOM 2648 C C . ASN A 1 321 ? 11.082 -42.887 18.474 1.00 47.12 321 ASN A C 1
ATOM 2650 O O . ASN A 1 321 ? 11.926 -43.780 18.426 1.00 47.12 321 ASN A O 1
ATOM 2654 N N . ALA A 1 322 ? 9.910 -43.003 17.842 1.00 48.66 322 ALA A N 1
ATOM 2655 C CA . ALA A 1 322 ? 9.542 -44.189 17.063 1.00 48.66 322 ALA A CA 1
ATOM 2656 C C . ALA A 1 322 ? 10.102 -44.180 15.626 1.00 48.66 322 ALA A C 1
ATOM 2658 O O . ALA A 1 322 ? 10.143 -45.227 14.987 1.00 48.66 322 ALA A O 1
ATOM 2659 N N . ILE A 1 323 ? 10.549 -43.021 15.124 1.00 51.44 323 ILE A N 1
ATOM 2660 C CA . ILE A 1 323 ? 11.028 -42.860 13.739 1.00 51.44 323 ILE A CA 1
ATOM 2661 C C . ILE A 1 323 ? 12.563 -42.966 13.661 1.00 51.44 323 ILE A C 1
ATOM 2663 O O . ILE A 1 323 ? 13.102 -43.400 12.650 1.00 51.44 323 ILE A O 1
ATOM 2667 N N . VAL A 1 324 ? 13.283 -42.651 14.745 1.00 54.62 324 VAL A N 1
ATOM 2668 C CA . VAL A 1 324 ? 14.761 -42.591 14.754 1.00 54.62 324 VAL A CA 1
ATOM 2669 C C . VAL A 1 324 ? 15.430 -43.965 14.922 1.00 54.62 324 VAL A C 1
ATOM 2671 O O . VAL A 1 324 ? 16.585 -44.141 14.553 1.00 54.62 324 VAL A O 1
ATOM 2674 N N . THR A 1 325 ? 14.731 -44.979 15.436 1.00 45.03 325 THR A N 1
ATOM 2675 C CA . THR A 1 325 ? 15.356 -46.275 15.773 1.00 45.03 325 THR A CA 1
ATOM 2676 C C . THR A 1 325 ? 15.449 -47.269 14.613 1.00 45.03 325 THR A C 1
ATOM 2678 O O . THR A 1 325 ? 15.899 -48.393 14.834 1.00 45.03 325 THR A O 1
ATOM 2681 N N . LYS A 1 326 ? 15.055 -46.894 13.384 1.00 49.94 326 LYS A N 1
ATOM 2682 C CA . LYS A 1 326 ? 14.912 -47.860 12.282 1.00 49.94 326 LYS A CA 1
ATOM 2683 C C . LYS A 1 326 ? 15.833 -47.717 11.071 1.00 49.94 326 LYS A C 1
ATOM 2685 O O . LYS A 1 326 ? 15.653 -48.499 10.153 1.00 49.94 326 LYS A O 1
ATOM 2690 N N . ASP A 1 327 ? 16.848 -46.857 11.097 1.00 41.81 327 ASP A N 1
ATOM 2691 C CA . ASP A 1 327 ? 17.884 -46.853 10.050 1.00 41.81 327 ASP A CA 1
ATOM 2692 C C . ASP A 1 327 ? 19.287 -46.756 10.659 1.00 41.81 327 ASP A C 1
ATOM 2694 O O . ASP A 1 327 ? 19.969 -45.733 10.636 1.00 41.81 327 ASP A O 1
ATOM 2698 N N . ALA A 1 328 ? 19.725 -47.876 11.233 1.00 46.72 328 ALA A N 1
ATOM 2699 C CA . ALA A 1 328 ? 21.141 -48.150 11.394 1.00 46.72 328 ALA A CA 1
ATOM 2700 C C . ALA A 1 328 ? 21.678 -48.691 10.059 1.00 46.72 328 ALA A C 1
ATOM 2702 O O . ALA A 1 328 ? 21.134 -49.654 9.526 1.00 46.72 328 ALA A O 1
ATOM 2703 N N . VAL A 1 329 ? 22.802 -48.118 9.610 1.00 45.53 329 VAL A N 1
ATOM 2704 C CA . VAL A 1 329 ? 23.631 -48.505 8.450 1.00 45.53 329 VAL A CA 1
ATOM 2705 C C . VAL A 1 329 ? 23.234 -47.847 7.117 1.00 45.53 329 VAL A C 1
ATOM 2707 O O . VAL A 1 329 ? 22.435 -48.384 6.366 1.00 45.53 329 VAL A O 1
ATOM 2710 N N . SER A 1 330 ? 23.897 -46.735 6.760 1.00 36.19 330 SER A N 1
ATOM 2711 C CA . SER A 1 330 ? 24.813 -46.664 5.595 1.00 36.19 330 SER A CA 1
ATOM 2712 C C . SER A 1 330 ? 25.110 -45.211 5.150 1.00 36.19 330 SER A C 1
ATOM 2714 O O . SER A 1 330 ? 24.277 -44.535 4.560 1.00 36.19 330 SER A O 1
ATOM 2716 N N . ARG A 1 331 ? 26.347 -44.760 5.407 1.00 46.59 331 ARG A N 1
ATOM 2717 C CA . ARG A 1 331 ? 27.196 -43.891 4.557 1.00 46.59 331 ARG A CA 1
ATOM 2718 C C . ARG A 1 331 ? 26.578 -42.676 3.830 1.00 46.59 331 ARG A C 1
ATOM 2720 O O . ARG A 1 331 ? 26.664 -42.605 2.607 1.00 46.59 331 ARG A O 1
ATOM 2727 N N . HIS A 1 332 ? 26.115 -41.651 4.549 1.00 42.31 332 HIS A N 1
ATOM 2728 C CA . HIS A 1 332 ? 25.999 -40.303 3.954 1.00 42.31 332 HIS A CA 1
ATOM 2729 C C . HIS A 1 332 ? 26.148 -39.182 4.992 1.00 42.31 332 HIS A C 1
ATOM 2731 O O . HIS A 1 332 ? 25.219 -38.434 5.283 1.00 42.31 332 HIS A O 1
ATOM 2737 N N . GLU A 1 333 ? 27.333 -39.083 5.593 1.00 44.75 333 GLU A N 1
ATOM 2738 C CA . GLU A 1 333 ? 27.623 -38.187 6.728 1.00 44.75 333 GLU A CA 1
ATOM 2739 C C . GLU A 1 333 ? 27.931 -36.724 6.326 1.00 44.75 333 GLU A C 1
ATOM 2741 O O . GLU A 1 333 ? 28.254 -35.899 7.173 1.00 44.75 333 GLU A O 1
ATOM 2746 N N . GLY A 1 334 ? 27.806 -36.367 5.041 1.00 47.25 334 GLY A N 1
ATOM 2747 C CA . GLY A 1 334 ? 28.138 -35.024 4.539 1.00 47.25 334 GLY A CA 1
ATOM 2748 C C . GLY A 1 334 ? 26.966 -34.047 4.393 1.00 47.25 334 GLY A C 1
ATOM 2749 O O . GLY A 1 334 ? 27.180 -32.840 4.424 1.00 47.25 334 GLY A O 1
ATOM 2750 N N . ASN A 1 335 ? 25.725 -34.533 4.257 1.00 47.50 335 ASN A N 1
ATOM 2751 C CA . ASN A 1 335 ? 24.603 -33.678 3.829 1.00 47.50 335 ASN A CA 1
ATOM 2752 C C . ASN A 1 335 ? 23.583 -33.348 4.932 1.00 47.50 335 ASN A C 1
ATOM 2754 O O . ASN A 1 335 ? 22.777 -32.434 4.767 1.00 47.50 335 ASN A O 1
ATOM 2758 N N . TYR A 1 336 ? 23.619 -34.028 6.081 1.00 45.69 336 TYR A N 1
ATOM 2759 C CA . TYR A 1 336 ? 22.653 -33.791 7.166 1.00 45.69 336 TYR A CA 1
ATOM 2760 C C . TYR A 1 336 ? 23.055 -32.666 8.132 1.00 45.69 336 TYR A C 1
ATOM 2762 O O . TYR A 1 336 ? 22.199 -32.132 8.836 1.00 45.69 336 TYR A O 1
ATOM 2770 N N . THR A 1 337 ? 24.318 -32.233 8.136 1.00 51.19 337 THR A N 1
ATOM 2771 C CA . THR A 1 337 ? 24.778 -31.074 8.926 1.00 51.19 337 THR A CA 1
ATOM 2772 C C . THR A 1 337 ? 24.273 -29.747 8.353 1.00 51.19 337 THR A C 1
ATOM 2774 O O . THR A 1 337 ? 23.914 -28.847 9.113 1.00 51.19 337 THR A O 1
ATOM 2777 N N . LEU A 1 338 ? 24.139 -29.645 7.026 1.00 48.81 338 LEU A N 1
ATOM 2778 C CA . LEU A 1 338 ? 23.540 -28.483 6.359 1.00 48.81 338 LEU A CA 1
ATOM 2779 C C . LEU A 1 338 ? 22.034 -28.393 6.629 1.00 48.81 338 LEU A C 1
ATOM 2781 O O . LEU A 1 338 ? 21.521 -27.320 6.950 1.00 48.81 338 LEU A O 1
ATOM 2785 N N . HIS A 1 339 ? 21.328 -29.526 6.602 1.00 47.75 339 HIS A N 1
ATOM 2786 C CA . HIS A 1 339 ? 19.913 -29.555 6.966 1.00 47.75 339 HIS A CA 1
ATOM 2787 C C . HIS A 1 339 ? 19.684 -29.299 8.463 1.00 47.75 339 HIS A C 1
ATOM 2789 O O . HIS A 1 339 ? 18.740 -28.592 8.800 1.00 47.75 339 HIS A O 1
ATOM 2795 N N . ALA A 1 340 ? 20.557 -29.758 9.367 1.00 49.50 340 ALA A N 1
ATOM 2796 C CA . ALA A 1 340 ? 20.436 -29.469 10.800 1.00 49.50 340 ALA A CA 1
ATOM 2797 C C . ALA A 1 340 ? 20.606 -27.972 11.134 1.00 49.50 340 ALA A C 1
ATOM 2799 O O . ALA A 1 340 ? 19.903 -27.459 12.005 1.00 49.50 340 ALA A O 1
ATOM 2800 N N . ASN A 1 341 ? 21.488 -27.257 10.427 1.00 51.25 341 ASN A N 1
ATOM 2801 C CA . ASN A 1 341 ? 21.664 -25.811 10.604 1.00 51.25 341 ASN A CA 1
ATOM 2802 C C . ASN A 1 341 ? 20.515 -25.006 9.982 1.00 51.25 341 ASN A C 1
ATOM 2804 O O . ASN A 1 341 ? 20.011 -24.075 10.607 1.00 51.25 341 ASN A O 1
ATOM 2808 N N . ASN A 1 342 ? 20.030 -25.405 8.805 1.00 52.69 342 ASN A N 1
ATOM 2809 C CA . ASN A 1 342 ? 18.897 -24.739 8.156 1.00 52.69 342 ASN A CA 1
ATOM 2810 C C . ASN A 1 342 ? 17.565 -24.996 8.887 1.00 52.69 342 ASN A C 1
ATOM 2812 O O . ASN A 1 342 ? 16.705 -24.120 8.933 1.00 52.69 342 ASN A O 1
ATOM 2816 N N . VAL A 1 343 ? 17.397 -26.163 9.520 1.00 51.94 343 VAL A N 1
ATOM 2817 C CA . VAL A 1 343 ? 16.215 -26.474 10.343 1.00 51.94 343 VAL A CA 1
ATOM 2818 C C . VAL A 1 343 ? 16.256 -25.751 11.694 1.00 51.94 343 VAL A C 1
ATOM 2820 O O . VAL A 1 343 ? 15.208 -25.296 12.143 1.00 51.94 343 VAL A O 1
ATOM 2823 N N . ARG A 1 344 ? 17.433 -25.541 12.311 1.00 54.09 344 ARG A N 1
ATOM 2824 C CA . ARG A 1 344 ? 17.548 -24.677 13.509 1.00 54.09 344 ARG A CA 1
ATOM 2825 C C . ARG A 1 344 ? 17.147 -23.228 13.224 1.00 54.09 344 ARG A C 1
ATOM 2827 O O . ARG A 1 344 ? 16.510 -22.614 14.073 1.00 54.09 344 ARG A O 1
ATOM 2834 N N . LYS A 1 345 ? 17.446 -22.712 12.027 1.00 55.97 345 LYS A N 1
ATOM 2835 C CA . LYS A 1 345 ? 17.039 -21.363 11.597 1.00 55.97 345 LYS A CA 1
ATOM 2836 C C . LYS A 1 345 ? 15.538 -21.232 11.326 1.00 55.97 345 LYS A C 1
ATOM 2838 O O . LYS A 1 345 ? 14.977 -20.166 11.537 1.00 55.97 345 LYS A O 1
ATOM 2843 N N . ARG A 1 346 ? 14.852 -22.324 10.970 1.00 58.88 346 ARG A N 1
ATOM 2844 C CA . ARG A 1 346 ? 13.406 -22.334 10.662 1.00 58.88 346 ARG A CA 1
ATOM 2845 C C . ARG A 1 346 ? 12.484 -22.125 11.881 1.00 58.88 346 ARG A C 1
ATOM 2847 O O . ARG A 1 346 ? 11.268 -22.137 11.727 1.00 58.88 346 ARG A O 1
ATOM 2854 N N . GLY A 1 347 ? 13.042 -21.926 13.077 1.00 54.62 347 GLY A N 1
ATOM 2855 C CA . GLY A 1 347 ? 12.309 -21.572 14.300 1.00 54.62 347 GLY A CA 1
ATOM 2856 C C . GLY A 1 347 ? 12.944 -20.435 15.109 1.00 54.62 347 GLY A C 1
ATOM 2857 O O . GLY A 1 347 ? 12.564 -20.226 16.260 1.00 54.62 347 GLY A O 1
ATOM 2858 N N . MET A 1 348 ? 13.927 -19.721 14.552 1.00 58.22 348 MET A N 1
ATOM 2859 C CA . MET A 1 348 ? 14.548 -18.566 15.205 1.00 58.22 348 MET A CA 1
ATOM 2860 C C . MET A 1 348 ? 13.747 -17.303 14.871 1.00 58.22 348 MET A C 1
ATOM 2862 O O . MET A 1 348 ? 13.327 -17.109 13.736 1.00 58.22 348 MET A O 1
ATOM 2866 N N . SER A 1 349 ? 13.495 -16.455 15.874 1.00 71.44 349 SER A N 1
ATOM 2867 C CA . SER A 1 349 ? 12.849 -15.153 15.662 1.00 71.44 349 SER A CA 1
ATOM 2868 C C . SER A 1 349 ? 13.644 -14.342 14.640 1.00 71.44 349 SER A C 1
ATOM 2870 O O . SER A 1 349 ? 14.870 -14.290 14.744 1.00 71.44 349 SER A O 1
ATOM 2872 N N . ILE A 1 350 ? 12.948 -13.671 13.718 1.00 74.62 350 ILE A N 1
ATOM 2873 C CA . ILE A 1 350 ? 13.527 -12.770 12.705 1.00 74.62 350 ILE A CA 1
ATOM 2874 C C . ILE A 1 350 ? 14.508 -11.785 13.355 1.00 74.62 350 ILE A C 1
ATOM 2876 O O . ILE A 1 350 ? 15.555 -11.491 12.794 1.00 74.62 350 ILE A O 1
ATOM 2880 N N . LEU A 1 351 ? 14.230 -11.348 14.587 1.00 81.81 351 LEU A N 1
ATOM 2881 C CA . LEU A 1 351 ? 15.113 -10.461 15.341 1.00 81.81 351 LEU A CA 1
ATOM 2882 C C . LEU A 1 351 ? 16.491 -11.086 15.618 1.00 81.81 351 LEU A C 1
ATOM 2884 O O . LEU A 1 351 ? 17.504 -10.420 15.473 1.00 81.81 351 LEU A O 1
ATOM 2888 N N . ARG A 1 352 ? 16.541 -12.384 15.945 1.00 82.69 352 ARG A N 1
ATOM 2889 C CA . ARG A 1 352 ? 17.800 -13.103 16.180 1.00 82.69 352 ARG A CA 1
ATOM 2890 C C . ARG A 1 352 ? 18.569 -13.330 14.880 1.00 82.69 352 ARG A C 1
ATOM 2892 O O . ARG A 1 352 ? 19.789 -13.303 14.908 1.00 82.69 352 ARG A O 1
ATOM 2899 N N . GLU A 1 353 ? 17.874 -13.549 13.767 1.00 86.31 353 GLU A N 1
ATOM 2900 C CA . GLU A 1 353 ? 18.506 -13.659 12.448 1.00 86.31 353 GLU A CA 1
ATOM 2901 C C . GLU A 1 353 ? 19.089 -12.316 11.992 1.00 86.31 353 GLU A C 1
ATOM 2903 O O . GLU A 1 353 ? 20.222 -12.270 11.519 1.00 86.31 353 GLU A O 1
ATOM 2908 N N . VAL A 1 354 ? 18.360 -11.219 12.212 1.00 86.69 354 VAL A N 1
ATOM 2909 C CA . VAL A 1 354 ? 18.850 -9.854 11.981 1.00 86.69 354 VAL A CA 1
ATOM 2910 C C . VAL A 1 354 ? 20.042 -9.543 12.887 1.00 86.69 354 VAL A C 1
ATOM 2912 O O . VAL A 1 354 ? 21.041 -9.020 12.401 1.00 86.69 354 VAL A O 1
ATOM 2915 N N . ASP A 1 355 ? 19.994 -9.924 14.166 1.00 89.62 355 ASP A N 1
ATOM 2916 C CA . ASP A 1 355 ? 21.129 -9.777 15.081 1.00 89.62 355 ASP A CA 1
ATOM 2917 C C . ASP A 1 355 ? 22.341 -10.581 14.592 1.00 89.62 355 ASP A C 1
ATOM 2919 O O . ASP A 1 355 ? 23.453 -10.062 14.580 1.00 89.62 355 ASP A O 1
ATOM 2923 N N . GLU A 1 356 ? 22.162 -11.821 14.136 1.00 89.88 356 GLU A N 1
ATOM 2924 C CA . GLU A 1 356 ? 23.250 -12.651 13.601 1.00 89.88 356 GLU A CA 1
ATOM 2925 C C . GLU A 1 356 ? 23.855 -12.045 12.328 1.00 89.88 356 GLU A C 1
ATOM 2927 O O . GLU A 1 356 ? 25.075 -12.022 12.167 1.00 89.88 356 GLU A O 1
ATOM 2932 N N . GLN A 1 357 ? 23.019 -11.490 11.448 1.00 90.19 357 GLN A N 1
ATOM 2933 C CA . GLN A 1 357 ? 23.477 -10.766 10.263 1.00 90.19 357 GLN A CA 1
ATOM 2934 C C . GLN A 1 357 ? 24.215 -9.474 10.633 1.00 90.19 357 GLN A C 1
ATOM 2936 O O . GLN A 1 357 ? 25.234 -9.160 10.017 1.00 90.19 357 GLN A O 1
ATOM 2941 N N . TYR A 1 358 ? 23.757 -8.754 11.659 1.00 91.69 358 TYR A N 1
ATOM 2942 C CA . TYR A 1 358 ? 24.416 -7.554 12.167 1.00 91.69 358 TYR A CA 1
ATOM 2943 C C . TYR A 1 358 ? 25.781 -7.877 12.789 1.00 91.69 358 TYR A C 1
ATOM 2945 O O . TYR A 1 358 ? 26.760 -7.191 12.503 1.00 91.69 358 TYR A O 1
ATOM 2953 N N . HIS A 1 359 ? 25.885 -8.962 13.563 1.00 92.75 359 HIS A N 1
ATOM 2954 C CA . HIS A 1 359 ? 27.157 -9.424 14.126 1.00 92.75 359 HIS A CA 1
ATOM 2955 C C . HIS A 1 359 ? 28.117 -9.914 13.034 1.00 92.75 359 HIS A C 1
ATOM 2957 O O . HIS A 1 359 ? 29.283 -9.534 13.042 1.00 92.75 359 HIS A O 1
ATOM 2963 N N . ALA A 1 360 ? 27.635 -10.660 12.035 1.00 92.69 360 ALA A N 1
ATOM 2964 C CA . ALA A 1 360 ? 28.456 -11.07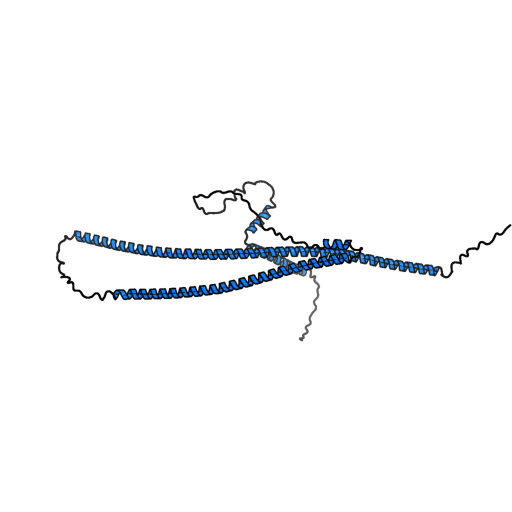9 10.896 1.00 92.69 360 ALA A CA 1
ATOM 2965 C C . ALA A 1 360 ? 28.943 -9.886 10.051 1.00 92.69 360 ALA A C 1
ATOM 2967 O O . ALA A 1 360 ? 30.044 -9.905 9.494 1.00 92.69 360 ALA A O 1
ATOM 2968 N N . LEU A 1 361 ? 28.127 -8.835 9.937 1.00 94.00 361 LEU A N 1
ATOM 2969 C CA . LEU A 1 361 ? 28.515 -7.594 9.275 1.00 94.00 361 LEU A CA 1
ATOM 2970 C C . LEU A 1 361 ? 29.559 -6.829 10.101 1.00 94.00 361 LEU A C 1
ATOM 2972 O O . LEU A 1 361 ? 30.549 -6.366 9.536 1.00 94.00 361 LEU A O 1
ATOM 2976 N N . LEU A 1 362 ? 29.373 -6.740 11.421 1.00 92.19 362 LEU A N 1
ATOM 2977 C CA . LEU A 1 362 ? 30.346 -6.157 12.348 1.00 92.19 362 LEU A CA 1
ATOM 2978 C C . LEU A 1 362 ? 31.702 -6.866 12.271 1.00 92.19 362 LEU A C 1
ATOM 2980 O O . LEU A 1 362 ? 32.712 -6.189 12.108 1.00 92.19 362 LEU A O 1
ATOM 2984 N N . GLU A 1 363 ? 31.732 -8.199 12.284 1.00 92.50 363 GLU A N 1
ATOM 2985 C CA . GLU A 1 363 ? 32.969 -8.981 12.141 1.00 92.50 363 GLU A CA 1
ATOM 2986 C C . GLU A 1 363 ? 33.689 -8.664 10.822 1.00 92.50 363 GLU A C 1
ATOM 2988 O O . GLU A 1 363 ? 34.897 -8.424 10.809 1.00 92.50 363 GLU A O 1
ATOM 2993 N N . LYS A 1 364 ? 32.957 -8.551 9.705 1.00 93.75 364 LYS A N 1
ATOM 2994 C CA . LYS A 1 364 ? 33.541 -8.149 8.413 1.00 93.75 364 LYS A CA 1
ATOM 2995 C C . LYS A 1 364 ? 34.088 -6.721 8.426 1.00 93.75 364 LYS A C 1
ATOM 2997 O O . LYS A 1 364 ? 35.130 -6.465 7.817 1.00 93.75 364 LYS A O 1
ATOM 3002 N N . TYR A 1 365 ? 33.417 -5.787 9.099 1.00 93.00 365 TYR A N 1
ATOM 3003 C CA . TYR A 1 365 ? 33.926 -4.425 9.274 1.00 93.00 365 TYR A CA 1
ATOM 3004 C C . TYR A 1 365 ? 35.179 -4.394 10.154 1.00 93.00 365 TYR A C 1
ATOM 3006 O O . TYR A 1 365 ? 36.135 -3.691 9.825 1.00 93.00 365 TYR A O 1
ATOM 3014 N N . GLU A 1 366 ? 35.222 -5.176 11.230 1.00 93.25 366 GLU A N 1
ATOM 3015 C CA . GLU A 1 366 ? 36.398 -5.312 12.091 1.00 93.25 366 GLU A CA 1
ATOM 3016 C C . GLU A 1 366 ? 37.576 -5.964 11.358 1.00 93.25 366 GLU A C 1
ATOM 3018 O O . GLU A 1 366 ? 38.715 -5.507 11.496 1.00 93.25 366 GLU A O 1
ATOM 3023 N N . GLU A 1 367 ? 37.324 -6.959 10.506 1.00 91.31 367 GLU A N 1
ATOM 3024 C CA . GLU A 1 367 ? 38.333 -7.528 9.611 1.00 91.31 367 GLU A CA 1
ATOM 3025 C C . GLU A 1 367 ? 38.863 -6.492 8.615 1.00 91.31 367 GLU A C 1
ATOM 3027 O O . GLU A 1 367 ? 40.072 -6.417 8.381 1.00 91.31 367 GLU A O 1
ATOM 3032 N N . LEU A 1 368 ? 37.986 -5.669 8.034 1.00 92.75 368 LEU A N 1
ATOM 3033 C CA . LEU A 1 368 ? 38.381 -4.610 7.105 1.00 92.75 368 LEU A CA 1
ATOM 3034 C C . LEU A 1 368 ? 39.237 -3.548 7.811 1.00 92.75 368 LEU A C 1
ATOM 3036 O O . LEU A 1 368 ? 40.294 -3.160 7.314 1.00 92.75 368 LEU A O 1
ATOM 3040 N N . LEU A 1 369 ? 38.828 -3.130 9.011 1.00 86.75 369 LEU A N 1
ATOM 3041 C CA . LEU A 1 369 ? 39.588 -2.207 9.854 1.00 86.75 369 LEU A CA 1
ATOM 3042 C C . LEU A 1 369 ? 40.939 -2.802 10.269 1.00 86.75 369 LEU A C 1
ATOM 3044 O O . LEU A 1 369 ? 41.944 -2.087 10.287 1.00 86.75 369 LEU A O 1
ATOM 3048 N N . SER A 1 370 ? 40.988 -4.101 10.559 1.00 86.94 370 SER A N 1
ATOM 3049 C CA . SER A 1 370 ? 42.223 -4.823 10.874 1.00 86.94 370 SER A CA 1
ATOM 3050 C C . SER A 1 370 ? 43.160 -4.885 9.668 1.00 86.94 370 SER A C 1
ATOM 3052 O O . SER A 1 370 ? 44.353 -4.625 9.819 1.00 86.94 370 SER A O 1
ATOM 3054 N N . LYS A 1 371 ? 42.631 -5.110 8.458 1.00 87.88 371 LYS A N 1
ATOM 3055 C CA . LYS A 1 371 ? 43.391 -5.049 7.197 1.00 87.88 371 LYS A CA 1
ATOM 3056 C C . LYS A 1 371 ? 43.917 -3.641 6.914 1.00 87.88 371 LYS A C 1
ATOM 3058 O O . LYS A 1 371 ? 45.076 -3.494 6.539 1.00 87.88 371 LYS A O 1
ATOM 3063 N N . CYS A 1 372 ? 43.133 -2.592 7.164 1.00 81.81 372 CYS A N 1
ATOM 3064 C CA . CYS A 1 372 ? 43.599 -1.207 7.033 1.00 81.81 372 CYS A CA 1
ATOM 3065 C C . CYS A 1 372 ? 44.703 -0.858 8.046 1.00 81.81 372 CYS A C 1
ATOM 3067 O O . CYS A 1 372 ? 45.648 -0.144 7.704 1.00 81.81 372 CYS A O 1
ATOM 3069 N N . ARG A 1 373 ? 44.625 -1.369 9.283 1.00 82.62 373 ARG A N 1
ATOM 3070 C CA . ARG A 1 373 ? 45.693 -1.208 10.287 1.00 82.62 373 ARG A CA 1
ATOM 3071 C C . ARG A 1 373 ? 46.950 -1.988 9.900 1.00 82.62 373 ARG A C 1
ATOM 3073 O O . ARG A 1 373 ? 48.022 -1.397 9.873 1.00 82.62 373 ARG A O 1
ATOM 3080 N N . GLN A 1 374 ? 46.813 -3.247 9.482 1.00 75.44 374 GLN A N 1
ATOM 3081 C CA . GLN A 1 374 ? 47.929 -4.057 8.978 1.00 75.44 374 GLN A CA 1
ATOM 3082 C C . GLN A 1 374 ? 48.586 -3.441 7.740 1.00 75.44 374 GLN A C 1
ATOM 3084 O O . GLN A 1 374 ? 49.807 -3.451 7.637 1.00 75.44 374 GLN A O 1
ATOM 3089 N N . HIS A 1 375 ? 47.817 -2.841 6.829 1.00 68.88 375 HIS A N 1
ATOM 3090 C CA . HIS A 1 375 ? 48.366 -2.116 5.683 1.00 68.88 375 HIS A CA 1
ATOM 3091 C C . HIS A 1 375 ? 49.125 -0.852 6.125 1.00 68.88 375 HIS A C 1
ATOM 3093 O O . HIS A 1 375 ? 50.165 -0.519 5.557 1.00 68.88 375 HIS A O 1
ATOM 3099 N N . LYS A 1 376 ? 48.654 -0.147 7.160 1.00 65.81 376 LYS A N 1
ATOM 3100 C CA . LYS A 1 376 ? 49.349 1.018 7.729 1.00 65.81 376 LYS A CA 1
ATOM 3101 C C . LYS A 1 376 ? 50.653 0.628 8.431 1.00 65.81 376 LYS A C 1
ATOM 3103 O O . LYS A 1 376 ? 51.627 1.371 8.338 1.00 65.81 376 LYS A O 1
ATOM 3108 N N . ASP A 1 377 ? 50.686 -0.531 9.080 1.00 60.56 377 ASP A N 1
ATOM 310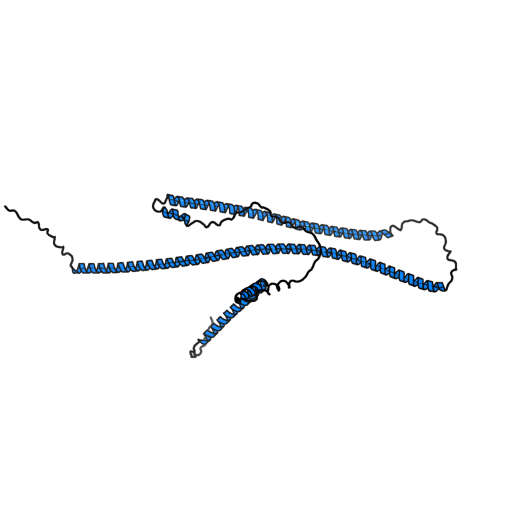9 C CA . ASP A 1 377 ? 51.883 -1.059 9.736 1.00 60.56 377 ASP A CA 1
ATOM 3110 C C . ASP A 1 377 ? 52.864 -1.673 8.718 1.00 60.56 377 ASP A C 1
ATOM 3112 O O . ASP A 1 377 ? 54.065 -1.434 8.804 1.00 60.56 377 ASP A O 1
ATOM 3116 N N . SER A 1 378 ? 52.370 -2.333 7.665 1.00 56.84 378 SER A N 1
ATOM 3117 C CA . SER A 1 378 ? 53.176 -2.836 6.541 1.00 56.84 378 SER A CA 1
ATOM 3118 C C . SER A 1 378 ? 53.885 -1.703 5.780 1.00 56.84 378 SER A C 1
ATOM 3120 O O . SER A 1 378 ? 55.080 -1.801 5.509 1.00 56.84 378 SER A O 1
ATOM 3122 N N . VAL A 1 379 ? 53.205 -0.571 5.552 1.00 57.62 379 VAL A N 1
ATOM 3123 C CA . VAL A 1 379 ? 53.796 0.638 4.939 1.00 57.62 379 VAL A CA 1
ATOM 3124 C C . VAL A 1 379 ? 54.812 1.328 5.865 1.00 57.62 379 VAL A C 1
ATOM 3126 O O . VAL A 1 379 ? 55.757 1.961 5.395 1.00 57.62 379 VAL A O 1
ATOM 3129 N N . ARG A 1 380 ? 54.676 1.187 7.190 1.00 55.16 380 ARG A N 1
ATOM 3130 C CA . ARG A 1 380 ? 55.642 1.729 8.165 1.00 55.16 380 ARG A CA 1
ATOM 3131 C C . ARG A 1 380 ? 56.937 0.919 8.258 1.00 55.16 380 ARG A C 1
ATOM 3133 O O . ARG A 1 380 ? 57.930 1.456 8.738 1.00 55.16 380 ARG A O 1
ATOM 3140 N N . HIS A 1 381 ? 56.958 -0.319 7.763 1.00 50.00 381 HIS A N 1
ATOM 3141 C CA . HIS A 1 381 ? 58.156 -1.164 7.729 1.00 50.00 381 HIS A CA 1
ATOM 3142 C C . HIS A 1 381 ? 58.944 -1.089 6.406 1.00 50.00 381 HIS A C 1
ATOM 3144 O O . HIS A 1 381 ? 60.083 -1.547 6.363 1.00 50.00 381 HIS A O 1
ATOM 3150 N N . THR A 1 382 ? 58.406 -0.452 5.356 1.00 51.34 382 THR A N 1
ATOM 3151 C CA . THR A 1 382 ? 59.112 -0.196 4.078 1.00 51.34 382 THR A CA 1
ATOM 3152 C C . THR A 1 382 ? 59.723 1.208 3.976 1.00 51.34 382 THR A C 1
ATOM 3154 O O . THR A 1 382 ? 60.308 1.559 2.952 1.00 51.34 382 THR A O 1
ATOM 3157 N N . GLY A 1 383 ? 59.618 2.021 5.032 1.00 47.53 383 GLY A N 1
ATOM 3158 C CA . GLY A 1 383 ? 60.293 3.314 5.151 1.00 47.53 383 GLY A CA 1
ATOM 3159 C C . GLY A 1 383 ? 61.783 3.137 5.435 1.00 47.53 383 GLY A C 1
ATOM 3160 O O . GLY A 1 383 ? 62.219 3.225 6.581 1.00 47.53 383 GLY A O 1
ATOM 3161 N N . VAL A 1 384 ? 62.551 2.859 4.382 1.00 42.88 384 VAL A N 1
ATOM 3162 C CA . VAL A 1 384 ? 64.016 2.835 4.396 1.00 42.88 384 VAL A CA 1
ATOM 3163 C C . VAL A 1 384 ? 64.558 4.166 4.921 1.00 42.88 384 VAL A C 1
ATOM 3165 O O . VAL A 1 384 ? 64.186 5.249 4.474 1.00 42.88 384 VAL A O 1
ATOM 3168 N N . GLN A 1 385 ? 65.466 4.034 5.884 1.00 57.81 385 GLN A N 1
ATOM 3169 C CA . GLN A 1 385 ? 66.340 5.064 6.422 1.00 57.81 385 GLN A CA 1
ATOM 3170 C C . GLN A 1 385 ? 67.014 5.875 5.305 1.00 57.81 385 GLN A C 1
ATOM 3172 O O . GLN A 1 385 ? 67.838 5.343 4.565 1.00 57.81 385 GLN A O 1
ATOM 3177 N N . THR A 1 386 ? 66.798 7.189 5.276 1.00 44.66 386 THR A N 1
ATOM 3178 C CA . THR A 1 386 ? 67.817 8.119 4.777 1.00 44.66 386 THR A CA 1
ATOM 3179 C C . THR A 1 386 ? 68.031 9.229 5.787 1.00 44.66 386 THR A C 1
ATOM 3181 O O . THR A 1 386 ? 67.136 9.994 6.136 1.00 44.66 386 THR A O 1
ATOM 3184 N N . SER A 1 387 ? 69.258 9.262 6.275 1.00 53.44 387 SER A N 1
ATOM 3185 C CA . SER A 1 387 ? 69.857 10.261 7.135 1.00 53.44 387 SER A CA 1
ATOM 3186 C C . SER A 1 387 ? 70.010 11.605 6.414 1.00 53.44 387 SER A C 1
ATOM 3188 O O . SER A 1 387 ? 70.565 11.660 5.320 1.00 53.44 387 SER A O 1
ATOM 3190 N N . ARG A 1 388 ? 69.604 12.702 7.067 1.00 44.38 388 ARG A N 1
ATOM 3191 C CA . ARG A 1 388 ? 70.471 13.841 7.447 1.00 44.38 388 ARG A CA 1
ATOM 3192 C C . ARG A 1 388 ? 69.657 14.966 8.115 1.00 44.38 388 ARG A C 1
ATOM 3194 O O . ARG A 1 388 ? 68.520 15.202 7.720 1.00 44.38 388 ARG A O 1
ATOM 3201 N N . PRO A 1 389 ? 70.235 15.666 9.109 1.00 61.00 389 PRO A N 1
ATOM 3202 C CA . PRO A 1 389 ? 69.596 16.785 9.790 1.00 61.00 389 PRO A CA 1
ATOM 3203 C C . PRO A 1 389 ? 69.927 18.099 9.071 1.00 61.00 389 PRO A C 1
ATOM 3205 O O . PRO A 1 389 ? 71.086 18.333 8.730 1.00 61.00 389 PRO A O 1
ATOM 3208 N N . ILE A 1 390 ? 68.941 18.978 8.882 1.00 42.94 390 ILE A N 1
ATOM 3209 C CA . ILE A 1 390 ? 69.184 20.380 8.523 1.00 42.94 390 ILE A CA 1
ATOM 3210 C C . ILE A 1 390 ? 68.431 21.276 9.505 1.00 42.94 390 ILE A C 1
ATOM 3212 O O . ILE A 1 390 ? 67.224 21.160 9.708 1.00 42.94 390 ILE A O 1
ATOM 3216 N N . SER A 1 391 ? 69.233 22.112 10.157 1.00 46.44 391 SER A N 1
ATOM 3217 C CA . SER A 1 391 ? 68.891 23.147 11.121 1.00 46.44 391 SER A CA 1
ATOM 3218 C C . SER A 1 391 ? 67.900 24.185 10.597 1.00 46.44 391 SER A C 1
ATOM 3220 O O . SER A 1 391 ? 67.932 24.540 9.425 1.00 46.44 391 SER A O 1
ATOM 3222 N N . ARG A 1 392 ? 67.108 24.703 11.549 1.00 49.28 392 ARG A N 1
ATOM 3223 C CA . ARG A 1 392 ? 66.663 26.100 11.738 1.00 49.28 392 ARG A CA 1
ATOM 3224 C C . ARG A 1 392 ? 66.718 27.027 10.512 1.00 49.28 392 ARG A C 1
ATOM 3226 O O . ARG A 1 392 ? 67.804 27.378 10.076 1.00 49.28 392 ARG A O 1
ATOM 3233 N N . ASP A 1 393 ? 65.576 27.627 10.175 1.00 39.75 393 ASP A N 1
ATOM 3234 C CA . ASP A 1 393 ? 65.370 29.006 10.628 1.00 39.75 393 ASP A CA 1
ATOM 3235 C C . ASP A 1 393 ? 63.900 29.435 10.687 1.00 39.75 393 ASP A C 1
ATOM 3237 O O . ASP A 1 393 ? 63.052 29.053 9.884 1.00 39.75 393 ASP A O 1
ATOM 3241 N N . SER A 1 394 ? 63.631 30.224 11.718 1.00 50.88 394 SER A N 1
ATOM 3242 C CA . SER A 1 394 ? 62.396 30.936 12.013 1.00 50.88 394 SER A CA 1
ATOM 3243 C C . SER A 1 394 ? 62.271 32.193 11.157 1.00 50.88 394 SER A C 1
ATOM 3245 O O . SER A 1 394 ? 63.190 33.008 11.148 1.00 50.88 394 SER A O 1
ATOM 3247 N N . SER A 1 395 ? 61.104 32.436 10.562 1.00 43.69 395 SER A N 1
ATOM 3248 C CA . SER A 1 395 ? 60.711 33.789 10.164 1.00 43.69 395 SER A CA 1
ATOM 3249 C C . SER A 1 395 ? 59.195 33.933 10.146 1.00 43.69 395 SER A C 1
ATOM 3251 O O . SER A 1 395 ? 58.506 33.377 9.297 1.00 43.69 395 SER A O 1
ATOM 3253 N N . PHE A 1 396 ? 58.720 34.726 11.101 1.00 46.09 396 PHE A N 1
ATOM 3254 C CA . PHE A 1 396 ? 57.460 35.457 11.101 1.00 46.09 396 PHE A CA 1
ATOM 3255 C C . PHE A 1 396 ? 57.073 35.982 9.708 1.00 46.09 396 PHE A C 1
ATOM 3257 O O . PHE A 1 396 ? 57.919 36.555 9.018 1.00 46.09 396 PHE A O 1
ATOM 3264 N N . ARG A 1 397 ? 55.781 35.938 9.371 1.00 42.44 397 ARG A N 1
ATOM 3265 C CA . ARG A 1 397 ? 54.918 37.133 9.365 1.00 42.44 397 ARG A CA 1
ATOM 3266 C C . ARG A 1 397 ? 53.501 36.778 8.929 1.00 42.44 397 ARG A C 1
ATOM 3268 O O . ARG A 1 397 ? 53.296 36.163 7.889 1.00 42.44 397 ARG A O 1
ATOM 3275 N N . ASP A 1 398 ? 52.574 37.229 9.759 1.00 43.12 398 ASP A N 1
ATOM 3276 C CA . ASP A 1 398 ? 51.165 37.427 9.461 1.00 43.12 398 ASP A CA 1
ATOM 3277 C C . ASP A 1 398 ? 50.977 38.267 8.190 1.00 43.12 398 ASP A C 1
ATOM 3279 O O . ASP A 1 398 ? 51.684 39.264 8.016 1.00 43.12 398 ASP A O 1
ATOM 3283 N N . PHE A 1 399 ? 50.010 37.873 7.359 1.00 48.28 399 PHE A N 1
ATOM 3284 C CA . PHE A 1 399 ? 48.942 38.725 6.825 1.00 48.28 399 PHE A CA 1
ATOM 3285 C C . PHE A 1 399 ? 47.738 37.859 6.459 1.00 48.28 399 PHE A C 1
ATOM 3287 O O . PHE A 1 399 ? 47.955 36.789 5.844 1.00 48.28 399 PHE A O 1
#

Organism: Serinus canaria (NCBI:txid9135)

pLDDT: mean 75.15, std 24.41, range [27.72, 98.69]

InterPro domains:
  IPR026079 Cerebellar degeneration-related protein 2 [PTHR19232] (1-398)

Secondary structure (DSSP, 8-state):
------------------S-HHHHHHHHHHHHHHHHHHHHHHHHHHHHHHHHHHHHHHHHHHHHHHHHHHHHHHHHHHHHHHHHHHHHHHHHHHHHHHHHHHHHHHHHHHHHHHHHHHHHHHHHHHHHHHHHHHHHHHHHHHHHHHHHHHHHHHTT----------------------SHHHHHHHHHHHHHHHHHHHHHHHHHHHHHHHHHHHHHHHHHHHHHHHHHHHHHHHHHHHHHHHHHHHHHHHHHHHHHHHHHHHHHHS-SSSHHHHHHHHHH-------------------------------------SSSTTTGGG------TTSHHHHHHHHHHTTS-HHHHHHHHHHHHHHHHHHHHHHHHHHHHHHHHS-----------------